Protein AF-A0A3D4H7W9-F1 (afdb_monomer_lite)

Foldseek 3Di:
DDAFKDAFAQQKVHHGCRVDVDPQFKDWDDKAWPAPDDQKTKIKTWMFGADNVRDGQKIKMWIWIWGDPPFKIKIKIKIKIFGQAKIKRAADQDHGIKGFHPDDPPPKDKWKAFLLGAIAVRLRQDQGQKMKIWIDDPPDPKIKIKMKGFEPPAPPPSFTWHGDPRSMIDGDNRNPGMDIAHRRGMHITMMMMMIGIHDDDSVVVVVVNCVVHVDPDDVPSVVVVVVVVVVDDDDDLVRVLVPDDDDPPDHDDCADDPPLADQFQEWEADPVRWIKTWHQPQDDDLVPFGRQPFAIFIKTFDDPPPPNYTPDIDTAGTRAGQFNYWDDDPQFIQTFRPQFGKTFHDPVVPSHTPVVPIDGPDGDDDRNDNVPGDHDDDADPVRDD

pLDDT: mean 90.86, std 10.03, range [49.09, 98.62]

Sequence (385 aa):
HQTGLYWGFTRVNGRDYFHNPSGGYWQLVESKILAGSGEVVQWETVYHLLNEDSTAIMEESQVWSMRDTGDKYFLDLLWSGKAHTEVTVGKYNYGGLFLRMPWKRGKIEGEVFNSSRQRNDRAEGQKAMWVNVGMEIEGRDDWGNIAIFDHPDNPTYPMAWRVDKQLGVGPVRTRFEDWTIPAGESASFRHQFVAYTGKLDDVALNEDWKEFSGQRNNFADWVAARNESKQAVFLSPEEAVEKMTVADGLEVNLYASEPAITQPMAFCWDDRGRLWVAENRDYETRKTGFSADGNSRILILEDEDGDGKMDTRKVFMEGIPFPAAIAWGFDGLWLGAPPNLLFVPDRNGDDKADVDDIEVRLTGWGIRDRHETLNSFIWGPDGWL

Radius of gyration: 30.82 Å; chains: 1; bounding box: 70×49×88 Å

Secondary structure (DSSP, 8-state):
---EEEEE-S-BTTB-SSS--STTTEEEEEEEEEE-SSSEEEEEEEEEEE-TTS-EEEEEEEEEEEEE-SSEEEEEEEEEEEESS-EEE---SS-EEEEE----TTTS-EEEEETT--BGGGTTT-B-SEEEEEEE-TT-SSEEEEEEEE-TTSTTSSPEEEE-TTSEEEEETTSSS-EEE-TT-EEEEEEEEEEEESS--HHHHHHHHHHHH--SS-HHHHHHHHHHHHTPPPPPHHHHHHT----TT--------TTTS-SEEEEEE-TTSPEEEEE------TTT-S------EEEEEE-SSSSSS--EEEEEEE--S---EEEE-SSEEEEEETTEEEEEE-SS-SSS--GGG-EEEEE---SS-SSSSS------TTS--

Structure (mmCIF, N/CA/C/O backbone):
data_AF-A0A3D4H7W9-F1
#
_entry.id   AF-A0A3D4H7W9-F1
#
loop_
_atom_site.group_PDB
_atom_site.id
_atom_site.type_symbol
_atom_site.label_atom_id
_atom_site.label_alt_id
_atom_site.label_comp_id
_atom_site.label_asym_id
_atom_site.label_entity_id
_atom_site.label_seq_id
_atom_site.pdbx_PDB_ins_code
_atom_site.Cartn_x
_atom_site.Cartn_y
_atom_site.Cartn_z
_atom_site.occupancy
_atom_site.B_iso_or_equiv
_atom_site.auth_seq_id
_atom_site.auth_comp_id
_atom_site.auth_asym_id
_atom_site.auth_atom_id
_atom_site.pdbx_PDB_model_num
ATOM 1 N N . HIS A 1 1 ? -10.462 -19.613 25.121 1.00 62.31 1 HIS A N 1
ATOM 2 C CA . HIS A 1 1 ? -9.895 -18.467 24.385 1.00 62.31 1 HIS A CA 1
ATOM 3 C C . HIS A 1 1 ? -10.978 -17.423 24.209 1.00 62.31 1 HIS A C 1
ATOM 5 O O . HIS A 1 1 ? -12.133 -17.801 24.074 1.00 62.31 1 HIS A O 1
ATOM 11 N N . GLN A 1 2 ? -10.611 -16.146 24.281 1.00 74.31 2 GLN A N 1
ATOM 12 C CA . GLN A 1 2 ? -11.500 -15.030 23.958 1.00 74.31 2 GLN A CA 1
ATOM 13 C C . GLN A 1 2 ? -11.665 -14.964 22.433 1.00 74.31 2 GLN A C 1
ATOM 15 O O . GLN A 1 2 ? -10.664 -14.997 21.724 1.00 74.31 2 GLN A O 1
ATOM 20 N N . THR A 1 3 ? -12.897 -14.876 21.941 1.00 88.69 3 THR A N 1
ATOM 21 C CA . THR A 1 3 ? -13.247 -14.702 20.523 1.00 88.69 3 THR A CA 1
ATOM 22 C C . THR A 1 3 ? -14.366 -13.677 20.426 1.00 88.69 3 THR A C 1
ATOM 24 O O . THR A 1 3 ? -15.296 -13.735 21.224 1.00 88.69 3 THR A O 1
ATOM 27 N N . GLY A 1 4 ? -14.265 -12.747 19.483 1.00 92.12 4 GLY A N 1
ATOM 28 C CA . GLY A 1 4 ? -15.276 -11.718 19.272 1.00 92.12 4 GLY A CA 1
ATOM 29 C C . GLY A 1 4 ? -14.680 -10.345 19.009 1.00 92.12 4 GLY A C 1
ATOM 30 O O . GLY A 1 4 ? -13.472 -10.201 18.805 1.00 92.12 4 GLY A O 1
ATOM 31 N N . LEU A 1 5 ? -15.564 -9.356 19.016 1.00 92.06 5 LEU A N 1
ATOM 32 C CA . LEU A 1 5 ? -15.243 -7.946 18.895 1.00 92.06 5 LEU A CA 1
ATOM 33 C C . LEU A 1 5 ? -15.325 -7.291 20.275 1.00 92.06 5 LEU A C 1
ATOM 35 O O . LEU A 1 5 ? -16.290 -7.501 21.008 1.00 92.06 5 LEU A O 1
ATOM 39 N N . TYR A 1 6 ? -14.302 -6.522 20.626 1.00 88.44 6 TYR A N 1
ATOM 40 C CA . TYR A 1 6 ? -14.127 -5.913 21.937 1.00 88.44 6 TYR A CA 1
ATOM 41 C C . TYR A 1 6 ? -13.838 -4.428 21.804 1.00 88.44 6 TYR A C 1
ATOM 43 O O . TYR A 1 6 ? -13.217 -3.983 20.836 1.00 88.44 6 TYR A O 1
ATOM 51 N N . TRP A 1 7 ? -14.214 -3.693 22.843 1.00 89.56 7 TRP A N 1
ATOM 52 C CA . TRP A 1 7 ? -13.802 -2.318 23.042 1.00 89.56 7 TRP A CA 1
ATOM 53 C C . TRP A 1 7 ? -13.350 -2.113 24.487 1.00 89.56 7 TRP A C 1
ATOM 55 O O . TRP A 1 7 ? -14.023 -2.554 25.417 1.00 89.56 7 TRP A O 1
ATOM 65 N N . GLY A 1 8 ? -12.213 -1.449 24.686 1.00 89.50 8 GLY A N 1
ATOM 66 C CA . GLY A 1 8 ? -11.793 -0.995 26.011 1.00 89.50 8 GLY A CA 1
ATOM 67 C C . GLY A 1 8 ? -10.347 -0.518 26.059 1.00 89.50 8 GLY A C 1
ATOM 68 O O . GLY A 1 8 ? -9.500 -0.953 25.286 1.00 89.50 8 GLY A O 1
ATOM 69 N N . PHE A 1 9 ? -10.025 0.368 26.993 1.00 91.62 9 PHE A N 1
ATOM 70 C CA . PHE A 1 9 ? -8.674 0.912 27.141 1.00 91.62 9 PHE A CA 1
ATOM 71 C C . PHE A 1 9 ? -7.967 0.338 28.378 1.00 91.62 9 PHE A C 1
ATOM 73 O O . PHE A 1 9 ? -8.562 0.194 29.442 1.00 91.62 9 PHE A O 1
ATOM 80 N N . THR A 1 10 ? -6.674 0.023 28.268 1.00 89.44 10 THR A N 1
ATOM 81 C CA . THR A 1 10 ? -5.934 -0.672 29.342 1.00 89.44 10 THR A CA 1
ATOM 82 C C . THR A 1 10 ? -5.341 0.247 30.416 1.00 89.44 10 THR A C 1
ATOM 84 O O . THR A 1 10 ? -5.030 -0.211 31.508 1.00 89.44 10 THR A O 1
ATOM 87 N N . ARG A 1 11 ? -5.098 1.530 30.132 1.00 92.81 11 ARG A N 1
ATOM 88 C CA . ARG A 1 11 ? -4.355 2.424 31.045 1.00 92.81 11 ARG A CA 1
ATOM 89 C C . ARG A 1 11 ? -5.011 3.791 31.181 1.00 92.81 11 ARG A C 1
ATOM 91 O O . ARG A 1 11 ? -4.362 4.808 30.975 1.00 92.81 11 ARG A O 1
ATOM 98 N N . VAL A 1 12 ? -6.296 3.822 31.500 1.00 94.75 12 VAL A N 1
ATOM 99 C CA . VAL A 1 12 ? -7.047 5.075 31.637 1.00 94.75 12 VAL A CA 1
ATOM 100 C C . VAL A 1 12 ? -6.865 5.612 33.051 1.00 94.75 12 VAL A C 1
ATOM 102 O O . VAL A 1 12 ? -7.329 4.992 34.006 1.00 94.75 12 VAL A O 1
ATOM 105 N N . ASN A 1 13 ? -6.150 6.728 33.203 1.00 95.38 13 ASN A N 1
ATOM 106 C CA . ASN A 1 13 ? -5.777 7.314 34.497 1.00 95.38 13 ASN A CA 1
ATOM 107 C C . ASN A 1 13 ? -5.174 6.274 35.468 1.00 95.38 13 ASN A C 1
ATOM 109 O O . ASN A 1 13 ? -5.456 6.273 36.662 1.00 95.38 13 ASN A O 1
ATOM 113 N N . GLY A 1 14 ? -4.368 5.345 34.936 1.00 90.75 14 GLY A N 1
ATOM 114 C CA . GLY A 1 14 ? -3.737 4.260 35.701 1.00 90.75 14 GLY A CA 1
ATOM 115 C C . GLY A 1 14 ? -4.596 3.006 35.926 1.00 90.75 14 GLY A C 1
ATOM 116 O O . GLY A 1 14 ? -4.085 2.029 36.468 1.00 90.75 14 GLY A O 1
ATOM 117 N N . ARG A 1 15 ? -5.858 2.988 35.477 1.00 92.19 15 ARG A N 1
ATOM 118 C CA . ARG A 1 15 ? -6.813 1.882 35.659 1.00 92.19 15 ARG A CA 1
ATOM 119 C C . ARG A 1 15 ? -7.054 1.108 34.352 1.00 92.19 15 ARG A C 1
ATOM 121 O O . ARG A 1 15 ? -7.044 1.685 33.264 1.00 92.19 15 ARG A O 1
ATOM 128 N N . ASP A 1 16 ? -7.258 -0.206 34.466 1.00 91.19 16 ASP A N 1
ATOM 129 C CA . ASP A 1 16 ? -7.397 -1.131 33.330 1.00 91.19 16 ASP A CA 1
ATOM 130 C C . ASP A 1 16 ? -8.849 -1.519 33.067 1.00 91.19 16 ASP A C 1
ATOM 132 O O . ASP A 1 16 ? -9.405 -2.375 33.751 1.00 91.19 16 ASP A O 1
ATOM 136 N N . TYR A 1 17 ? -9.446 -0.908 32.046 1.00 91.06 17 TYR A N 1
ATOM 137 C CA . TYR A 1 17 ? -10.835 -1.139 31.658 1.00 91.06 17 TYR A CA 1
ATOM 138 C C . TYR A 1 17 ? -10.985 -2.256 30.618 1.00 91.06 17 TYR A C 1
ATOM 140 O O . TYR A 1 17 ? -12.096 -2.741 30.415 1.00 91.06 17 TYR A O 1
ATOM 148 N N . PHE A 1 18 ? -9.893 -2.680 29.972 1.00 88.12 18 PHE A N 1
ATOM 149 C CA . PHE A 1 18 ? -9.922 -3.708 28.928 1.00 88.12 18 PHE A CA 1
ATOM 150 C C . PHE A 1 18 ? -10.017 -5.118 29.523 1.00 88.12 18 PHE A C 1
ATOM 152 O O . PHE A 1 18 ? -10.771 -5.951 29.027 1.00 88.12 18 PHE A O 1
ATOM 159 N N . HIS A 1 19 ? -9.294 -5.394 30.613 1.00 87.38 19 HIS A N 1
ATOM 160 C CA . HIS A 1 19 ? -9.333 -6.711 31.267 1.00 87.38 19 HIS A CA 1
ATOM 161 C C . HIS A 1 19 ? -10.377 -6.826 32.383 1.00 87.38 19 HIS A C 1
ATOM 163 O O . HIS A 1 19 ? -10.583 -7.923 32.903 1.00 87.38 19 HIS A O 1
ATOM 169 N N . ASN A 1 20 ? -11.051 -5.730 32.745 1.00 86.56 20 ASN A N 1
ATOM 170 C CA . ASN A 1 20 ? -12.023 -5.687 33.839 1.00 86.56 20 ASN A CA 1
ATOM 171 C C . ASN A 1 20 ? -13.403 -5.200 33.350 1.00 86.56 20 ASN A C 1
ATOM 173 O O . ASN A 1 20 ? -13.812 -4.088 33.669 1.00 86.56 20 ASN A O 1
ATOM 177 N N . PRO A 1 21 ? -14.164 -6.022 32.603 1.00 78.12 21 PRO A N 1
ATOM 178 C CA . PRO A 1 21 ? -15.454 -5.623 32.026 1.00 78.12 21 PRO A CA 1
ATOM 179 C C . PRO A 1 21 ? -16.621 -5.620 33.037 1.00 78.12 21 PRO A C 1
ATOM 181 O O . PRO A 1 21 ? -17.784 -5.597 32.644 1.00 78.12 21 PRO A O 1
ATOM 184 N N . SER A 1 22 ? -16.352 -5.720 34.342 1.00 78.75 22 SER A N 1
ATOM 185 C CA . SER A 1 22 ? -17.395 -5.789 35.371 1.00 78.75 22 SER A CA 1
ATOM 186 C C . SER A 1 22 ? -18.027 -4.416 35.642 1.00 78.75 22 SER A C 1
ATOM 188 O O . SER A 1 22 ? -17.444 -3.371 35.352 1.00 78.75 22 SER A O 1
ATOM 190 N N . GLY A 1 23 ? -19.216 -4.408 36.259 1.00 73.94 23 GLY A N 1
ATOM 191 C CA . GLY A 1 23 ? -20.007 -3.190 36.505 1.00 73.94 23 GLY A CA 1
ATOM 192 C C . GLY A 1 23 ? -19.354 -2.116 37.393 1.00 73.94 23 GLY A C 1
ATOM 193 O O . GLY A 1 23 ? -19.923 -1.048 37.558 1.00 73.94 23 GLY A O 1
ATOM 194 N N . GLY A 1 24 ? -18.171 -2.376 37.964 1.00 86.06 24 GLY A N 1
ATOM 195 C CA . GLY A 1 24 ? -17.372 -1.381 38.697 1.00 86.06 24 GLY A CA 1
ATOM 196 C C . GLY A 1 24 ? -16.400 -0.572 37.824 1.00 86.06 24 GLY A C 1
ATOM 197 O O . GLY A 1 24 ? -15.616 0.215 38.349 1.00 86.06 24 GLY A O 1
ATOM 198 N N . TYR A 1 25 ? -16.392 -0.815 36.513 1.00 92.06 25 TYR A N 1
ATOM 199 C CA . TYR A 1 25 ? -15.579 -0.095 35.524 1.00 92.06 25 TYR A CA 1
ATOM 200 C C . TYR A 1 25 ? -16.451 0.541 34.445 1.00 92.06 25 TYR A C 1
ATOM 202 O O . TYR A 1 25 ? -16.122 1.610 33.941 1.00 92.06 25 TYR A O 1
ATOM 210 N N . TRP A 1 26 ? -17.567 -0.106 34.115 1.00 92.50 26 TRP A N 1
ATOM 211 C CA . TRP A 1 26 ? -18.472 0.313 33.059 1.00 92.50 26 TRP A CA 1
ATOM 212 C C . TRP A 1 26 ? -19.907 0.302 33.561 1.00 92.50 26 TRP A C 1
ATOM 214 O O . TRP A 1 26 ? -20.342 -0.662 34.193 1.00 92.50 26 TRP A O 1
ATOM 224 N N . GLN A 1 27 ? -20.661 1.336 33.212 1.00 94.25 27 GLN A N 1
ATOM 225 C CA . GLN A 1 27 ? -22.097 1.394 33.445 1.00 94.25 27 GLN A CA 1
ATOM 226 C C . GLN A 1 27 ? -22.808 1.679 32.129 1.00 94.25 27 GLN A C 1
ATOM 228 O O . GLN A 1 27 ? -22.575 2.714 31.515 1.00 94.25 27 GLN A O 1
ATOM 233 N N . LEU A 1 28 ? -23.681 0.765 31.701 1.00 94.69 28 LEU A N 1
ATOM 234 C CA . LEU A 1 28 ? -24.574 1.016 30.573 1.00 94.69 28 LEU A CA 1
ATOM 235 C C . LEU A 1 28 ? -25.557 2.126 30.958 1.00 94.69 28 LEU A C 1
ATOM 237 O O . LEU A 1 28 ? -26.284 1.992 31.944 1.00 94.69 28 LEU A O 1
ATOM 241 N N . VAL A 1 29 ? -25.574 3.195 30.170 1.00 95.94 29 VAL A N 1
ATOM 242 C CA . VAL A 1 29 ? -26.486 4.333 30.327 1.00 95.94 29 VAL A CA 1
ATOM 243 C C . VAL A 1 29 ? -27.680 4.165 29.398 1.00 95.94 29 VAL A C 1
ATOM 245 O O . VAL A 1 29 ? -28.825 4.264 29.832 1.00 95.94 29 VAL A O 1
ATOM 248 N N . GLU A 1 30 ? -27.415 3.871 28.125 1.00 93.94 30 GLU A N 1
ATOM 249 C CA . GLU A 1 30 ? -28.445 3.745 27.098 1.00 93.94 30 GLU A CA 1
ATOM 250 C C . GLU A 1 30 ? -28.047 2.701 26.047 1.00 93.94 30 GLU A C 1
ATOM 252 O O . GLU A 1 30 ? -26.878 2.563 25.692 1.00 93.94 30 GLU A O 1
ATOM 257 N N . SER A 1 31 ? -29.033 1.971 25.530 1.00 96.75 31 SER A N 1
ATOM 258 C CA . SER A 1 31 ? -28.913 1.144 24.330 1.00 96.75 31 SER A CA 1
ATOM 259 C C . SER A 1 31 ? -30.189 1.335 23.521 1.00 96.75 31 SER A C 1
ATOM 261 O O . SER A 1 31 ? -31.281 1.042 24.016 1.00 96.75 31 SER A O 1
ATOM 263 N N . LYS A 1 32 ? -30.071 1.890 22.313 1.00 92.81 32 LYS A N 1
ATOM 264 C CA . LYS A 1 32 ? -31.230 2.234 21.485 1.00 92.81 32 LYS A CA 1
ATOM 265 C C . LYS A 1 32 ? -31.014 1.910 20.017 1.00 92.81 32 LYS A C 1
ATOM 267 O O . LYS A 1 32 ? -29.919 2.034 19.476 1.00 92.81 32 LYS A O 1
ATOM 272 N N . ILE A 1 33 ? -32.106 1.539 19.361 1.00 95.50 33 ILE A N 1
ATOM 273 C CA . ILE A 1 33 ? -32.159 1.373 17.910 1.00 95.50 33 ILE A CA 1
ATOM 274 C C . ILE A 1 33 ? -32.416 2.754 17.300 1.00 95.50 33 ILE A C 1
ATOM 276 O O . ILE A 1 33 ? -33.419 3.389 17.623 1.00 95.50 33 ILE A O 1
ATOM 280 N N . LEU A 1 34 ? -31.514 3.209 16.430 1.00 83.38 34 LEU A N 1
ATOM 281 C CA . LEU A 1 34 ? -31.653 4.459 15.676 1.00 83.38 34 LEU A CA 1
ATOM 282 C C . LEU A 1 34 ? -32.414 4.223 14.365 1.00 83.38 34 LEU A C 1
ATOM 284 O O . LEU A 1 34 ? -33.303 4.995 14.013 1.00 83.38 34 LEU A O 1
ATOM 288 N N . ALA A 1 35 ? -32.109 3.116 13.683 1.00 85.38 35 ALA A N 1
ATOM 289 C CA . ALA A 1 35 ? -32.806 2.638 12.494 1.00 85.38 35 ALA A CA 1
ATOM 290 C C . ALA A 1 35 ? -32.900 1.104 12.533 1.00 85.38 35 ALA A C 1
ATOM 292 O O . ALA A 1 35 ? -31.892 0.410 12.460 1.00 85.38 35 ALA A O 1
ATOM 293 N N . GLY A 1 36 ? -34.109 0.556 12.680 1.00 90.25 36 GLY A N 1
ATOM 294 C CA . GLY A 1 36 ? -34.312 -0.892 12.860 1.00 90.25 36 GLY A CA 1
ATOM 295 C C . GLY A 1 36 ? -34.567 -1.686 11.576 1.00 90.25 36 GLY A C 1
ATOM 296 O O . GLY A 1 36 ? -34.676 -2.907 11.630 1.00 90.25 36 GLY A O 1
ATOM 297 N N . SER A 1 37 ? -34.719 -1.010 10.437 1.00 91.50 37 SER A N 1
ATOM 298 C CA . SER A 1 37 ? -35.061 -1.620 9.149 1.00 91.50 37 SER A CA 1
ATOM 299 C C . SER A 1 37 ? -34.685 -0.697 7.993 1.00 91.50 37 SER A C 1
ATOM 301 O O . SER A 1 37 ? -34.766 0.520 8.147 1.00 91.50 37 SER A O 1
ATOM 303 N N . GLY A 1 38 ? -34.389 -1.267 6.826 1.00 90.38 38 GLY A N 1
ATOM 304 C CA . GLY A 1 38 ? -33.997 -0.536 5.619 1.00 90.38 38 GLY A CA 1
ATOM 305 C C . GLY A 1 38 ? -32.733 -1.136 5.011 1.00 90.38 38 GLY A C 1
ATOM 306 O O . GLY A 1 38 ? -32.319 -2.222 5.407 1.00 90.38 38 GLY A O 1
ATOM 307 N N . GLU A 1 39 ? -32.122 -0.422 4.065 1.00 88.06 39 GLU A N 1
ATOM 308 C CA . GLU A 1 39 ? -30.820 -0.803 3.486 1.00 88.06 39 GLU A CA 1
ATOM 309 C C . GLU A 1 39 ? -29.677 -0.708 4.506 1.00 88.06 39 GLU A C 1
ATOM 311 O O . GLU A 1 39 ? -28.692 -1.436 4.413 1.00 88.06 39 GLU A O 1
ATOM 316 N N . VAL A 1 40 ? -29.826 0.179 5.493 1.00 88.19 40 VAL A N 1
ATOM 317 C CA . VAL A 1 40 ? -28.902 0.345 6.614 1.00 88.19 40 VAL A CA 1
ATOM 318 C C . VAL A 1 40 ? -29.695 0.263 7.911 1.00 88.19 40 VAL A C 1
ATOM 320 O O . VAL A 1 40 ? -30.699 0.959 8.079 1.00 88.19 40 VAL A O 1
ATOM 323 N N . VAL A 1 41 ? -29.231 -0.574 8.836 1.00 94.31 41 VAL A N 1
ATOM 324 C CA . VAL A 1 41 ? -29.708 -0.591 10.225 1.00 94.31 41 VAL A CA 1
ATOM 325 C C . VAL A 1 41 ? -28.680 0.076 11.124 1.00 94.31 41 VAL A C 1
ATOM 327 O O . VAL A 1 41 ? -27.485 0.003 10.858 1.00 94.31 41 VAL A O 1
ATOM 330 N N . GLN A 1 42 ? -29.134 0.738 12.182 1.00 90.88 42 GLN A N 1
ATOM 331 C CA . GLN A 1 42 ? -28.282 1.555 13.031 1.00 90.88 42 GLN A CA 1
ATOM 332 C C . GLN A 1 42 ? -28.717 1.482 14.493 1.00 90.88 42 GLN A C 1
ATOM 334 O O . GLN A 1 42 ? -29.912 1.528 14.805 1.00 90.88 42 GLN A O 1
ATOM 339 N N . TRP A 1 43 ? -27.753 1.414 15.404 1.00 96.31 43 TRP A N 1
ATOM 340 C CA . TRP A 1 43 ? -27.988 1.454 16.845 1.00 96.31 43 TRP A CA 1
ATOM 341 C C . TRP A 1 43 ? -26.901 2.249 17.560 1.00 96.31 43 TRP A C 1
ATOM 343 O O . TRP A 1 43 ? -25.807 2.458 17.038 1.00 96.31 43 TRP A O 1
ATOM 353 N N . GLU A 1 44 ? -27.223 2.705 18.763 1.00 93.75 44 GLU A N 1
ATOM 354 C CA . GLU A 1 44 ? -26.308 3.425 19.637 1.00 93.75 44 GLU A CA 1
ATOM 355 C C . GLU A 1 44 ? -26.265 2.761 21.009 1.00 93.75 44 GLU A C 1
ATOM 357 O O . GLU A 1 44 ? -27.297 2.357 21.558 1.00 93.75 44 GLU A O 1
ATOM 362 N N . THR A 1 45 ? -25.067 2.685 21.578 1.00 95.94 45 THR A N 1
ATOM 363 C CA . THR A 1 45 ? -24.865 2.348 22.987 1.00 95.94 45 THR A CA 1
ATOM 364 C C . THR A 1 45 ? -24.056 3.433 23.673 1.00 95.94 45 THR A C 1
ATOM 366 O O . THR A 1 45 ? -23.028 3.847 23.140 1.00 95.94 45 THR A O 1
ATOM 369 N N . VAL A 1 46 ? -24.484 3.832 24.868 1.00 94.19 46 VAL A N 1
ATOM 370 C CA . VAL A 1 46 ? -23.809 4.825 25.706 1.00 94.19 46 VAL A CA 1
ATOM 371 C C . VAL A 1 46 ? -23.407 4.186 27.029 1.00 94.19 46 VAL A C 1
ATOM 373 O O . VAL A 1 46 ? -24.235 3.569 27.704 1.00 94.19 46 VAL A O 1
ATOM 376 N N . TYR A 1 47 ? -22.147 4.354 27.412 1.00 95.69 47 TYR A N 1
ATOM 377 C CA . TYR A 1 47 ? -21.570 3.844 28.649 1.00 95.69 47 TYR A CA 1
ATOM 378 C C . TYR A 1 47 ? -20.858 4.947 29.425 1.00 95.69 47 TYR A C 1
ATOM 380 O O . TYR A 1 47 ? -20.227 5.826 28.848 1.00 95.69 47 TYR A O 1
ATOM 388 N N . HIS A 1 48 ? -20.874 4.859 30.750 1.00 96.00 48 HIS A N 1
ATOM 389 C CA . HIS A 1 48 ? -19.945 5.600 31.599 1.00 96.00 48 HIS A CA 1
ATOM 390 C C . HIS A 1 48 ? -18.753 4.721 31.960 1.00 96.00 48 HIS A C 1
ATOM 392 O O . HIS A 1 48 ? -18.933 3.587 32.409 1.00 96.00 48 HIS A O 1
ATOM 398 N N . LEU A 1 49 ? -17.543 5.262 31.806 1.00 95.25 49 LEU A N 1
ATOM 399 C CA . LEU A 1 49 ? -16.340 4.713 32.427 1.00 95.25 49 LEU A CA 1
ATOM 400 C C . LEU A 1 49 ? -16.253 5.246 33.853 1.00 95.25 49 LEU A C 1
ATOM 402 O O . LEU A 1 49 ? -16.230 6.460 34.062 1.00 95.25 49 LEU A O 1
ATOM 406 N N . LEU A 1 50 ? -16.186 4.339 34.821 1.00 95.62 50 LEU A N 1
ATOM 407 C CA . LEU A 1 50 ? -16.225 4.648 36.246 1.00 95.62 50 LEU A CA 1
ATOM 408 C C . LEU A 1 50 ? -14.842 4.548 36.898 1.00 95.62 50 LEU A C 1
ATOM 410 O O . LEU A 1 50 ? -14.128 3.558 36.725 1.00 95.62 50 LEU A O 1
ATOM 414 N N . ASN A 1 51 ? -14.497 5.541 37.719 1.00 94.38 51 ASN A N 1
ATOM 415 C CA . ASN A 1 51 ? -13.339 5.464 38.610 1.00 94.38 51 ASN A CA 1
ATOM 416 C C . ASN A 1 51 ? -13.598 4.554 39.835 1.00 94.38 51 ASN A C 1
ATOM 418 O O . ASN A 1 51 ? -14.639 3.910 39.953 1.00 94.38 51 ASN A O 1
ATOM 422 N N . GLU A 1 52 ? -12.635 4.492 40.761 1.00 92.00 52 GLU A N 1
ATOM 423 C CA . GLU A 1 52 ? -12.727 3.691 41.998 1.00 92.00 52 GLU A CA 1
ATOM 424 C C . GLU A 1 52 ? -13.934 4.040 42.872 1.00 92.00 52 GLU A C 1
ATOM 426 O O . GLU A 1 52 ? -14.555 3.143 43.441 1.00 92.00 52 GLU A O 1
ATOM 431 N N . ASP A 1 53 ? -14.315 5.314 42.897 1.00 93.38 53 ASP A N 1
ATOM 432 C CA . ASP A 1 53 ? -15.446 5.826 43.670 1.00 93.38 53 ASP A CA 1
ATOM 433 C C . ASP A 1 53 ? -16.781 5.706 42.914 1.00 93.38 53 ASP A C 1
ATOM 435 O O . ASP A 1 53 ? -17.779 6.310 43.302 1.00 93.38 53 ASP A O 1
ATOM 439 N N . SER A 1 54 ? -16.820 4.940 41.815 1.00 93.06 54 SER A N 1
ATOM 440 C CA . SER A 1 54 ? -17.997 4.774 40.947 1.00 93.06 54 SER A CA 1
ATOM 441 C C . SER A 1 54 ? -18.509 6.083 40.328 1.00 93.06 54 SER A C 1
ATOM 443 O O . SER A 1 54 ? -19.683 6.200 39.982 1.00 93.06 54 SER A O 1
ATOM 445 N N . THR A 1 55 ? -17.633 7.077 40.173 1.00 95.56 55 THR A N 1
ATOM 446 C CA . THR A 1 55 ? -17.930 8.335 39.479 1.00 95.56 55 THR A CA 1
ATOM 447 C C . THR A 1 55 ? -17.529 8.226 38.012 1.00 95.56 55 THR A C 1
ATOM 449 O O . THR A 1 55 ? -16.434 7.754 37.694 1.00 95.56 55 THR A O 1
ATOM 452 N N . ALA A 1 56 ? -18.399 8.687 37.114 1.00 96.81 56 ALA A N 1
ATOM 453 C CA . ALA A 1 56 ? -18.128 8.707 35.683 1.00 96.81 56 ALA A CA 1
ATOM 454 C C . ALA A 1 56 ? -17.000 9.697 35.347 1.00 96.81 56 ALA A C 1
ATOM 456 O O . ALA A 1 56 ? -17.124 10.898 35.587 1.00 96.81 56 ALA A O 1
ATOM 457 N N . ILE A 1 57 ? -15.907 9.196 34.768 1.00 97.69 57 ILE A N 1
ATOM 458 C CA . ILE A 1 57 ? -14.786 10.016 34.276 1.00 97.69 57 ILE A CA 1
ATOM 459 C C . ILE A 1 57 ? -14.906 10.322 32.783 1.00 97.69 57 ILE A C 1
ATOM 461 O O . ILE A 1 57 ? -14.373 11.327 32.314 1.00 97.69 57 ILE A O 1
ATOM 465 N N . MET A 1 58 ? -15.622 9.479 32.039 1.00 97.19 58 MET A N 1
ATOM 466 C CA . MET A 1 58 ? -15.882 9.636 30.613 1.00 97.19 58 MET A CA 1
ATOM 467 C C . MET A 1 58 ? -17.229 9.012 30.263 1.00 97.19 58 MET A C 1
ATOM 469 O O . MET A 1 58 ? -17.551 7.929 30.751 1.00 97.19 58 MET A O 1
ATOM 473 N N . GLU A 1 59 ? -17.973 9.673 29.388 1.00 96.88 59 GLU A N 1
ATOM 474 C CA . GLU A 1 59 ? -19.112 9.097 28.687 1.00 96.88 59 GLU A CA 1
ATOM 475 C C . GLU A 1 59 ? -18.664 8.661 27.296 1.00 96.88 59 GLU A C 1
ATOM 477 O O . GLU A 1 59 ? -18.130 9.449 26.517 1.00 96.88 59 GLU A O 1
ATOM 482 N N . GLU A 1 60 ? -18.843 7.384 27.008 1.00 95.00 60 GLU A N 1
ATOM 483 C CA . GLU A 1 60 ? -18.522 6.746 25.746 1.00 95.00 60 GLU A CA 1
ATOM 484 C C . GLU A 1 60 ? -19.817 6.468 24.977 1.00 95.00 60 GLU A C 1
ATOM 486 O O . GLU A 1 60 ? -20.721 5.839 25.518 1.00 95.00 60 GLU A O 1
ATOM 491 N N . SER A 1 61 ? -19.887 6.882 23.711 1.00 92.81 61 SER A N 1
ATOM 492 C CA . SER A 1 61 ? -20.936 6.489 22.767 1.00 92.81 61 SER A CA 1
ATOM 493 C C . SER A 1 61 ? -20.333 5.701 21.606 1.00 92.81 61 SER A C 1
ATOM 495 O O . SER A 1 61 ? -19.289 6.063 21.057 1.00 92.81 61 SER A O 1
ATOM 497 N N . GLN A 1 62 ? -21.009 4.622 21.226 1.00 95.88 62 GLN A N 1
ATOM 498 C CA . GLN A 1 62 ? -20.734 3.862 20.016 1.00 95.88 62 GLN A CA 1
ATOM 499 C C . GLN A 1 62 ? -21.979 3.868 19.146 1.00 95.88 62 GLN A C 1
ATOM 501 O O . GLN A 1 62 ? -23.008 3.305 19.526 1.00 95.88 62 GLN A O 1
ATOM 506 N N . VAL A 1 63 ? -21.862 4.471 17.970 1.00 93.6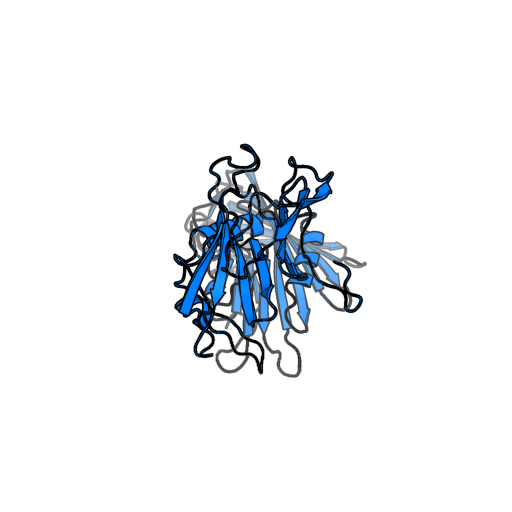2 63 VAL A N 1
ATOM 507 C CA . VAL A 1 63 ? -22.883 4.413 16.931 1.00 93.62 63 VAL A CA 1
ATOM 508 C C . VAL A 1 63 ? -22.430 3.417 15.880 1.00 93.62 63 VAL A C 1
ATOM 510 O O . VAL A 1 63 ? -21.377 3.589 15.264 1.00 93.62 63 VAL A O 1
ATOM 513 N N . TRP A 1 64 ? -23.246 2.393 15.678 1.00 96.44 64 TRP A N 1
ATOM 514 C CA . TRP A 1 64 ? -22.991 1.316 14.737 1.00 96.44 64 TRP A CA 1
ATOM 515 C C . TRP A 1 64 ? -24.002 1.364 13.602 1.00 96.44 64 TRP A C 1
ATOM 517 O O . TRP A 1 64 ? -25.199 1.467 13.874 1.00 96.44 64 TRP A O 1
ATOM 527 N N . SER A 1 65 ? -23.534 1.238 12.361 1.00 93.69 65 SER A N 1
ATOM 528 C CA . SER A 1 65 ? -24.384 1.111 11.171 1.00 93.69 65 SER A CA 1
ATOM 529 C C . SER A 1 65 ? -24.009 -0.148 10.407 1.00 93.69 65 SER A C 1
ATOM 531 O O . SER A 1 65 ? -22.829 -0.384 10.185 1.00 93.69 65 SER A O 1
ATOM 533 N N . MET A 1 66 ? -24.982 -0.945 9.976 1.00 96.31 66 MET A N 1
ATOM 534 C CA . MET A 1 66 ? -24.737 -2.175 9.226 1.00 96.31 66 MET A CA 1
ATOM 535 C C . MET A 1 66 ? -25.489 -2.178 7.897 1.00 96.31 66 MET A C 1
ATOM 537 O O . MET A 1 66 ? -26.682 -1.870 7.862 1.00 96.31 66 MET A O 1
ATOM 541 N N . ARG A 1 67 ? -24.792 -2.582 6.832 1.00 95.31 67 ARG A N 1
ATOM 542 C CA . ARG A 1 67 ? -25.326 -2.819 5.485 1.00 95.31 67 ARG A CA 1
ATOM 543 C C . ARG A 1 67 ? -24.949 -4.226 5.019 1.00 95.31 67 ARG A C 1
ATOM 545 O O . ARG A 1 67 ? -23.802 -4.640 5.169 1.00 95.31 67 ARG A O 1
ATOM 552 N N . ASP A 1 68 ? -25.910 -4.930 4.433 1.00 96.56 68 ASP A N 1
ATOM 553 C CA . ASP A 1 68 ? -25.728 -6.229 3.776 1.00 96.56 68 ASP A CA 1
ATOM 554 C C . ASP A 1 68 ? -25.868 -6.038 2.260 1.00 96.56 68 ASP A C 1
ATOM 556 O O . ASP A 1 68 ? -26.894 -5.542 1.793 1.00 96.56 68 ASP A O 1
ATOM 560 N N . THR A 1 69 ? -24.831 -6.387 1.498 1.00 94.44 69 THR A N 1
ATOM 561 C CA . THR A 1 69 ? -24.837 -6.314 0.026 1.00 94.44 69 THR A CA 1
ATOM 562 C C . THR A 1 69 ? -25.122 -7.665 -0.638 1.00 94.44 69 THR A C 1
ATOM 564 O O . THR A 1 69 ? -25.215 -7.745 -1.861 1.00 94.44 69 THR A O 1
ATOM 567 N N . GLY A 1 70 ? -25.298 -8.727 0.152 1.00 93.81 70 GLY A N 1
ATOM 568 C CA . GLY A 1 70 ? -25.468 -10.113 -0.280 1.00 93.81 70 GLY A CA 1
ATOM 569 C C . GLY A 1 70 ? -24.150 -10.885 -0.395 1.00 93.81 70 GLY A C 1
ATOM 570 O O . GLY A 1 70 ? -24.127 -12.090 -0.152 1.00 93.81 70 GLY A O 1
ATOM 571 N N . ASP A 1 71 ? -23.054 -10.204 -0.730 1.00 93.25 71 ASP A N 1
ATOM 572 C CA . ASP A 1 71 ? -21.695 -10.756 -0.812 1.00 93.25 71 ASP A CA 1
ATOM 573 C C . ASP A 1 71 ? -20.793 -10.323 0.357 1.00 93.25 71 ASP A C 1
ATOM 575 O O . ASP A 1 71 ? -19.874 -11.055 0.738 1.00 93.25 71 ASP A O 1
ATOM 579 N N . LYS A 1 72 ? -21.062 -9.153 0.945 1.00 97.38 72 LYS A N 1
ATOM 580 C CA . LYS A 1 72 ? -20.308 -8.584 2.062 1.00 97.38 72 LYS A CA 1
ATOM 581 C C . LYS A 1 72 ? -21.242 -7.998 3.114 1.00 97.38 72 LYS A C 1
ATOM 583 O O . LYS A 1 72 ? -22.327 -7.494 2.821 1.00 97.38 72 LYS A O 1
ATOM 588 N N . TYR A 1 73 ? -20.756 -7.989 4.348 1.00 98.12 73 TYR A N 1
ATOM 589 C CA . TYR A 1 73 ? -21.329 -7.191 5.422 1.00 98.12 73 TYR A CA 1
ATOM 590 C C . TYR A 1 73 ? -20.413 -6.015 5.723 1.00 98.12 73 TYR A C 1
ATOM 592 O O . TYR A 1 73 ? -19.248 -6.209 6.072 1.00 98.12 73 TYR A O 1
ATOM 600 N N . PHE A 1 74 ? -20.965 -4.811 5.635 1.00 97.81 74 PHE A N 1
ATOM 601 C CA . PHE A 1 74 ? -20.302 -3.578 6.037 1.00 97.81 74 PHE A CA 1
ATOM 602 C C . PHE A 1 74 ? -20.847 -3.154 7.391 1.00 97.81 74 PHE A C 1
ATOM 604 O O . PHE A 1 74 ? -22.062 -3.061 7.564 1.00 97.81 74 PHE A O 1
ATOM 611 N N . LEU A 1 75 ? -19.960 -2.911 8.348 1.00 97.81 75 LEU A N 1
ATOM 612 C CA . LEU A 1 75 ? -20.327 -2.465 9.684 1.00 97.81 75 LEU A CA 1
ATOM 613 C C . LEU A 1 75 ? -19.478 -1.251 10.070 1.00 97.81 75 LEU A C 1
ATOM 615 O O . LEU A 1 75 ? -18.299 -1.382 10.386 1.00 97.81 75 LEU A O 1
ATOM 619 N N . ASP A 1 76 ? -20.086 -0.072 10.041 1.00 96.38 76 ASP A N 1
ATOM 620 C CA . ASP A 1 76 ? -19.464 1.184 10.444 1.00 96.38 76 ASP A CA 1
ATOM 621 C C . ASP A 1 76 ? -19.536 1.356 11.957 1.00 96.38 76 ASP A C 1
ATOM 623 O O . ASP A 1 76 ? -20.552 1.060 12.585 1.00 96.38 76 ASP A O 1
ATOM 627 N N . LEU A 1 77 ? -18.470 1.907 12.523 1.00 96.50 77 LEU A N 1
ATOM 628 C CA . LEU A 1 77 ? -18.369 2.327 13.908 1.00 96.50 77 LEU A CA 1
ATOM 629 C C . LEU A 1 77 ? -17.940 3.789 13.958 1.00 96.50 77 LEU A C 1
ATOM 631 O O . LEU A 1 77 ? -16.827 4.127 13.554 1.00 96.50 77 LEU A O 1
ATOM 635 N N . LEU A 1 78 ? -18.783 4.631 14.547 1.00 94.81 78 LEU A N 1
ATOM 636 C CA . LEU A 1 78 ? -18.380 5.914 15.104 1.00 94.81 78 LEU A CA 1
ATOM 637 C C . LEU A 1 78 ? -18.319 5.781 16.626 1.00 94.81 78 LEU A C 1
ATOM 639 O O . LEU A 1 78 ? -19.344 5.744 17.304 1.00 94.81 78 LEU A O 1
ATOM 643 N N . TRP A 1 79 ? -17.105 5.736 17.157 1.00 95.88 79 TRP A N 1
ATOM 644 C CA . TRP A 1 79 ? -16.859 5.846 18.587 1.00 95.88 79 TRP A CA 1
ATOM 645 C C . TRP A 1 79 ? -16.667 7.310 18.973 1.00 95.88 79 TRP A C 1
ATOM 647 O O . TRP A 1 79 ? -15.982 8.046 18.259 1.00 95.88 79 TRP A O 1
ATOM 657 N N . SER A 1 80 ? -17.225 7.732 20.105 1.00 93.81 80 SER A N 1
ATOM 658 C CA . SER A 1 80 ? -16.981 9.039 20.717 1.00 93.81 80 SER A CA 1
ATOM 659 C C . SER A 1 80 ? -16.797 8.913 22.227 1.00 93.81 80 SER A C 1
ATOM 661 O O . SER A 1 80 ? -17.567 8.225 22.885 1.00 93.81 80 SER A O 1
ATOM 663 N N . GLY A 1 81 ? -15.814 9.612 22.788 1.00 95.12 81 GLY A N 1
ATOM 664 C CA . GLY A 1 81 ? -15.588 9.695 24.230 1.00 95.12 81 GLY A CA 1
ATOM 665 C C . GLY A 1 81 ? -15.575 11.144 24.689 1.00 95.12 81 GLY A C 1
ATOM 666 O O . GLY A 1 81 ? -14.716 11.910 24.251 1.00 95.12 81 GLY A O 1
ATOM 667 N N . LYS A 1 82 ? -16.511 11.519 25.565 1.00 95.50 82 LYS A N 1
ATOM 668 C CA . LYS A 1 82 ? -16.589 12.836 26.204 1.00 95.50 82 LYS A CA 1
ATOM 669 C C . LYS A 1 82 ? -16.082 12.751 27.634 1.00 95.50 82 LYS A C 1
ATOM 671 O O . LYS A 1 82 ? -16.674 12.079 28.476 1.00 95.50 82 LYS A O 1
ATOM 676 N N . ALA A 1 83 ? -15.001 13.459 27.921 1.00 97.62 83 ALA A N 1
ATOM 677 C CA . ALA A 1 83 ? -14.359 13.400 29.221 1.00 97.62 83 ALA A CA 1
ATOM 678 C C . ALA A 1 83 ? -15.105 14.297 30.231 1.00 97.62 83 ALA A C 1
ATOM 680 O O . ALA A 1 83 ? -15.333 15.481 29.980 1.00 97.62 83 ALA A O 1
ATOM 681 N N . HIS A 1 84 ? -15.518 13.746 31.374 1.00 97.12 84 HIS A N 1
ATOM 682 C CA . HIS A 1 84 ? -16.107 14.517 32.480 1.00 97.12 84 HIS A CA 1
ATOM 683 C C . HIS A 1 84 ? -15.028 15.096 33.396 1.00 97.12 84 HIS A C 1
ATOM 685 O O . HIS A 1 84 ? -15.154 16.212 33.896 1.00 97.12 84 HIS A O 1
ATOM 691 N N . THR A 1 85 ? -13.945 14.346 33.566 1.00 97.06 85 THR A N 1
ATOM 692 C CA . THR A 1 85 ? -12.676 14.802 34.139 1.00 97.06 85 THR A CA 1
ATOM 693 C C . THR A 1 85 ? -11.595 14.690 33.074 1.00 97.06 85 THR A C 1
ATOM 695 O O . THR A 1 85 ? -11.852 14.141 32.012 1.00 97.06 85 THR A O 1
ATOM 698 N N . GLU A 1 86 ? -10.377 15.163 33.327 1.00 97.94 86 GLU A N 1
ATOM 699 C CA . GLU A 1 86 ? -9.271 14.853 32.418 1.00 97.94 86 GLU A CA 1
ATOM 700 C C . GLU A 1 86 ? -9.059 13.331 32.353 1.00 97.94 86 GLU A C 1
ATOM 702 O O . GLU A 1 86 ? -9.056 12.637 33.378 1.00 97.94 86 GLU A O 1
ATOM 707 N N . VAL A 1 87 ? -8.921 12.808 31.136 1.00 97.88 87 VAL A N 1
ATOM 708 C CA . VAL A 1 87 ? -8.740 11.381 30.871 1.00 97.88 87 VAL A CA 1
ATOM 709 C C . VAL A 1 87 ? -7.453 11.194 30.094 1.00 97.88 87 VAL A C 1
ATOM 711 O O . VAL A 1 87 ? -7.357 11.607 28.945 1.00 97.88 87 VAL A O 1
ATOM 714 N N . THR A 1 88 ? -6.475 10.533 30.699 1.00 97.75 88 THR A N 1
ATOM 715 C CA . THR A 1 88 ? -5.236 10.128 30.038 1.00 97.75 88 THR A CA 1
ATOM 716 C C . THR A 1 88 ? -5.231 8.621 29.842 1.00 97.75 88 THR A C 1
ATOM 718 O O . THR A 1 88 ? -5.209 7.851 30.801 1.00 97.75 88 THR A O 1
ATOM 721 N N . VAL A 1 89 ? -5.229 8.189 28.585 1.00 96.50 89 VAL A N 1
ATOM 722 C CA . VAL A 1 89 ? -4.976 6.808 28.189 1.00 96.50 89 VAL A CA 1
ATOM 723 C C . VAL A 1 89 ? -3.475 6.644 27.974 1.00 96.50 89 VAL A C 1
ATOM 725 O O . VAL A 1 89 ? -2.904 7.168 27.019 1.00 96.50 89 VAL A O 1
ATOM 728 N N . GLY A 1 90 ? -2.825 5.919 28.877 1.00 96.06 90 GLY A N 1
ATOM 729 C CA . GLY A 1 90 ? -1.388 5.689 28.823 1.00 96.06 90 GLY A CA 1
ATOM 730 C C . GLY A 1 90 ? -0.966 4.817 27.642 1.00 96.06 90 GLY A C 1
ATOM 731 O O . GLY A 1 90 ? -1.702 3.931 27.191 1.00 96.06 90 GLY A O 1
ATOM 732 N N . LYS A 1 91 ? 0.272 5.026 27.196 1.00 95.31 91 LYS A N 1
ATOM 733 C CA . LYS A 1 91 ? 0.933 4.258 26.150 1.00 95.31 91 LYS A CA 1
ATOM 734 C C . LYS A 1 91 ? 0.834 2.763 26.424 1.00 95.31 91 LYS A C 1
ATOM 736 O O . LYS A 1 91 ? 1.252 2.276 27.488 1.00 95.31 91 LYS A O 1
ATOM 741 N N . TYR A 1 92 ? 0.327 2.023 25.443 1.00 93.12 92 TYR A N 1
ATOM 742 C CA . TYR A 1 92 ? 0.202 0.575 25.524 1.00 93.12 92 TYR A CA 1
ATOM 743 C C . TYR A 1 92 ? 0.160 -0.089 24.143 1.00 93.12 92 TYR A C 1
ATOM 745 O O . TYR A 1 92 ? -0.055 0.557 23.124 1.00 93.12 92 TYR A O 1
ATOM 753 N N . ASN A 1 93 ? 0.403 -1.401 24.099 1.00 88.94 93 ASN A N 1
ATOM 754 C CA . ASN A 1 93 ? 0.536 -2.133 22.835 1.00 88.94 93 ASN A CA 1
ATOM 755 C C . ASN A 1 93 ? -0.804 -2.534 22.200 1.00 88.94 93 ASN A C 1
ATOM 757 O O . ASN A 1 93 ? -0.804 -2.977 21.054 1.00 88.94 93 ASN A O 1
ATOM 761 N N . TYR A 1 94 ? -1.906 -2.414 22.937 1.00 84.94 94 TYR A N 1
ATOM 762 C CA . TYR A 1 94 ? -3.278 -2.675 22.502 1.00 84.94 94 TYR A CA 1
ATOM 763 C C . TYR A 1 94 ? -4.252 -1.852 23.356 1.00 84.94 94 TYR A C 1
ATOM 765 O O . TYR A 1 94 ? -3.858 -1.301 24.383 1.00 84.94 94 TYR A O 1
ATOM 773 N N . GLY A 1 95 ? -5.507 -1.750 22.928 1.00 80.38 95 GLY A N 1
ATOM 774 C CA . GLY A 1 95 ? -6.544 -0.966 23.599 1.00 80.38 95 GLY A CA 1
ATOM 775 C C . GLY A 1 95 ? -7.351 -0.146 22.596 1.00 80.38 95 GLY A C 1
ATOM 776 O O . GLY A 1 95 ? -6.839 0.229 21.546 1.00 80.38 95 GLY A O 1
ATOM 777 N N . GLY A 1 96 ? -8.608 0.118 22.929 1.00 88.19 96 GLY A N 1
ATOM 778 C CA . GLY A 1 96 ? -9.643 0.545 21.998 1.00 88.19 96 GLY A CA 1
ATOM 779 C C . GLY A 1 96 ? -10.320 -0.668 21.359 1.00 88.19 96 GLY A C 1
ATOM 780 O O . GLY A 1 96 ? -10.610 -1.653 22.043 1.00 88.19 96 GLY A O 1
ATOM 781 N N . LEU A 1 97 ? -10.554 -0.579 20.053 1.00 93.19 97 LEU A N 1
ATOM 782 C CA . LEU A 1 97 ? -11.161 -1.618 19.226 1.00 93.19 97 LEU A CA 1
ATOM 783 C C . LEU A 1 97 ? -10.246 -2.840 19.088 1.00 93.19 97 LEU A C 1
ATOM 785 O O . LEU A 1 97 ? -9.071 -2.707 18.744 1.00 93.19 97 LEU A O 1
ATOM 789 N N . PHE A 1 98 ? -10.784 -4.040 19.291 1.00 94.38 98 PHE A N 1
ATOM 790 C CA . PHE A 1 98 ? -10.032 -5.273 19.082 1.00 94.38 98 PHE A CA 1
ATOM 791 C C . PHE A 1 98 ? -10.926 -6.400 18.574 1.00 94.38 98 PHE A C 1
ATOM 793 O O . PHE A 1 98 ? -11.931 -6.731 19.192 1.00 94.38 98 PHE A O 1
ATOM 800 N N . LEU A 1 99 ? -10.538 -7.033 17.475 1.00 95.81 99 LEU A N 1
ATOM 801 C CA . LEU A 1 99 ? -11.165 -8.230 16.930 1.00 95.81 99 LEU A CA 1
ATOM 802 C C . LEU A 1 99 ? -10.278 -9.432 17.234 1.00 95.81 99 LEU A C 1
ATOM 804 O O . LEU A 1 99 ? -9.077 -9.381 16.993 1.00 95.81 99 LEU A O 1
ATOM 808 N N . ARG A 1 100 ? -10.856 -10.538 17.704 1.00 94.69 100 ARG A N 1
ATOM 809 C CA . ARG A 1 100 ? -10.158 -11.826 17.777 1.00 94.69 100 ARG A CA 1
ATOM 810 C C . ARG A 1 100 ? -10.977 -12.930 17.137 1.00 94.69 100 ARG A C 1
ATOM 812 O O . ARG A 1 100 ? -12.069 -13.251 17.612 1.00 94.69 100 ARG A O 1
ATOM 819 N N . MET A 1 101 ? -10.405 -13.537 16.105 1.00 94.19 101 MET A N 1
ATOM 820 C CA . MET A 1 101 ? -11.028 -14.624 15.359 1.00 94.19 101 MET A CA 1
ATOM 821 C C . MET A 1 101 ? -11.092 -15.933 16.181 1.00 94.19 101 MET A C 1
ATOM 823 O O . MET A 1 101 ? -10.281 -16.124 17.094 1.00 94.19 101 MET A O 1
ATOM 827 N N . PRO A 1 102 ? -12.036 -16.859 15.900 1.00 91.50 102 PR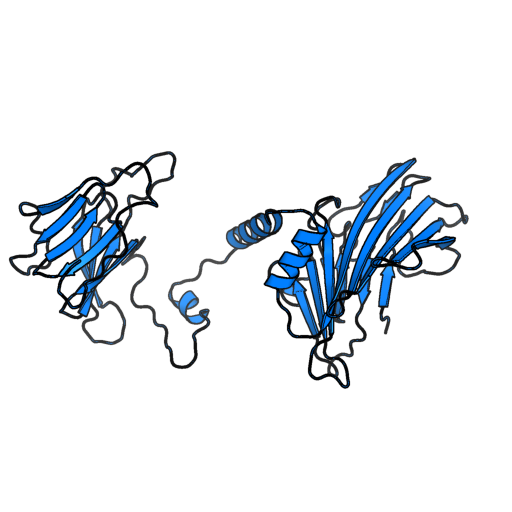O A N 1
ATOM 828 C CA . PRO A 1 102 ? -12.176 -18.172 16.564 1.00 91.50 102 PRO A CA 1
ATOM 829 C C . PRO A 1 102 ? -11.050 -19.176 16.234 1.00 91.50 102 PRO A C 1
ATOM 831 O O . PRO A 1 102 ? -11.282 -20.374 16.063 1.00 91.50 102 PRO A O 1
ATOM 834 N N . TRP A 1 103 ? -9.810 -18.710 16.146 1.00 89.12 103 TRP A N 1
ATOM 835 C CA . TRP A 1 103 ? -8.673 -19.488 15.680 1.00 89.12 103 TRP A CA 1
ATOM 836 C C . TRP A 1 103 ? -8.117 -20.448 16.735 1.00 89.12 103 TRP A C 1
ATOM 838 O O . TRP A 1 103 ? -8.065 -20.155 17.934 1.00 89.12 103 TRP A O 1
ATOM 848 N N . LYS A 1 104 ? -7.648 -21.612 16.274 1.00 85.81 104 LYS A N 1
ATOM 849 C CA . LYS A 1 104 ? -6.984 -22.622 17.103 1.00 85.81 104 LYS A CA 1
ATOM 850 C C . LYS A 1 104 ? -5.653 -23.006 16.470 1.00 85.81 104 LYS A C 1
ATOM 852 O O . LYS A 1 104 ? -5.612 -23.579 15.382 1.00 85.81 104 LYS A O 1
ATOM 857 N N . ARG A 1 105 ? -4.565 -22.743 17.200 1.00 83.00 105 ARG A N 1
ATOM 858 C CA . ARG A 1 105 ? -3.197 -23.032 16.759 1.00 83.00 105 ARG A CA 1
ATOM 859 C C . ARG A 1 105 ? -3.037 -24.479 16.293 1.00 83.00 105 ARG A C 1
ATOM 861 O O . ARG A 1 105 ? -3.371 -25.402 17.032 1.00 83.00 105 ARG A O 1
ATOM 868 N N . GLY A 1 106 ? -2.487 -24.646 15.090 1.00 82.50 106 GLY A N 1
ATOM 869 C CA . GLY A 1 106 ? -2.195 -25.952 14.489 1.00 82.50 106 GLY A CA 1
ATOM 870 C C . GLY A 1 106 ? -3.428 -26.750 14.060 1.00 82.50 106 GLY A C 1
ATOM 871 O O . GLY A 1 106 ? -3.290 -27.929 13.757 1.00 82.50 106 GLY A O 1
ATOM 872 N N . LYS A 1 107 ? -4.621 -26.142 14.083 1.00 83.00 107 LYS A N 1
ATOM 873 C CA . LYS A 1 107 ? -5.871 -26.778 13.642 1.00 83.00 107 LYS A CA 1
ATOM 874 C C . LYS A 1 107 ? -6.573 -26.031 12.520 1.00 83.00 107 LYS A C 1
ATOM 876 O O . LYS A 1 107 ? -7.336 -26.655 11.801 1.00 83.00 107 LYS A O 1
ATOM 881 N N . ILE A 1 108 ? -6.382 -24.719 12.455 1.00 87.19 108 ILE A N 1
ATOM 882 C CA . ILE A 1 108 ? -7.023 -23.847 11.480 1.00 87.19 108 ILE A CA 1
ATOM 883 C C . ILE A 1 108 ? -5.934 -22.967 10.881 1.00 87.19 108 ILE A C 1
ATOM 885 O O . ILE A 1 108 ? -5.160 -22.363 11.636 1.00 87.19 108 ILE A O 1
ATOM 889 N N . GLU A 1 109 ? -5.848 -22.905 9.558 1.00 92.62 109 GLU A N 1
ATOM 890 C CA . GLU A 1 109 ? -5.004 -21.912 8.905 1.00 92.62 109 GLU A CA 1
ATOM 891 C C . GLU A 1 109 ? -5.620 -20.520 9.032 1.00 92.62 109 GLU A C 1
ATOM 893 O O . GLU A 1 109 ? -6.837 -20.339 9.123 1.00 92.62 109 GLU A O 1
ATOM 898 N N . GLY A 1 110 ? -4.760 -19.513 9.098 1.00 94.50 110 GLY A N 1
ATOM 899 C CA . GLY A 1 110 ? -5.203 -18.137 9.135 1.00 94.50 110 GLY A CA 1
ATOM 900 C C . GLY A 1 110 ? -4.049 -17.165 9.054 1.00 94.50 110 GLY A C 1
ATOM 901 O O . GLY A 1 110 ? -2.892 -17.507 9.309 1.00 94.50 110 GLY A O 1
ATOM 902 N N . GLU A 1 111 ? -4.384 -15.948 8.669 1.00 96.06 111 GLU A N 1
ATOM 903 C CA . GLU A 1 111 ? -3.419 -14.938 8.293 1.00 96.06 111 GLU A CA 1
ATOM 904 C C . GLU A 1 111 ? -3.947 -13.538 8.586 1.00 96.06 111 GLU A C 1
ATOM 906 O O . GLU A 1 111 ? -5.143 -13.261 8.496 1.00 96.06 111 GLU A O 1
ATOM 911 N N . VAL A 1 112 ? -3.016 -12.642 8.899 1.00 98.06 112 VAL A N 1
ATOM 912 C CA . VAL A 1 112 ? -3.244 -11.202 8.894 1.00 98.06 112 VAL A CA 1
ATOM 913 C C . VAL A 1 112 ? -2.475 -10.560 7.742 1.00 98.06 112 VAL A C 1
ATOM 915 O O . VAL A 1 112 ? -1.288 -10.836 7.565 1.00 98.06 112 VAL A O 1
ATOM 918 N N . PHE A 1 113 ? -3.138 -9.678 6.997 1.00 97.81 113 PHE A N 1
ATOM 919 C CA . PHE A 1 113 ? -2.593 -8.919 5.870 1.00 97.81 113 PHE A CA 1
ATOM 920 C C . PHE A 1 113 ? -3.026 -7.453 5.966 1.00 97.81 113 PHE A C 1
ATOM 922 O O . PHE A 1 113 ? -4.146 -7.182 6.388 1.00 97.81 113 PHE A O 1
ATOM 929 N N . ASN A 1 114 ? -2.183 -6.494 5.585 1.00 98.00 114 ASN A N 1
ATOM 930 C CA . ASN A 1 114 ? -2.523 -5.066 5.659 1.00 98.00 114 ASN A CA 1
ATOM 931 C C . ASN A 1 114 ? -2.358 -4.327 4.323 1.00 98.00 114 ASN A C 1
ATOM 933 O O . ASN A 1 114 ? -1.834 -4.888 3.360 1.00 98.00 114 ASN A O 1
ATOM 937 N N . SER A 1 115 ? -2.774 -3.055 4.281 1.00 96.69 115 SER A N 1
ATOM 938 C CA . SER A 1 115 ? -2.714 -2.216 3.068 1.00 96.69 115 SER A CA 1
ATOM 939 C C . SER A 1 115 ? -1.304 -2.057 2.480 1.00 96.69 115 SER A C 1
ATOM 941 O O . SER A 1 115 ? -1.149 -1.911 1.271 1.00 96.69 115 SER A O 1
ATOM 943 N N . SER A 1 116 ? -0.264 -2.196 3.307 1.00 93.25 116 SER A N 1
ATOM 944 C CA . SER A 1 116 ? 1.151 -2.176 2.904 1.00 93.25 116 SER A CA 1
ATOM 945 C C . SER A 1 116 ? 1.698 -3.558 2.513 1.00 93.25 116 SER A C 1
ATOM 947 O O . SER A 1 116 ? 2.910 -3.747 2.423 1.00 93.25 116 SER A O 1
ATOM 949 N N . ARG A 1 117 ? 0.826 -4.553 2.301 1.00 94.50 117 ARG A N 1
ATOM 950 C CA . ARG A 1 117 ? 1.160 -5.938 1.912 1.00 94.50 117 ARG A CA 1
ATOM 951 C C . ARG A 1 117 ? 2.040 -6.703 2.903 1.00 94.50 117 ARG A C 1
ATOM 953 O O . ARG A 1 117 ? 2.710 -7.680 2.550 1.00 94.50 117 ARG A O 1
ATOM 960 N N . GLN A 1 118 ? 2.025 -6.295 4.165 1.00 95.38 118 GLN A N 1
ATOM 961 C CA . GLN A 1 118 ? 2.737 -6.980 5.237 1.00 95.38 118 GLN A CA 1
ATOM 962 C C . GLN A 1 118 ? 1.871 -8.117 5.786 1.00 95.38 118 GLN A C 1
ATOM 964 O O . GLN A 1 118 ? 0.653 -7.992 5.895 1.00 95.38 118 GLN A O 1
ATOM 969 N N . ARG A 1 119 ? 2.516 -9.233 6.144 1.00 96.12 119 ARG A N 1
ATOM 970 C CA . ARG A 1 119 ? 1.861 -10.466 6.613 1.00 96.12 119 ARG A CA 1
ATOM 971 C C . ARG A 1 119 ? 2.231 -10.784 8.060 1.00 96.12 119 ARG A C 1
ATOM 973 O O . ARG A 1 119 ? 3.419 -10.767 8.398 1.00 96.12 119 ARG A O 1
ATOM 980 N N . ASN A 1 120 ? 1.240 -11.147 8.873 1.00 95.62 120 ASN A N 1
ATOM 981 C CA . ASN A 1 120 ? 1.391 -11.663 10.240 1.00 95.62 120 ASN A CA 1
ATOM 982 C C . ASN A 1 120 ? 2.319 -10.792 11.110 1.00 95.62 120 ASN A C 1
ATOM 984 O O . ASN A 1 120 ? 2.075 -9.598 11.261 1.00 95.62 120 ASN A O 1
ATOM 988 N N . ASP A 1 121 ? 3.409 -11.357 11.643 1.00 94.94 121 ASP A N 1
ATOM 989 C CA . ASP A 1 121 ? 4.373 -10.653 12.503 1.00 94.94 121 ASP A CA 1
ATOM 990 C C . ASP A 1 121 ? 4.969 -9.395 11.830 1.00 94.94 121 ASP A C 1
ATOM 992 O O . ASP A 1 121 ? 5.365 -8.467 12.532 1.00 94.94 121 ASP A O 1
ATOM 996 N N . ARG A 1 122 ? 4.995 -9.310 10.487 1.00 95.56 122 ARG A N 1
ATOM 997 C CA . ARG A 1 122 ? 5.447 -8.098 9.775 1.00 95.56 122 ARG A CA 1
ATOM 998 C C . ARG A 1 122 ? 4.438 -6.950 9.820 1.00 95.56 122 ARG A C 1
ATOM 1000 O O . ARG A 1 122 ? 4.841 -5.815 9.609 1.00 95.56 122 ARG A O 1
ATOM 1007 N N . ALA A 1 123 ? 3.162 -7.231 10.075 1.00 96.31 123 ALA A N 1
ATOM 1008 C CA . ALA A 1 123 ? 2.113 -6.220 10.205 1.00 96.31 123 ALA A CA 1
ATOM 1009 C C . ALA A 1 123 ? 1.977 -5.688 11.649 1.00 96.31 123 ALA A C 1
ATOM 1011 O O . ALA A 1 123 ? 1.334 -4.663 11.873 1.00 96.31 123 ALA A O 1
ATOM 1012 N N . GLU A 1 124 ? 2.596 -6.344 12.638 1.00 96.94 124 GLU A N 1
ATOM 1013 C CA . GLU A 1 124 ? 2.532 -5.923 14.042 1.00 96.94 124 GLU A CA 1
ATOM 1014 C C . GLU A 1 124 ? 3.200 -4.560 14.270 1.00 96.94 124 GLU A C 1
ATOM 1016 O O . GLU A 1 124 ? 4.364 -4.332 13.934 1.00 96.94 124 GLU A O 1
ATOM 1021 N N . GLY A 1 125 ? 2.460 -3.648 14.903 1.00 94.75 125 GLY A N 1
ATOM 1022 C CA . GLY A 1 125 ? 2.896 -2.289 15.218 1.00 94.75 125 GLY A CA 1
ATOM 1023 C C . GLY A 1 125 ? 2.981 -1.353 14.011 1.00 94.75 125 GLY A C 1
ATOM 1024 O O . GLY A 1 125 ? 3.355 -0.192 14.188 1.00 94.75 125 GLY A O 1
ATOM 1025 N N . GLN A 1 126 ? 2.648 -1.829 12.810 1.00 95.62 126 GLN A N 1
ATOM 1026 C CA . GLN A 1 126 ? 2.729 -1.038 11.588 1.00 95.62 126 GLN A CA 1
ATOM 1027 C C . GLN A 1 126 ? 1.515 -0.134 11.443 1.00 95.62 126 GLN A C 1
ATOM 1029 O O . GLN A 1 126 ? 0.415 -0.463 11.887 1.00 95.62 126 GLN A O 1
ATOM 1034 N N . LYS A 1 127 ? 1.723 1.018 10.810 1.00 95.50 127 LYS A N 1
ATOM 1035 C CA . LYS A 1 127 ? 0.631 1.888 10.386 1.00 95.50 127 LYS A CA 1
ATOM 1036 C C . LYS A 1 127 ? 0.087 1.393 9.052 1.00 95.50 127 LYS A C 1
ATOM 1038 O O . LYS A 1 127 ? 0.871 1.161 8.136 1.00 95.50 127 LYS A O 1
ATOM 1043 N N . ALA A 1 128 ? -1.228 1.250 8.955 1.00 96.25 128 ALA A N 1
ATOM 1044 C CA . ALA A 1 128 ? -1.903 0.800 7.742 1.00 96.25 128 ALA A CA 1
ATOM 1045 C C . ALA A 1 128 ? -3.313 1.392 7.674 1.00 96.25 128 ALA A C 1
ATOM 1047 O O . ALA A 1 128 ? -3.922 1.649 8.714 1.00 96.25 128 ALA A O 1
ATOM 1048 N N . MET A 1 129 ? -3.833 1.594 6.466 1.00 96.31 129 MET A N 1
ATOM 1049 C CA . MET A 1 129 ? -5.203 2.082 6.271 1.00 96.31 129 MET A CA 1
ATOM 1050 C C . MET A 1 129 ? -6.240 1.035 6.641 1.00 96.31 129 MET A C 1
ATOM 1052 O O . MET A 1 129 ? -7.342 1.361 7.060 1.00 96.31 129 MET A O 1
ATOM 1056 N N . TRP A 1 130 ? -5.893 -0.231 6.456 1.00 97.88 130 TRP A N 1
ATOM 1057 C CA . TRP A 1 130 ? -6.738 -1.344 6.816 1.00 97.88 130 TRP A CA 1
ATOM 1058 C C . TRP A 1 130 ? -5.900 -2.571 7.137 1.00 97.88 130 TRP A C 1
ATOM 1060 O O . TRP A 1 130 ? -4.767 -2.726 6.666 1.00 97.88 130 TRP A O 1
ATOM 1070 N N . VAL A 1 131 ? -6.483 -3.452 7.942 1.00 98.50 131 VAL A N 1
ATOM 1071 C CA . VAL A 1 131 ? -5.949 -4.778 8.247 1.00 98.50 131 VAL A CA 1
ATOM 1072 C C . VAL A 1 131 ? -7.045 -5.807 8.020 1.00 98.50 131 VAL A C 1
ATOM 1074 O O . VAL A 1 131 ? -8.126 -5.699 8.591 1.00 98.50 131 VAL A O 1
ATOM 1077 N N . ASN A 1 132 ? -6.752 -6.810 7.199 1.00 98.62 132 ASN A N 1
ATOM 1078 C CA . ASN A 1 132 ? -7.563 -7.998 6.991 1.00 98.62 132 ASN A CA 1
ATOM 1079 C C . ASN A 1 132 ? -7.056 -9.140 7.866 1.00 98.62 132 ASN A C 1
ATOM 1081 O O . ASN A 1 132 ? -5.865 -9.452 7.854 1.00 98.62 132 ASN A O 1
ATOM 1085 N N . VAL A 1 133 ? -7.967 -9.800 8.572 1.00 98.00 133 VAL A N 1
ATOM 1086 C CA . VAL A 1 133 ? -7.718 -11.093 9.204 1.00 98.00 133 VAL A CA 1
ATOM 1087 C C . VAL A 1 133 ? -8.602 -12.147 8.548 1.00 98.00 133 VAL A C 1
ATOM 1089 O O . VAL A 1 133 ? -9.823 -12.009 8.502 1.00 98.00 133 VAL A O 1
ATOM 1092 N N . GLY A 1 134 ? -7.970 -13.191 8.024 1.00 96.88 134 GLY A N 1
ATOM 1093 C CA . GLY A 1 134 ? -8.621 -14.306 7.350 1.00 96.88 134 GLY A CA 1
ATOM 1094 C C . GLY A 1 134 ? -8.301 -15.628 8.032 1.00 96.88 134 GLY A C 1
ATOM 1095 O O . GLY A 1 134 ? -7.222 -15.794 8.604 1.00 96.88 134 GLY A O 1
ATOM 1096 N N . MET A 1 135 ? -9.233 -16.573 7.985 1.00 96.19 135 MET A N 1
ATOM 1097 C CA . MET A 1 135 ? -9.001 -17.943 8.439 1.00 96.19 135 MET A CA 1
ATOM 1098 C C . MET A 1 135 ? -9.877 -18.940 7.688 1.00 96.19 135 MET A C 1
ATOM 1100 O O . MET A 1 135 ? -10.941 -18.584 7.175 1.00 96.19 135 MET A O 1
ATOM 1104 N N . GLU A 1 136 ? -9.471 -20.205 7.698 1.00 95.69 136 GLU A N 1
ATOM 1105 C CA . GLU A 1 136 ? -10.365 -21.289 7.296 1.00 95.69 136 GLU A CA 1
ATOM 1106 C C . GLU A 1 136 ? -11.554 -21.376 8.256 1.00 95.69 136 GLU A C 1
ATOM 1108 O O . GLU A 1 136 ? -11.435 -21.168 9.469 1.00 95.69 136 GLU A O 1
ATOM 1113 N N . ILE A 1 137 ? -12.711 -21.736 7.713 1.00 92.50 137 ILE A N 1
ATOM 1114 C CA . ILE A 1 137 ? -13.912 -22.021 8.491 1.00 92.50 137 ILE A CA 1
ATOM 1115 C C . ILE A 1 137 ? -14.284 -23.479 8.245 1.00 92.50 137 ILE A C 1
ATOM 1117 O O . ILE A 1 137 ? -14.426 -23.915 7.105 1.00 92.50 137 ILE A O 1
ATOM 1121 N N . GLU A 1 138 ? -14.458 -24.236 9.327 1.00 90.50 138 GLU A N 1
ATOM 1122 C CA . GLU A 1 138 ? -14.859 -25.640 9.254 1.00 90.50 138 GLU A CA 1
ATOM 1123 C C . GLU A 1 138 ? -16.155 -25.797 8.441 1.00 90.50 138 GLU A C 1
ATOM 1125 O O . GLU A 1 138 ? -17.161 -25.141 8.715 1.00 90.50 138 GLU A O 1
ATOM 1130 N N . GLY A 1 139 ? -16.119 -26.670 7.432 1.00 92.00 139 GLY A N 1
ATOM 1131 C CA . GLY A 1 139 ? -17.245 -26.911 6.526 1.00 92.00 139 GLY A CA 1
ATOM 1132 C C . GLY A 1 139 ? -17.318 -25.979 5.312 1.00 92.00 139 GLY A C 1
ATOM 1133 O O . GLY A 1 139 ? -18.264 -26.106 4.538 1.00 92.00 139 GLY A O 1
ATOM 1134 N N . ARG A 1 140 ? -16.344 -25.078 5.122 1.00 93.12 140 ARG A N 1
ATOM 1135 C CA . ARG A 1 140 ? -16.212 -24.235 3.924 1.00 93.12 140 ARG A CA 1
ATOM 1136 C C . ARG A 1 140 ? -14.981 -24.614 3.103 1.00 93.12 140 ARG A C 1
ATOM 1138 O O . ARG A 1 140 ? -14.008 -25.140 3.637 1.00 93.12 140 ARG A O 1
ATOM 1145 N N . ASP A 1 141 ? -15.050 -24.346 1.806 1.00 93.56 141 ASP A N 1
ATOM 1146 C CA . ASP A 1 141 ? -13.953 -24.470 0.840 1.00 93.56 141 ASP A CA 1
ATOM 1147 C C . ASP A 1 141 ? -13.236 -23.133 0.574 1.00 93.56 141 ASP A C 1
ATOM 1149 O O . ASP A 1 141 ? -12.186 -23.101 -0.069 1.00 93.56 141 ASP A O 1
ATOM 1153 N N . ASP A 1 142 ? -13.770 -22.034 1.108 1.00 94.81 142 ASP A N 1
ATOM 1154 C CA . ASP A 1 142 ? -13.185 -20.702 1.091 1.00 94.81 142 ASP A CA 1
ATOM 1155 C C . ASP A 1 142 ? -12.921 -20.159 2.509 1.00 94.81 142 ASP A C 1
ATOM 1157 O O . ASP A 1 142 ? -13.362 -20.698 3.529 1.00 94.81 142 ASP A O 1
ATOM 1161 N N . TRP A 1 143 ? -12.139 -19.081 2.578 1.00 96.25 143 TRP A N 1
ATOM 1162 C CA . TRP A 1 143 ? -11.784 -18.435 3.839 1.00 96.25 143 TRP A CA 1
ATOM 1163 C C . TRP A 1 143 ? -12.867 -17.458 4.280 1.00 96.25 143 TRP A C 1
ATOM 1165 O O . TRP A 1 143 ? -13.495 -16.798 3.453 1.00 96.25 143 TRP A O 1
ATOM 1175 N N . GLY A 1 144 ? -13.044 -17.327 5.594 1.00 96.62 144 GLY A N 1
ATOM 1176 C CA . GLY A 1 144 ? -13.785 -16.222 6.189 1.00 96.62 144 GLY A CA 1
ATOM 1177 C C . GLY A 1 144 ? -12.839 -15.092 6.556 1.00 96.62 144 GLY A C 1
ATOM 1178 O O . GLY A 1 144 ? -11.830 -15.318 7.227 1.00 96.62 144 GLY A O 1
ATOM 1179 N N . ASN A 1 145 ? -13.180 -13.879 6.138 1.00 97.88 145 ASN A N 1
ATOM 1180 C CA . ASN A 1 145 ? -12.352 -12.699 6.307 1.00 97.88 145 ASN A CA 1
ATOM 1181 C C . ASN A 1 145 ? -13.118 -11.592 7.023 1.00 97.88 145 ASN A C 1
ATOM 1183 O O . ASN A 1 145 ? -14.320 -11.414 6.821 1.00 97.88 145 ASN A O 1
ATOM 1187 N N . ILE A 1 146 ? -12.390 -10.824 7.828 1.00 98.25 146 ILE A N 1
ATOM 1188 C CA . ILE A 1 146 ? -12.841 -9.536 8.341 1.00 98.25 146 ILE A CA 1
ATOM 1189 C C . ILE A 1 146 ? -11.714 -8.529 8.125 1.00 98.25 146 ILE A C 1
ATOM 1191 O O . ILE A 1 146 ? -10.636 -8.657 8.710 1.00 98.25 146 ILE A O 1
ATOM 1195 N N . ALA A 1 147 ? -11.972 -7.514 7.306 1.00 98.44 147 ALA A N 1
ATOM 1196 C CA . ALA A 1 147 ? -11.126 -6.335 7.211 1.00 98.44 147 ALA A CA 1
ATOM 1197 C C . ALA A 1 147 ? -11.631 -5.244 8.154 1.00 98.44 147 ALA A C 1
ATOM 1199 O O . ALA A 1 147 ? -12.836 -5.083 8.326 1.00 98.44 147 ALA A O 1
ATOM 1200 N N . ILE A 1 148 ? -10.711 -4.505 8.769 1.00 98.50 148 ILE A N 1
ATOM 1201 C CA . ILE A 1 148 ? -11.007 -3.327 9.586 1.00 98.50 148 ILE A CA 1
ATOM 1202 C C . ILE A 1 148 ? -10.306 -2.135 8.953 1.00 98.50 148 ILE A C 1
ATOM 1204 O O . ILE A 1 148 ? -9.092 -2.163 8.747 1.00 98.50 148 ILE A O 1
ATOM 1208 N N . PHE A 1 149 ? -11.074 -1.098 8.653 1.00 98.25 149 PHE A N 1
ATOM 1209 C CA . PHE A 1 149 ? -10.632 0.124 8.000 1.00 98.25 149 PHE A CA 1
ATOM 1210 C C . PHE A 1 149 ? -10.400 1.232 9.027 1.00 98.25 149 PHE A C 1
ATOM 1212 O O . PHE A 1 149 ? -11.170 1.404 9.973 1.00 98.25 149 PHE A O 1
ATOM 1219 N N . ASP A 1 150 ? -9.336 1.998 8.829 1.00 97.62 150 ASP A N 1
ATOM 1220 C CA . ASP A 1 150 ? -9.039 3.243 9.522 1.00 97.62 150 ASP A CA 1
ATOM 1221 C C . ASP A 1 150 ? -9.471 4.433 8.658 1.00 97.62 150 ASP A C 1
ATOM 1223 O O . ASP A 1 150 ? -9.381 4.394 7.426 1.00 97.62 150 ASP A O 1
ATOM 1227 N N . HIS A 1 151 ? -9.954 5.496 9.294 1.00 95.94 151 HIS A N 1
ATOM 1228 C CA . HIS A 1 151 ? -10.490 6.661 8.594 1.00 95.94 151 HIS A CA 1
ATOM 1229 C C . HIS A 1 151 ? -9.504 7.843 8.643 1.00 95.94 151 HIS A C 1
ATOM 1231 O O . HIS A 1 151 ? -8.948 8.105 9.709 1.00 95.94 151 HIS A O 1
ATOM 1237 N N . PRO A 1 152 ? -9.325 8.622 7.556 1.00 95.12 152 PRO A N 1
ATOM 1238 C CA . PRO A 1 152 ? -8.435 9.791 7.528 1.00 95.12 152 PRO A CA 1
ATOM 1239 C C . PRO A 1 152 ? -8.691 10.854 8.605 1.00 95.12 152 PRO A C 1
ATOM 1241 O O . PRO A 1 152 ? -7.755 11.510 9.054 1.00 95.12 152 PRO A O 1
ATOM 1244 N N . ASP A 1 153 ? -9.946 11.005 9.034 1.00 93.12 153 ASP A N 1
ATOM 1245 C CA . ASP A 1 153 ? -10.329 11.918 10.126 1.00 93.12 153 ASP A CA 1
ATOM 1246 C C . ASP A 1 153 ? -9.884 11.430 11.516 1.00 93.12 153 ASP A C 1
ATOM 1248 O O . ASP A 1 153 ? -9.984 12.176 12.493 1.00 93.12 153 ASP A O 1
ATOM 1252 N N . ASN A 1 154 ? -9.410 10.187 11.642 1.00 94.75 154 ASN A N 1
ATOM 1253 C CA . ASN A 1 154 ? -8.960 9.674 12.925 1.00 94.75 154 ASN A CA 1
ATOM 1254 C C . ASN A 1 154 ? -7.657 10.355 13.358 1.00 94.75 154 ASN A C 1
ATOM 1256 O O . ASN A 1 154 ? -6.725 10.523 12.562 1.00 94.75 154 ASN A O 1
ATOM 1260 N N . PRO A 1 155 ? -7.521 10.687 14.653 1.00 88.50 155 PRO A N 1
ATOM 1261 C CA . PRO A 1 155 ? -6.262 11.171 15.189 1.00 88.50 155 PRO A CA 1
ATOM 1262 C C . PRO A 1 155 ? -5.122 10.193 14.890 1.00 88.50 155 PRO A C 1
ATOM 1264 O O . PRO A 1 155 ? -5.237 8.998 15.149 1.00 88.50 155 PRO A O 1
ATOM 1267 N N . THR A 1 156 ? -3.985 10.712 14.421 1.00 89.50 156 THR A N 1
ATOM 1268 C CA . THR A 1 156 ? -2.764 9.948 14.083 1.00 89.50 156 THR A CA 1
ATOM 1269 C C . THR A 1 156 ? -2.861 9.017 12.869 1.00 89.50 156 THR A C 1
ATOM 1271 O O . THR A 1 156 ? -1.947 8.208 12.679 1.00 89.50 156 THR A O 1
ATOM 1274 N N . TYR A 1 157 ? -3.897 9.171 12.034 1.00 92.69 157 TYR A N 1
ATOM 1275 C CA . TYR A 1 157 ? -4.090 8.403 10.804 1.00 92.69 157 TYR A CA 1
ATOM 1276 C C . TYR A 1 157 ? -2.823 8.321 9.910 1.00 92.69 157 TYR A C 1
ATOM 1278 O O . TYR A 1 157 ? -2.119 9.324 9.738 1.00 92.69 157 TYR A O 1
ATOM 1286 N N . PRO A 1 158 ? -2.540 7.155 9.295 1.00 94.75 158 PRO A N 1
ATOM 1287 C CA . PRO A 1 158 ? -3.082 5.853 9.673 1.00 94.75 158 PRO A CA 1
ATOM 1288 C C . PRO A 1 158 ? -2.584 5.448 11.066 1.00 94.75 158 PRO A C 1
ATOM 1290 O O . PRO A 1 158 ? -1.411 5.653 11.421 1.00 94.75 158 PRO A O 1
ATOM 1293 N N . MET A 1 159 ? -3.485 4.885 11.865 1.00 94.31 159 MET A N 1
ATOM 1294 C CA . MET A 1 159 ? -3.180 4.350 13.183 1.00 94.31 159 MET A CA 1
ATOM 1295 C C . MET A 1 159 ? -2.278 3.120 13.070 1.00 94.31 159 MET A C 1
ATOM 1297 O O . MET A 1 159 ? -2.274 2.396 12.074 1.00 94.31 159 MET A O 1
ATOM 1301 N N . ALA A 1 160 ? -1.469 2.903 14.108 1.00 95.56 160 ALA A N 1
ATOM 1302 C CA . ALA A 1 160 ? -0.696 1.675 14.233 1.00 95.56 160 ALA A CA 1
ATOM 1303 C C . ALA A 1 160 ? -1.607 0.519 14.641 1.00 95.56 160 ALA A C 1
ATOM 1305 O O . ALA A 1 160 ? -2.545 0.717 15.409 1.00 95.56 160 ALA A O 1
ATOM 1306 N N . TRP A 1 161 ? -1.293 -0.686 14.184 1.00 96.94 161 TRP A N 1
ATOM 1307 C CA . TRP A 1 161 ? -2.104 -1.870 14.438 1.00 96.94 161 TRP A CA 1
ATOM 1308 C C . TRP A 1 161 ? -1.434 -2.815 15.423 1.00 96.94 161 TRP A C 1
ATOM 1310 O O . TRP A 1 161 ? -0.225 -3.041 15.379 1.00 96.94 161 TRP A O 1
ATOM 1320 N N . ARG A 1 162 ? -2.235 -3.406 16.306 1.00 96.75 162 ARG A N 1
ATOM 1321 C CA . ARG A 1 162 ? -1.886 -4.644 16.990 1.00 96.75 162 ARG A CA 1
ATOM 1322 C C . ARG A 1 162 ? -2.265 -5.803 16.078 1.00 96.75 162 ARG A C 1
ATOM 1324 O O . ARG A 1 162 ? -3.400 -5.867 15.628 1.00 96.75 162 ARG A O 1
ATOM 1331 N N . VAL A 1 163 ? -1.334 -6.721 15.882 1.00 96.69 163 VAL A N 1
ATOM 1332 C CA . VAL A 1 163 ? -1.460 -8.025 15.242 1.00 96.69 163 VAL A CA 1
ATOM 1333 C C . VAL A 1 163 ? -0.812 -9.034 16.184 1.00 96.69 163 VAL A C 1
ATOM 1335 O O . VAL A 1 163 ? 0.390 -8.988 16.455 1.00 96.69 163 VAL A O 1
ATOM 1338 N N . ASP A 1 164 ? -1.616 -9.919 16.766 1.00 92.50 164 ASP A N 1
ATOM 1339 C CA . ASP A 1 164 ? -1.120 -10.958 17.662 1.00 92.50 164 ASP A CA 1
ATOM 1340 C C . ASP A 1 164 ? -1.018 -12.334 16.989 1.00 92.50 164 ASP A C 1
ATOM 1342 O O . ASP A 1 164 ? -1.487 -12.573 15.879 1.00 92.50 164 ASP A O 1
ATOM 1346 N N . LYS A 1 165 ? -0.397 -13.278 17.701 1.00 90.56 165 LYS A N 1
ATOM 1347 C CA . LYS A 1 165 ? -0.152 -14.646 17.217 1.00 90.56 165 LYS A CA 1
ATOM 1348 C C . LYS A 1 165 ? -1.372 -15.569 17.323 1.00 90.56 165 LYS A C 1
ATOM 1350 O O . LYS A 1 165 ? -1.214 -16.786 17.262 1.00 90.56 165 LYS A O 1
ATOM 1355 N N . GLN A 1 166 ? -2.553 -15.015 17.583 1.00 90.75 166 GLN A N 1
ATOM 1356 C CA . GLN A 1 166 ? -3.822 -15.717 17.773 1.00 90.75 166 GLN A CA 1
ATOM 1357 C C . GLN A 1 166 ? -4.943 -15.123 16.904 1.00 90.75 166 GLN A C 1
ATOM 1359 O O . GLN A 1 166 ? -6.114 -15.243 17.262 1.00 90.75 166 GLN A O 1
ATOM 1364 N N . LEU A 1 167 ? -4.587 -14.484 15.779 1.00 93.44 167 LEU A N 1
ATOM 1365 C CA . LEU A 1 167 ? -5.516 -13.786 14.879 1.00 93.44 167 LEU A CA 1
ATOM 1366 C C . LEU A 1 167 ? -6.364 -12.727 15.599 1.00 93.44 167 LEU A C 1
ATOM 1368 O O . LEU A 1 167 ? -7.559 -12.558 15.340 1.00 93.44 167 LEU A O 1
ATOM 1372 N N . GLY A 1 168 ? -5.733 -12.038 16.549 1.00 95.00 168 GLY A N 1
ATOM 1373 C CA . GLY A 1 168 ? -6.235 -10.822 17.155 1.00 95.00 168 GLY A CA 1
ATOM 1374 C C . GLY A 1 168 ? -5.663 -9.590 16.463 1.00 95.00 168 GLY A C 1
ATOM 1375 O O . GLY A 1 168 ? -4.439 -9.458 16.368 1.00 95.00 168 GLY A O 1
ATOM 1376 N N . VAL A 1 169 ? -6.536 -8.688 16.017 1.00 97.00 169 VAL A N 1
ATOM 1377 C CA . VAL A 1 169 ? -6.164 -7.436 15.355 1.00 97.00 169 VAL A CA 1
ATOM 1378 C C . VAL A 1 169 ? -6.934 -6.244 15.916 1.00 97.00 169 VAL A C 1
ATOM 1380 O O . VAL A 1 169 ? -8.093 -6.370 16.300 1.00 97.00 169 VAL A O 1
ATOM 1383 N N . GLY A 1 170 ? -6.313 -5.069 15.952 1.00 96.06 170 GLY A N 1
ATOM 1384 C CA . GLY A 1 170 ? -7.019 -3.837 16.310 1.00 96.06 170 GLY A CA 1
ATOM 1385 C C . GLY A 1 170 ? -6.154 -2.584 16.178 1.00 96.06 170 GLY A C 1
ATOM 1386 O O . GLY A 1 170 ? -4.940 -2.675 16.383 1.00 96.06 170 GLY A O 1
ATOM 1387 N N . PRO A 1 171 ? -6.737 -1.426 15.831 1.00 95.94 171 PRO A N 1
ATOM 1388 C CA . PRO A 1 171 ? -6.021 -0.156 15.806 1.00 95.94 171 PRO A CA 1
ATOM 1389 C C . PRO A 1 171 ? -5.621 0.261 17.227 1.00 95.94 171 PRO A C 1
ATOM 1391 O O . PRO A 1 171 ? -6.333 0.009 18.195 1.00 95.94 171 PRO A O 1
ATOM 1394 N N . VAL A 1 172 ? -4.465 0.909 17.366 1.00 94.31 172 VAL A N 1
ATOM 1395 C CA . VAL A 1 172 ? -3.878 1.275 18.660 1.00 94.31 172 VAL A CA 1
ATOM 1396 C C . VAL A 1 172 ? -3.393 2.720 18.630 1.00 94.31 172 VAL A C 1
ATOM 1398 O O . VAL A 1 172 ? -2.231 3.019 18.341 1.00 94.31 172 VAL A O 1
ATOM 1401 N N . ARG A 1 173 ? -4.287 3.636 19.007 1.00 93.19 173 ARG A N 1
ATOM 1402 C CA . ARG A 1 173 ? -4.002 5.076 19.111 1.00 93.19 173 ARG A CA 1
ATOM 1403 C C . ARG A 1 173 ? -2.856 5.406 20.078 1.00 93.19 173 ARG A C 1
ATOM 1405 O O . ARG A 1 173 ? -2.139 6.382 19.869 1.00 93.19 173 ARG A O 1
ATOM 1412 N N . THR A 1 174 ? -2.673 4.621 21.138 1.00 94.06 174 THR A N 1
ATOM 1413 C CA . THR A 1 174 ? -1.673 4.871 22.194 1.00 94.06 174 THR A CA 1
ATOM 1414 C C . THR A 1 174 ? -0.403 4.039 22.032 1.00 94.06 174 THR A C 1
ATOM 1416 O O . THR A 1 174 ? 0.349 3.833 22.984 1.00 94.06 174 THR A O 1
ATOM 1419 N N . ARG A 1 175 ? -0.127 3.530 20.823 1.00 93.44 175 ARG A N 1
ATOM 1420 C CA . ARG A 1 175 ? 1.016 2.633 20.597 1.00 93.44 175 ARG A CA 1
ATOM 1421 C C . ARG A 1 175 ? 2.356 3.293 20.918 1.00 93.44 175 ARG A C 1
ATOM 1423 O O . ARG A 1 175 ? 3.252 2.662 21.482 1.00 93.44 175 ARG A O 1
ATOM 1430 N N . PHE A 1 176 ? 2.505 4.556 20.534 1.00 92.69 176 PHE A N 1
ATOM 1431 C CA . PHE A 1 176 ? 3.785 5.259 20.603 1.00 92.69 176 PHE A CA 1
ATOM 1432 C C . PHE A 1 176 ? 3.865 6.259 21.755 1.00 92.69 176 PHE A C 1
ATOM 1434 O O . PHE A 1 176 ? 4.961 6.460 22.285 1.00 92.69 176 PHE A O 1
ATOM 1441 N N . GLU A 1 177 ? 2.724 6.789 22.189 1.00 94.38 177 GLU A N 1
ATOM 1442 C CA . GLU A 1 177 ? 2.603 7.873 23.161 1.00 94.38 177 GLU A CA 1
ATOM 1443 C C . GLU A 1 177 ? 1.292 7.786 23.955 1.00 94.38 177 GLU A C 1
ATOM 1445 O O . GLU A 1 177 ? 0.364 7.065 23.573 1.00 94.38 177 GLU A O 1
ATOM 1450 N N . ASP A 1 178 ? 1.243 8.528 25.059 1.00 96.62 178 ASP A N 1
ATOM 1451 C CA . ASP A 1 178 ? 0.030 8.732 25.846 1.00 96.62 178 ASP A CA 1
ATOM 1452 C C . ASP A 1 178 ? -0.979 9.581 25.059 1.00 96.62 178 ASP A C 1
ATOM 1454 O O . ASP A 1 178 ? -0.640 10.326 24.135 1.00 96.62 178 ASP A O 1
ATOM 1458 N N . TRP A 1 179 ? -2.249 9.477 25.429 1.00 95.94 179 TRP A N 1
ATOM 1459 C CA . TRP A 1 179 ? -3.321 10.255 24.832 1.00 95.94 179 TRP A CA 1
ATOM 1460 C C . TRP A 1 179 ? -4.212 10.855 25.908 1.00 95.94 179 TRP A C 1
ATOM 1462 O O . TRP A 1 179 ? -4.845 10.121 26.660 1.00 95.94 179 TRP A O 1
ATOM 1472 N N . THR A 1 180 ? -4.292 12.181 25.946 1.00 97.56 180 THR A N 1
ATOM 1473 C CA . THR A 1 180 ? -5.130 12.909 26.900 1.00 97.56 180 THR A CA 1
ATOM 1474 C C . THR A 1 180 ? -6.336 13.535 26.204 1.00 97.56 180 THR A C 1
ATOM 1476 O O . THR A 1 180 ? -6.203 14.122 25.129 1.00 97.56 180 THR A O 1
ATOM 1479 N N . ILE A 1 181 ? -7.503 13.419 26.836 1.00 97.00 181 ILE A N 1
ATOM 1480 C CA . ILE A 1 181 ? -8.729 14.156 26.529 1.00 97.00 181 ILE A CA 1
ATOM 1481 C C . ILE A 1 181 ? -8.971 15.121 27.703 1.00 97.00 181 ILE A C 1
ATOM 1483 O O . ILE A 1 181 ? -9.204 14.653 28.826 1.00 97.00 181 ILE A O 1
ATOM 1487 N N . PRO A 1 182 ? -8.884 16.447 27.491 1.00 98.00 182 PRO A N 1
ATOM 1488 C CA . PRO A 1 182 ? -9.156 17.428 28.537 1.00 98.00 182 PRO A CA 1
ATOM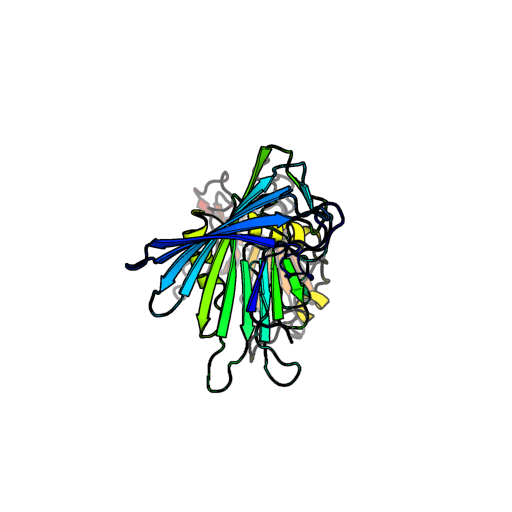 1489 C C . PRO A 1 182 ? -10.587 17.332 29.077 1.00 98.00 182 PRO A C 1
ATOM 1491 O O . PRO A 1 182 ? -11.512 16.928 28.371 1.00 98.00 182 PRO A O 1
ATOM 1494 N N . ALA A 1 183 ? -10.788 17.749 30.329 1.00 97.94 183 ALA A N 1
ATOM 1495 C CA . ALA A 1 183 ? -12.115 17.769 30.940 1.00 97.94 183 ALA A CA 1
ATOM 1496 C C . ALA A 1 183 ? -13.093 18.637 30.124 1.00 97.94 183 ALA A C 1
ATOM 1498 O O . ALA A 1 183 ? -12.819 19.802 29.839 1.00 97.94 183 ALA A O 1
ATOM 1499 N N . GLY A 1 184 ? -14.249 18.074 29.777 1.00 94.81 184 GLY A N 1
ATOM 1500 C CA . GLY A 1 184 ? -15.280 18.719 28.965 1.00 94.81 184 GLY A CA 1
ATOM 1501 C C . GLY A 1 184 ? -15.098 18.565 27.452 1.00 94.81 184 GLY A C 1
ATOM 1502 O O . GLY A 1 184 ? -16.049 18.835 26.715 1.00 94.81 184 GLY A O 1
ATOM 1503 N N . GLU A 1 185 ? -13.935 18.104 26.984 1.00 96.81 185 GLU A N 1
ATOM 1504 C CA . GLU A 1 185 ? -13.673 17.859 25.565 1.00 96.81 185 GLU A CA 1
ATOM 1505 C C . GLU A 1 185 ? -14.110 16.458 25.123 1.00 96.81 185 GLU A C 1
ATOM 1507 O O . GLU A 1 185 ? -14.548 15.615 25.913 1.00 96.81 185 GLU A O 1
ATOM 1512 N N . SER A 1 186 ? -14.060 16.220 23.813 1.00 93.19 186 SER A N 1
ATOM 1513 C CA . SER A 1 186 ? -14.441 14.949 23.209 1.00 93.19 186 SER A CA 1
ATOM 1514 C C . SER A 1 186 ? -13.455 14.533 22.134 1.00 93.19 186 SER A C 1
ATOM 1516 O O . SER A 1 186 ? -12.820 15.367 21.493 1.00 93.19 186 SER A O 1
ATOM 1518 N N . ALA A 1 187 ? -13.375 13.232 21.910 1.00 93.56 187 ALA A N 1
ATOM 1519 C CA . ALA A 1 187 ? -12.636 12.654 20.805 1.00 93.56 187 ALA A CA 1
ATOM 1520 C C . ALA A 1 187 ? -13.460 11.572 20.122 1.00 93.56 187 ALA A C 1
ATOM 1522 O O . ALA A 1 187 ? -14.350 10.991 20.740 1.00 93.56 187 ALA A O 1
ATOM 1523 N N . SER A 1 188 ? -13.136 11.287 18.864 1.00 92.94 188 SER A N 1
ATOM 1524 C CA . SER A 1 188 ? -13.864 10.310 18.063 1.00 92.94 188 SER A CA 1
ATOM 1525 C C . SER A 1 188 ? -12.942 9.467 17.196 1.00 92.94 188 SER A C 1
ATOM 1527 O O . SER A 1 188 ? -11.923 9.963 16.710 1.00 92.94 188 SER A O 1
ATOM 1529 N N . PHE A 1 189 ? -13.355 8.225 16.952 1.00 94.75 189 PHE A N 1
ATOM 1530 C CA . PHE A 1 189 ? -12.739 7.324 15.981 1.00 94.75 189 PHE A CA 1
ATOM 1531 C C . PHE A 1 189 ? -13.802 6.759 15.047 1.00 94.75 189 PHE A C 1
ATOM 1533 O O . PHE A 1 189 ? -14.916 6.452 15.470 1.00 94.75 189 PHE A O 1
ATOM 1540 N N . ARG A 1 190 ? -13.438 6.609 13.779 1.00 96.12 190 ARG A N 1
ATOM 1541 C CA . ARG A 1 190 ? -14.257 6.029 12.723 1.00 96.12 190 ARG A CA 1
ATOM 1542 C C . ARG A 1 190 ? -13.582 4.791 12.168 1.00 96.12 190 ARG A C 1
ATOM 1544 O O . ARG A 1 190 ? -12.441 4.863 11.719 1.00 96.12 190 ARG A O 1
ATOM 1551 N N . HIS A 1 191 ? -14.303 3.684 12.164 1.00 97.81 191 HIS A N 1
ATOM 1552 C CA . HIS A 1 191 ? -13.855 2.429 11.580 1.00 97.81 191 HIS A CA 1
ATOM 1553 C C . HIS A 1 191 ? -14.966 1.815 10.747 1.00 97.81 191 HIS A C 1
ATOM 1555 O O . HIS A 1 191 ? -16.137 2.043 11.031 1.00 97.81 191 HIS A O 1
ATOM 1561 N N . GLN A 1 192 ? -14.600 1.012 9.757 1.00 98.06 192 GLN A N 1
ATOM 1562 C CA . GLN A 1 192 ? -15.540 0.146 9.058 1.00 98.06 192 GLN A CA 1
ATOM 1563 C C . GLN A 1 192 ? -14.997 -1.272 9.061 1.00 98.06 192 GLN A C 1
ATOM 1565 O O . GLN A 1 192 ? -13.814 -1.500 8.822 1.00 98.06 192 GLN A O 1
ATOM 1570 N N . PHE A 1 193 ? -15.866 -2.223 9.356 1.00 98.25 193 PHE A N 1
ATOM 1571 C CA . PHE A 1 193 ? -15.603 -3.636 9.199 1.00 98.25 193 PHE A CA 1
ATOM 1572 C C . PHE A 1 193 ? -16.187 -4.100 7.877 1.00 98.25 193 PHE A C 1
ATOM 1574 O O . PHE A 1 193 ? -17.324 -3.759 7.554 1.00 98.25 193 PHE A O 1
ATOM 1581 N N . VAL A 1 194 ? -15.436 -4.926 7.162 1.00 98.44 194 VAL A N 1
ATOM 1582 C CA . VAL A 1 194 ? -15.910 -5.621 5.967 1.00 98.44 194 VAL A CA 1
ATOM 1583 C C . VAL A 1 194 ? -15.750 -7.109 6.212 1.00 98.44 194 VAL A C 1
ATOM 1585 O O . VAL A 1 194 ? -14.629 -7.619 6.225 1.00 98.44 194 VAL A O 1
ATOM 1588 N N . ALA A 1 195 ? -16.859 -7.803 6.455 1.00 97.88 195 ALA A N 1
ATOM 1589 C CA . ALA A 1 195 ? -16.872 -9.255 6.569 1.00 97.88 195 ALA A CA 1
ATOM 1590 C C . ALA A 1 195 ? -17.265 -9.873 5.224 1.00 97.88 195 ALA A C 1
ATOM 1592 O O . ALA A 1 195 ? -18.293 -9.513 4.650 1.00 97.88 195 ALA A O 1
ATOM 1593 N N . TYR A 1 196 ? -16.440 -10.790 4.725 1.00 97.69 196 TYR A N 1
ATOM 1594 C CA . TYR A 1 196 ? -16.600 -11.405 3.407 1.00 97.69 196 TYR A CA 1
ATOM 1595 C C . TYR A 1 196 ? -15.971 -12.800 3.377 1.00 97.69 196 TYR A C 1
ATOM 1597 O O . TYR A 1 196 ? -15.217 -13.178 4.279 1.00 97.69 196 TYR A O 1
ATOM 1605 N N . THR A 1 197 ? -16.270 -13.577 2.339 1.00 97.06 197 THR A N 1
ATOM 1606 C CA . THR A 1 197 ? -15.650 -14.890 2.122 1.00 97.06 197 THR A CA 1
ATOM 1607 C C . THR A 1 197 ? -14.878 -14.922 0.808 1.00 97.06 197 THR A C 1
ATOM 1609 O O . THR A 1 197 ? -15.078 -14.073 -0.058 1.00 97.06 197 THR A O 1
ATOM 1612 N N . GLY A 1 198 ? -13.950 -15.868 0.672 1.00 95.31 198 GLY A N 1
ATOM 1613 C CA . GLY A 1 198 ? -13.120 -16.005 -0.524 1.00 95.31 198 GLY A CA 1
ATOM 1614 C C . GLY A 1 198 ? -11.644 -15.703 -0.287 1.00 95.31 198 GLY A C 1
ATOM 1615 O O . GLY A 1 198 ? -11.167 -15.591 0.845 1.00 95.31 198 GLY A O 1
ATOM 1616 N N . LYS A 1 199 ? -10.899 -15.610 -1.392 1.00 93.25 199 LYS A N 1
ATOM 1617 C CA . LYS A 1 199 ? -9.488 -15.218 -1.362 1.00 93.25 199 LYS A CA 1
ATOM 1618 C C . LYS A 1 199 ? -9.380 -13.726 -1.063 1.00 93.25 199 LYS A C 1
ATOM 1620 O O . LYS A 1 199 ? -10.197 -12.939 -1.528 1.00 93.25 199 LYS A O 1
ATOM 1625 N N . LEU A 1 200 ? -8.343 -13.357 -0.318 1.00 94.44 200 LEU A N 1
ATOM 1626 C CA . LEU A 1 200 ? -7.969 -11.963 -0.124 1.00 94.44 200 LEU A CA 1
ATOM 1627 C C . LEU A 1 200 ? -7.749 -11.282 -1.484 1.00 94.44 200 LEU A C 1
ATOM 1629 O O . LEU A 1 200 ? -6.947 -11.759 -2.289 1.00 94.44 200 LEU A O 1
ATOM 1633 N N . ASP A 1 201 ? -8.411 -10.146 -1.677 1.00 93.81 201 ASP A N 1
ATOM 1634 C CA . ASP A 1 201 ? -8.241 -9.249 -2.818 1.00 93.81 201 ASP A CA 1
ATOM 1635 C C . ASP A 1 201 ? -7.907 -7.846 -2.283 1.00 93.81 201 ASP A C 1
ATOM 1637 O O . ASP A 1 201 ? -8.772 -7.126 -1.778 1.00 93.81 201 ASP A O 1
ATOM 1641 N N . ASP A 1 202 ? -6.622 -7.476 -2.326 1.00 94.44 202 ASP A N 1
ATOM 1642 C CA . ASP A 1 202 ? -6.141 -6.188 -1.813 1.00 94.44 202 ASP A CA 1
ATOM 1643 C C . ASP A 1 202 ? -6.619 -5.006 -2.666 1.00 94.44 202 ASP A C 1
ATOM 1645 O O . ASP A 1 202 ? -6.758 -3.894 -2.156 1.00 94.44 202 ASP A O 1
ATOM 1649 N N . VAL A 1 203 ? -6.909 -5.231 -3.949 1.00 94.00 203 VAL A N 1
ATOM 1650 C CA . VAL A 1 203 ? -7.448 -4.203 -4.845 1.00 94.00 203 VAL A CA 1
ATOM 1651 C C . VAL A 1 203 ? -8.899 -3.909 -4.481 1.00 94.00 203 VAL A C 1
ATOM 1653 O O . VAL A 1 203 ? -9.248 -2.744 -4.299 1.00 94.00 203 VAL A O 1
ATOM 1656 N N . ALA A 1 204 ? -9.721 -4.944 -4.292 1.00 95.31 204 ALA A N 1
ATOM 1657 C CA . ALA A 1 204 ? -11.114 -4.779 -3.887 1.00 95.31 204 ALA A CA 1
ATOM 1658 C C . ALA A 1 204 ? -11.241 -4.099 -2.513 1.00 95.31 204 ALA A C 1
ATOM 1660 O O . ALA A 1 204 ? -12.018 -3.158 -2.371 1.00 95.31 204 ALA A O 1
ATOM 1661 N N . LEU A 1 205 ? -10.431 -4.502 -1.523 1.00 96.88 205 LEU A N 1
ATOM 1662 C CA . LEU A 1 205 ? -10.419 -3.850 -0.205 1.00 96.88 205 LEU A CA 1
ATOM 1663 C C . LEU A 1 205 ? -9.993 -2.377 -0.276 1.00 96.88 205 LEU A C 1
ATOM 1665 O O . LEU A 1 205 ? -10.497 -1.551 0.483 1.00 96.88 205 LEU A O 1
ATOM 1669 N N . ASN A 1 206 ? -9.085 -2.026 -1.190 1.00 95.12 206 ASN A N 1
ATOM 1670 C CA . ASN A 1 206 ? -8.705 -0.633 -1.413 1.00 95.12 206 ASN A CA 1
ATOM 1671 C C . ASN A 1 206 ? -9.845 0.198 -2.016 1.00 95.12 206 ASN A C 1
ATOM 1673 O O . ASN A 1 206 ? -9.968 1.372 -1.668 1.00 95.12 206 ASN A O 1
ATOM 1677 N N . GLU A 1 207 ? -10.666 -0.372 -2.898 1.00 94.69 207 GLU A N 1
ATOM 1678 C CA . GLU A 1 207 ? -11.854 0.314 -3.422 1.00 94.69 207 GLU A CA 1
ATOM 1679 C C . GLU A 1 207 ? -12.934 0.478 -2.345 1.00 94.69 207 GLU A C 1
ATOM 1681 O O . GLU A 1 207 ? -13.431 1.591 -2.163 1.00 94.69 207 GLU A O 1
ATOM 1686 N N . ASP A 1 208 ? -13.210 -0.566 -1.555 1.00 96.25 208 ASP A N 1
ATOM 1687 C CA . ASP A 1 208 ? -14.131 -0.478 -0.412 1.00 96.25 208 ASP A CA 1
ATOM 1688 C C . ASP A 1 208 ? -13.666 0.609 0.585 1.00 96.25 208 ASP A C 1
ATOM 1690 O O . ASP A 1 208 ? -14.451 1.437 1.053 1.00 96.25 208 ASP A O 1
ATOM 1694 N N . TRP A 1 209 ? -12.360 0.671 0.876 1.00 96.81 209 TRP A N 1
ATOM 1695 C CA . TRP A 1 209 ? -11.789 1.697 1.751 1.00 96.81 209 TRP A CA 1
ATOM 1696 C C . TRP A 1 209 ? -11.923 3.115 1.169 1.00 96.81 209 TRP A C 1
ATOM 1698 O O . TRP A 1 209 ? -12.147 4.072 1.917 1.00 96.81 209 TRP A O 1
ATOM 1708 N N . LYS A 1 210 ? -11.801 3.293 -0.153 1.00 94.06 210 LYS A N 1
ATOM 1709 C CA . LYS A 1 210 ? -12.026 4.598 -0.804 1.00 94.06 210 LYS A CA 1
ATOM 1710 C C . LYS A 1 210 ? -13.482 5.040 -0.686 1.00 94.06 210 LYS A C 1
ATOM 1712 O O . LYS A 1 210 ? -13.719 6.220 -0.428 1.00 94.06 210 LYS A O 1
ATOM 1717 N N . GLU A 1 211 ? -14.437 4.117 -0.834 1.00 93.75 211 GLU A N 1
ATOM 1718 C CA . GLU A 1 211 ? -15.864 4.392 -0.612 1.00 93.75 211 GLU A CA 1
ATOM 1719 C C . GLU A 1 211 ? -16.102 4.853 0.833 1.00 93.75 211 GLU A C 1
ATOM 1721 O O . GLU A 1 211 ? -16.699 5.908 1.046 1.00 93.75 211 GLU A O 1
ATOM 1726 N N . PHE A 1 212 ? -15.552 4.130 1.815 1.00 94.81 212 PHE A N 1
ATOM 1727 C CA . PHE A 1 212 ? -15.663 4.476 3.235 1.00 94.81 212 PHE A CA 1
ATOM 1728 C C . PHE A 1 212 ? -15.010 5.820 3.595 1.00 94.81 212 PHE A C 1
ATOM 1730 O O . PHE A 1 212 ? -15.587 6.626 4.322 1.00 94.81 212 PHE A O 1
ATOM 1737 N N . SER A 1 213 ? -13.794 6.070 3.106 1.00 92.38 213 SER A N 1
ATOM 1738 C CA . SER A 1 213 ? -12.988 7.241 3.482 1.00 92.38 213 SER A CA 1
ATOM 1739 C C . SER A 1 213 ? -13.308 8.512 2.689 1.00 92.38 213 SER A C 1
ATOM 1741 O O . SER A 1 213 ? -12.842 9.597 3.047 1.00 92.38 213 SER A O 1
ATOM 1743 N N . GLY A 1 214 ? -14.021 8.390 1.564 1.00 87.12 214 GLY A N 1
ATOM 1744 C CA . GLY A 1 214 ? -14.249 9.478 0.610 1.00 87.12 214 GLY A CA 1
ATOM 1745 C C . GLY A 1 214 ? -12.983 9.971 -0.110 1.00 87.12 214 GLY A C 1
ATOM 1746 O O . GLY A 1 214 ? -13.021 10.999 -0.794 1.00 87.12 214 GLY A O 1
ATOM 1747 N N . GLN A 1 215 ? -11.845 9.281 0.035 1.00 75.44 215 GLN A N 1
ATOM 1748 C CA . GLN A 1 215 ? -10.576 9.662 -0.587 1.00 75.44 215 GLN A CA 1
ATOM 1749 C C . GLN A 1 215 ? -10.499 9.184 -2.039 1.00 75.44 215 GLN A C 1
ATOM 1751 O O . GLN A 1 215 ? -10.796 8.039 -2.360 1.00 75.44 215 GLN A O 1
ATOM 1756 N N . ARG A 1 216 ? -10.011 10.056 -2.932 1.00 60.56 216 ARG A N 1
ATOM 1757 C CA . ARG A 1 216 ? -9.745 9.693 -4.339 1.00 60.56 216 ARG A CA 1
ATOM 1758 C C . ARG A 1 216 ? -8.374 9.054 -4.549 1.00 60.56 216 ARG A C 1
ATOM 1760 O O . ARG A 1 216 ? -8.209 8.278 -5.481 1.00 60.56 216 ARG A O 1
ATOM 1767 N N . ASN A 1 217 ? -7.402 9.392 -3.698 1.00 60.50 217 ASN A N 1
ATOM 1768 C CA . ASN A 1 217 ? -6.012 8.956 -3.808 1.00 60.50 217 ASN A CA 1
ATOM 1769 C C . ASN A 1 217 ? -5.469 8.506 -2.452 1.00 60.50 217 ASN A C 1
ATOM 1771 O O . ASN A 1 217 ? -5.754 9.102 -1.416 1.00 60.50 217 ASN A O 1
ATOM 1775 N N . ASN A 1 218 ? -4.606 7.498 -2.487 1.00 62.50 218 ASN A N 1
ATOM 1776 C CA . ASN A 1 218 ? -4.021 6.886 -1.306 1.00 62.50 218 ASN A CA 1
ATOM 1777 C C . ASN A 1 218 ? -2.657 7.512 -0.953 1.00 62.50 218 ASN A C 1
ATOM 1779 O O . ASN A 1 218 ? -1.589 6.952 -1.204 1.00 62.50 218 ASN A O 1
ATOM 1783 N N . PHE A 1 219 ? -2.686 8.734 -0.415 1.00 62.31 219 PHE A N 1
ATOM 1784 C CA . PHE A 1 219 ? -1.459 9.464 -0.073 1.00 62.31 219 PHE A CA 1
ATOM 1785 C C . PHE A 1 219 ? -0.710 8.846 1.120 1.00 62.31 219 PHE A C 1
ATOM 1787 O O . PHE A 1 219 ? 0.517 8.918 1.179 1.00 62.31 219 PHE A O 1
ATOM 1794 N N . ALA A 1 220 ? -1.429 8.225 2.059 1.00 60.97 220 ALA A N 1
ATOM 1795 C CA . ALA A 1 220 ? -0.840 7.620 3.250 1.00 60.97 220 ALA A CA 1
ATOM 1796 C C . ALA A 1 220 ? 0.016 6.391 2.917 1.00 60.97 220 ALA A C 1
ATOM 1798 O O . ALA A 1 220 ? 1.166 6.341 3.359 1.00 60.97 220 ALA A O 1
ATOM 1799 N N . ASP A 1 221 ? -0.475 5.469 2.081 1.00 61.09 221 ASP A N 1
ATOM 1800 C CA . ASP A 1 221 ? 0.341 4.330 1.648 1.00 61.09 221 ASP A CA 1
ATOM 1801 C C . ASP A 1 221 ? 1.507 4.786 0.772 1.00 61.09 221 ASP A C 1
ATOM 1803 O O . ASP A 1 221 ? 2.604 4.255 0.903 1.00 61.09 221 ASP A O 1
ATOM 1807 N N . TRP A 1 222 ? 1.340 5.829 -0.052 1.00 59.09 222 TRP A N 1
ATOM 1808 C CA . TRP A 1 222 ? 2.474 6.404 -0.784 1.00 59.09 222 TRP A CA 1
ATOM 1809 C C . TRP A 1 222 ? 3.572 6.912 0.164 1.00 59.09 222 TRP A C 1
ATOM 1811 O O . TRP A 1 222 ? 4.758 6.671 -0.068 1.00 59.09 222 TRP A O 1
ATOM 1821 N N . VAL A 1 223 ? 3.204 7.590 1.258 1.00 63.41 223 VAL A N 1
ATOM 1822 C CA . VAL A 1 223 ? 4.170 8.037 2.275 1.00 63.41 223 VAL A CA 1
ATOM 1823 C C . VAL A 1 223 ? 4.805 6.849 3.001 1.00 63.41 223 VAL A C 1
ATOM 1825 O O . VAL A 1 223 ? 6.019 6.873 3.224 1.00 63.41 223 VAL A O 1
ATOM 1828 N N . ALA A 1 224 ? 4.023 5.826 3.357 1.00 63.53 224 ALA A N 1
ATOM 1829 C CA . ALA A 1 224 ? 4.515 4.620 4.019 1.00 63.53 224 ALA A CA 1
ATOM 1830 C C . ALA A 1 224 ? 5.503 3.856 3.124 1.00 63.53 224 ALA A C 1
ATOM 1832 O O . ALA A 1 224 ? 6.651 3.660 3.525 1.00 63.53 224 ALA A O 1
ATOM 1833 N N . ALA A 1 225 ? 5.116 3.557 1.883 1.00 61.47 225 ALA A N 1
ATOM 1834 C CA . ALA A 1 225 ? 5.957 2.909 0.880 1.00 61.47 225 ALA A CA 1
ATOM 1835 C C . ALA A 1 225 ? 7.235 3.712 0.599 1.00 61.47 225 ALA A C 1
ATOM 1837 O O . ALA A 1 225 ? 8.327 3.155 0.504 1.00 61.47 225 ALA A O 1
ATOM 1838 N N . ARG A 1 226 ? 7.143 5.048 0.535 1.00 62.78 226 ARG A N 1
ATOM 1839 C CA . ARG A 1 226 ? 8.320 5.916 0.381 1.00 62.78 226 ARG A CA 1
ATOM 1840 C C . ARG A 1 226 ? 9.271 5.822 1.576 1.00 62.78 226 ARG A C 1
ATOM 1842 O O . ARG A 1 226 ? 10.484 5.883 1.390 1.00 62.78 226 ARG A O 1
ATOM 1849 N N . ASN A 1 227 ? 8.752 5.739 2.799 1.00 64.62 227 ASN A N 1
ATOM 1850 C CA . ASN A 1 227 ? 9.581 5.623 4.001 1.00 64.62 227 ASN A CA 1
ATOM 1851 C C . ASN A 1 227 ? 10.225 4.238 4.118 1.00 64.62 227 ASN A C 1
ATOM 1853 O O . ASN A 1 227 ? 11.398 4.162 4.472 1.00 64.62 227 ASN A O 1
ATOM 1857 N N . GLU A 1 228 ? 9.495 3.177 3.774 1.00 66.38 228 GLU A N 1
ATOM 1858 C CA . GLU A 1 228 ? 10.036 1.819 3.669 1.00 66.38 228 GLU A CA 1
ATOM 1859 C C . GLU A 1 228 ? 11.146 1.755 2.613 1.00 66.38 228 GLU A C 1
ATOM 1861 O O . GLU A 1 228 ? 12.246 1.295 2.902 1.00 66.38 228 GLU A O 1
ATOM 1866 N N . SER A 1 229 ? 10.918 2.337 1.431 1.00 59.59 229 SER A N 1
ATOM 1867 C CA . SER A 1 229 ? 11.919 2.422 0.361 1.00 59.59 229 SER A CA 1
ATOM 1868 C C . SER A 1 229 ? 13.209 3.124 0.804 1.00 59.59 229 SER A C 1
ATOM 1870 O O . SER A 1 229 ? 14.295 2.693 0.432 1.00 59.59 229 SER A O 1
ATOM 1872 N N . LYS A 1 230 ? 13.131 4.155 1.658 1.00 66.56 230 LYS A N 1
ATOM 1873 C CA . LYS A 1 230 ? 14.326 4.821 2.216 1.00 66.56 230 LYS A CA 1
ATOM 1874 C C . LYS A 1 230 ? 15.142 3.946 3.169 1.00 66.56 230 LYS A C 1
ATOM 1876 O O . LYS A 1 230 ? 16.295 4.270 3.432 1.00 66.56 230 LYS A O 1
ATOM 1881 N N . GLN A 1 231 ? 14.535 2.906 3.730 1.00 70.56 231 GLN A N 1
ATOM 1882 C CA . GLN A 1 231 ? 15.180 1.953 4.634 1.00 70.56 231 GLN A CA 1
ATOM 1883 C C . GLN A 1 231 ? 15.527 0.637 3.928 1.00 70.56 231 GLN A C 1
ATOM 1885 O O . GLN A 1 231 ? 16.057 -0.272 4.566 1.00 70.56 231 GLN A O 1
ATOM 1890 N N . ALA A 1 232 ? 15.221 0.522 2.633 1.00 70.56 232 ALA A N 1
ATOM 1891 C CA . ALA A 1 232 ? 15.487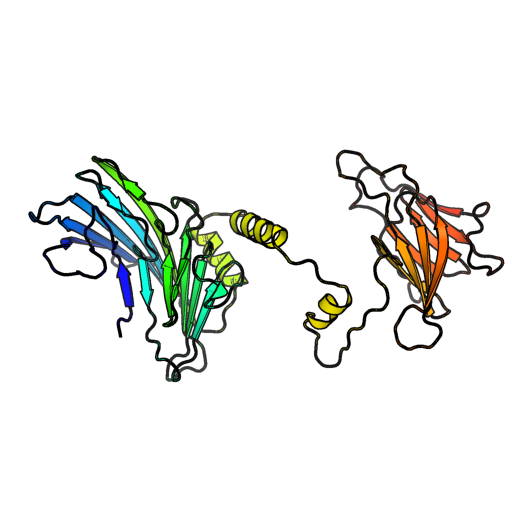 -0.678 1.865 1.00 70.56 232 ALA A CA 1
ATOM 1892 C C . ALA A 1 232 ? 16.995 -0.944 1.785 1.00 70.56 232 ALA A C 1
ATOM 1894 O O . ALA A 1 232 ? 17.809 -0.037 1.606 1.00 70.56 232 ALA A O 1
ATOM 1895 N N . VAL A 1 233 ? 17.356 -2.217 1.915 1.00 78.06 233 VAL A N 1
ATOM 1896 C CA . VAL A 1 233 ? 18.728 -2.680 1.715 1.00 78.06 233 VAL A CA 1
ATOM 1897 C C . VAL A 1 233 ? 18.996 -2.712 0.213 1.00 78.06 233 VAL A C 1
ATOM 1899 O O . VAL A 1 233 ? 18.279 -3.392 -0.520 1.00 78.06 233 VAL A O 1
ATOM 1902 N N . PHE A 1 234 ? 20.014 -1.980 -0.239 1.00 81.00 234 PHE A N 1
ATOM 1903 C CA . PHE A 1 234 ? 20.510 -2.092 -1.609 1.00 81.00 234 PHE A CA 1
ATOM 1904 C C . PHE A 1 234 ? 21.196 -3.445 -1.773 1.00 81.00 234 PHE A C 1
ATOM 1906 O O . PHE A 1 234 ? 22.117 -3.761 -1.022 1.00 81.00 234 PHE A O 1
ATOM 1913 N N . LEU A 1 235 ? 20.702 -4.236 -2.717 1.00 88.19 235 LEU A N 1
ATOM 1914 C CA . LEU A 1 235 ? 21.226 -5.561 -3.022 1.00 88.19 235 LEU A CA 1
ATOM 1915 C C . LEU A 1 235 ? 22.426 -5.446 -3.959 1.00 88.19 235 LEU A C 1
ATOM 1917 O O . LEU A 1 235 ? 22.462 -4.539 -4.796 1.00 88.19 235 LEU A O 1
ATOM 1921 N N . SER A 1 236 ? 23.367 -6.384 -3.859 1.00 92.75 236 SER A N 1
ATOM 1922 C CA . SER A 1 236 ? 24.280 -6.636 -4.974 1.00 92.75 236 SER A CA 1
ATOM 1923 C C . SER A 1 236 ? 23.497 -7.161 -6.191 1.00 92.75 236 SER A C 1
ATOM 1925 O O . SER A 1 236 ? 22.374 -7.658 -6.038 1.00 92.75 236 SER A O 1
ATOM 1927 N N . PRO A 1 237 ? 24.057 -7.073 -7.407 1.00 93.06 237 PRO A N 1
ATOM 1928 C CA . PRO A 1 237 ? 23.439 -7.658 -8.594 1.00 93.06 237 PRO A CA 1
ATOM 1929 C C . PRO A 1 237 ? 23.108 -9.153 -8.434 1.00 93.06 237 PRO A C 1
ATOM 1931 O O . PRO A 1 237 ? 22.022 -9.592 -8.806 1.00 93.06 237 PRO A O 1
ATOM 1934 N N . GLU A 1 238 ? 24.000 -9.924 -7.812 1.00 93.75 238 GLU A N 1
ATOM 1935 C CA . GLU A 1 238 ? 23.812 -11.353 -7.538 1.00 93.75 238 GLU A CA 1
ATOM 1936 C C . GLU A 1 238 ? 22.693 -11.583 -6.515 1.00 93.75 238 GLU A C 1
ATOM 1938 O O . GLU A 1 238 ? 21.783 -12.374 -6.757 1.00 93.75 238 GLU A O 1
ATOM 1943 N N . GLU A 1 239 ? 22.697 -10.832 -5.407 1.00 94.44 239 GLU A N 1
ATOM 1944 C CA . GLU A 1 239 ? 21.636 -10.898 -4.394 1.00 94.44 239 GLU A CA 1
ATOM 1945 C C . GLU A 1 239 ? 20.261 -10.510 -4.963 1.00 94.44 239 GLU A C 1
ATOM 1947 O O . GLU A 1 239 ? 19.229 -10.993 -4.489 1.00 94.44 239 GLU A O 1
ATOM 1952 N N . ALA A 1 240 ? 20.225 -9.608 -5.950 1.00 92.56 240 ALA A N 1
ATOM 1953 C CA . ALA A 1 240 ? 18.998 -9.224 -6.632 1.00 92.56 240 ALA A CA 1
ATOM 1954 C C . ALA A 1 240 ? 18.425 -10.397 -7.431 1.00 92.56 240 ALA A C 1
ATOM 1956 O O . ALA A 1 240 ? 17.244 -10.695 -7.255 1.00 92.56 240 ALA A O 1
ATOM 1957 N N . VAL A 1 241 ? 19.250 -11.087 -8.231 1.00 94.25 241 VAL A N 1
ATOM 1958 C CA . VAL A 1 241 ? 18.848 -12.292 -8.981 1.00 94.25 241 VAL A CA 1
ATOM 1959 C C . VAL A 1 241 ? 18.344 -13.381 -8.030 1.00 94.25 241 VAL A C 1
ATOM 1961 O O . VAL A 1 241 ? 17.254 -13.908 -8.241 1.00 94.25 241 VAL A O 1
ATOM 1964 N N . GLU A 1 242 ? 19.055 -13.649 -6.929 1.00 92.75 242 GLU A N 1
ATOM 1965 C CA . GLU A 1 242 ? 18.648 -14.647 -5.923 1.00 92.75 242 GLU A CA 1
ATOM 1966 C C . GLU A 1 242 ? 17.289 -14.347 -5.268 1.00 92.75 242 GLU A C 1
ATOM 1968 O O . GLU A 1 242 ? 16.583 -15.261 -4.833 1.00 92.75 242 GLU A O 1
ATOM 1973 N N . LYS A 1 243 ? 16.910 -13.067 -5.170 1.00 90.62 243 LYS A N 1
ATOM 1974 C CA . LYS A 1 243 ? 15.649 -12.626 -4.554 1.00 90.62 243 LYS A CA 1
ATOM 1975 C C . LYS A 1 243 ? 14.500 -12.462 -5.548 1.00 90.62 243 LYS A C 1
ATOM 1977 O O . LYS A 1 243 ? 13.384 -12.155 -5.114 1.00 90.62 243 LYS A O 1
ATOM 1982 N N . MET A 1 244 ? 14.727 -12.645 -6.850 1.00 92.50 244 MET A N 1
ATOM 1983 C CA . MET A 1 244 ? 13.655 -12.563 -7.841 1.00 92.50 244 MET A CA 1
ATOM 1984 C C . MET A 1 244 ? 12.685 -13.736 -7.700 1.00 92.50 244 MET A C 1
ATOM 1986 O O . MET A 1 244 ? 13.066 -14.883 -7.492 1.00 92.50 244 MET A O 1
ATOM 1990 N N . THR A 1 245 ? 11.394 -13.443 -7.844 1.00 92.75 245 THR A N 1
ATOM 1991 C CA . THR A 1 245 ? 10.384 -14.481 -8.064 1.00 92.75 245 THR A CA 1
ATOM 1992 C C . THR A 1 245 ? 10.272 -14.705 -9.566 1.00 92.75 245 THR A C 1
ATOM 1994 O O . THR A 1 245 ? 9.884 -13.790 -10.290 1.00 92.75 245 THR A O 1
ATOM 1997 N N . VAL A 1 246 ? 10.630 -15.901 -10.026 1.00 91.19 246 VAL A N 1
ATOM 1998 C CA . VAL A 1 246 ? 10.682 -16.262 -11.449 1.00 91.19 246 VAL A CA 1
ATOM 1999 C C . VAL A 1 246 ? 9.514 -17.191 -11.780 1.00 91.19 246 VAL A C 1
ATOM 2001 O O . VAL A 1 246 ? 9.141 -18.033 -10.964 1.00 91.19 246 VAL A O 1
ATOM 2004 N N . ALA A 1 247 ? 8.896 -17.004 -12.947 1.00 92.62 247 ALA A N 1
ATOM 2005 C CA . ALA A 1 247 ? 7.805 -17.863 -13.402 1.00 92.62 247 ALA A CA 1
ATOM 2006 C C . ALA A 1 247 ? 8.321 -19.250 -13.818 1.00 92.62 247 ALA A C 1
ATOM 2008 O O . ALA A 1 247 ? 9.451 -19.383 -14.290 1.00 92.62 247 ALA A O 1
ATOM 2009 N N . ASP A 1 248 ? 7.472 -20.270 -13.687 1.00 92.06 248 ASP A N 1
ATOM 2010 C CA . ASP A 1 248 ? 7.823 -21.644 -14.051 1.00 92.06 248 ASP A CA 1
ATOM 2011 C C . ASP A 1 248 ? 8.316 -21.738 -15.505 1.00 92.06 248 ASP A C 1
ATOM 2013 O O . ASP A 1 248 ? 7.677 -21.239 -16.434 1.00 92.06 248 ASP A O 1
ATOM 2017 N N . GLY A 1 249 ? 9.451 -22.413 -15.701 1.00 96.12 249 GLY A N 1
ATOM 2018 C CA . GLY A 1 249 ? 10.073 -22.599 -17.014 1.00 96.12 249 GLY A CA 1
ATOM 2019 C C . GLY A 1 249 ? 10.958 -21.442 -17.487 1.00 96.12 249 GLY A C 1
ATOM 2020 O O . GLY A 1 249 ? 11.486 -21.527 -18.593 1.00 96.12 249 GLY A O 1
ATOM 2021 N N . LEU A 1 250 ? 11.141 -20.395 -16.675 1.00 95.50 250 LEU A N 1
ATOM 2022 C CA . LEU A 1 250 ? 12.097 -19.318 -16.933 1.00 95.50 250 LEU A CA 1
ATOM 2023 C C . LEU A 1 250 ? 13.291 -19.398 -15.976 1.00 95.50 250 LEU A C 1
ATOM 2025 O O . LEU A 1 250 ? 13.168 -19.833 -14.832 1.00 95.50 250 LEU A O 1
ATOM 2029 N N . GLU A 1 251 ? 14.438 -18.927 -16.452 1.00 93.25 251 GLU A N 1
ATOM 2030 C CA . GLU A 1 251 ? 15.657 -18.725 -15.672 1.00 93.25 251 GLU A CA 1
ATOM 2031 C C . GLU A 1 251 ? 16.069 -17.254 -15.779 1.00 93.25 251 GLU A C 1
ATOM 2033 O O . GLU A 1 251 ? 15.799 -16.597 -16.787 1.00 9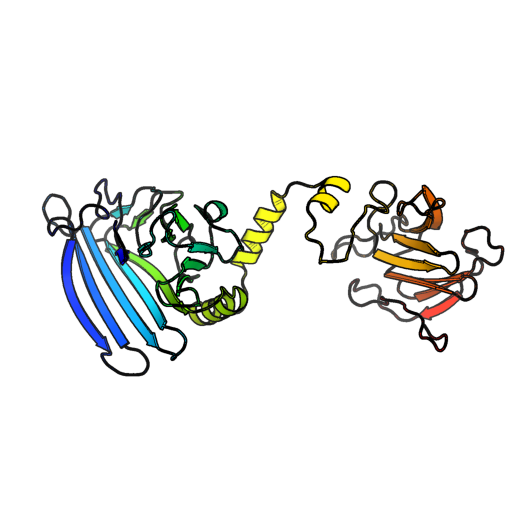3.25 251 GLU A O 1
ATOM 2038 N N . VAL A 1 252 ? 16.685 -16.727 -14.722 1.00 95.00 252 VAL A N 1
ATOM 2039 C CA . VAL A 1 252 ? 17.236 -15.371 -14.696 1.00 95.00 252 VAL A CA 1
ATOM 2040 C C . VAL A 1 252 ? 18.697 -15.457 -14.294 1.00 95.00 252 VAL A C 1
ATOM 2042 O O . VAL A 1 252 ? 19.033 -16.079 -13.289 1.00 95.00 252 VAL A O 1
ATOM 2045 N N . ASN A 1 253 ? 19.553 -14.780 -15.049 1.00 94.38 253 ASN A N 1
ATOM 2046 C CA . ASN A 1 253 ? 20.978 -14.670 -14.788 1.00 94.38 253 ASN A CA 1
ATOM 2047 C C . ASN A 1 253 ? 21.432 -13.204 -14.888 1.00 94.38 253 ASN A C 1
ATOM 2049 O O . ASN A 1 253 ? 20.761 -12.355 -15.478 1.00 94.38 253 ASN A O 1
ATOM 2053 N N . LEU A 1 254 ? 22.583 -12.900 -14.290 1.00 95.62 254 LEU A N 1
ATOM 2054 C CA . LEU A 1 254 ? 23.184 -11.573 -14.356 1.00 95.62 254 LEU A CA 1
ATOM 2055 C C . LEU A 1 254 ? 24.035 -11.434 -15.627 1.00 95.62 254 LEU A C 1
ATOM 2057 O O . LEU A 1 254 ? 25.149 -11.948 -15.661 1.00 95.62 254 LEU A O 1
ATOM 2061 N N . TYR A 1 255 ? 23.531 -10.719 -16.637 1.00 96.19 255 TYR A N 1
ATOM 2062 C CA . TYR A 1 255 ? 24.271 -10.473 -17.885 1.00 96.19 255 TYR A CA 1
ATOM 2063 C C . TYR A 1 255 ? 25.321 -9.357 -17.742 1.00 96.19 255 TYR A C 1
ATOM 2065 O O . TYR A 1 255 ? 26.482 -9.539 -18.093 1.00 96.19 255 TYR A O 1
ATOM 2073 N N . ALA A 1 256 ? 24.924 -8.195 -17.210 1.00 95.31 256 ALA A N 1
ATOM 2074 C CA . ALA A 1 256 ? 25.799 -7.040 -16.998 1.00 95.31 256 ALA A CA 1
ATOM 2075 C C . ALA A 1 256 ? 25.335 -6.210 -15.789 1.00 95.31 256 ALA A C 1
ATOM 2077 O O . ALA A 1 256 ? 24.139 -6.132 -15.506 1.00 95.31 256 ALA A O 1
ATOM 2078 N N . SER A 1 257 ? 26.277 -5.560 -15.100 1.00 94.50 257 SER A N 1
ATOM 2079 C CA . SER A 1 257 ? 26.016 -4.680 -13.952 1.00 94.50 257 SER A CA 1
ATOM 2080 C C . SER A 1 257 ? 26.997 -3.511 -13.878 1.00 94.50 257 SER A C 1
ATOM 2082 O O . SER A 1 257 ? 27.982 -3.431 -14.621 1.00 94.50 257 SER A O 1
ATOM 2084 N N . GLU A 1 258 ? 26.772 -2.609 -12.929 1.00 91.19 258 GLU A N 1
ATOM 2085 C CA . GLU A 1 258 ? 27.746 -1.594 -12.557 1.00 91.19 258 GLU A CA 1
ATOM 2086 C C . GLU A 1 258 ? 29.092 -2.236 -12.152 1.00 91.19 258 GLU A C 1
ATOM 2088 O O . GLU A 1 258 ? 29.102 -3.287 -11.503 1.00 91.19 258 GLU A O 1
ATOM 2093 N N . PRO A 1 259 ? 30.243 -1.619 -12.497 1.00 89.94 259 PRO A N 1
ATOM 2094 C CA . PRO A 1 259 ? 30.398 -0.341 -13.203 1.00 89.94 259 PRO A CA 1
ATOM 2095 C C . PRO A 1 259 ? 30.444 -0.458 -14.741 1.00 89.94 259 PRO A C 1
ATOM 2097 O O . PRO A 1 259 ? 30.688 0.550 -15.407 1.00 89.94 259 PRO A O 1
ATOM 2100 N N . ALA A 1 260 ? 30.274 -1.656 -15.316 1.00 89.75 260 ALA A N 1
ATOM 2101 C CA . ALA A 1 260 ? 30.359 -1.863 -16.766 1.00 89.75 260 ALA A CA 1
ATOM 2102 C C . ALA A 1 260 ? 29.223 -1.144 -17.513 1.00 89.75 260 ALA A C 1
ATOM 2104 O O . ALA A 1 260 ? 29.454 -0.537 -18.561 1.00 89.75 260 ALA A O 1
ATOM 2105 N N . ILE A 1 261 ? 28.030 -1.159 -16.922 1.00 90.88 261 ILE A N 1
ATOM 2106 C CA . ILE A 1 261 ? 26.826 -0.465 -17.379 1.00 90.88 261 ILE A CA 1
ATOM 2107 C C . ILE A 1 261 ? 26.235 0.354 -16.223 1.00 90.88 261 ILE A C 1
ATOM 2109 O O . ILE A 1 261 ? 26.278 -0.067 -15.074 1.00 90.88 261 ILE A O 1
ATOM 2113 N N . THR A 1 262 ? 25.707 1.536 -16.518 1.00 89.06 262 THR A N 1
ATOM 2114 C CA . THR A 1 262 ? 25.126 2.514 -15.592 1.00 89.06 262 THR A CA 1
ATOM 2115 C C . THR A 1 262 ? 24.017 3.287 -16.303 1.00 89.06 262 THR A C 1
ATOM 2117 O O . THR A 1 262 ? 24.231 3.821 -17.387 1.00 89.06 262 THR A O 1
ATOM 2120 N N . GLN A 1 263 ? 22.847 3.410 -15.672 1.00 89.56 263 GLN A N 1
ATOM 2121 C CA . GLN A 1 263 ? 21.689 4.137 -16.226 1.00 89.56 263 GLN A CA 1
ATOM 2122 C C . GLN A 1 263 ? 21.293 3.717 -17.665 1.00 89.56 263 GLN A C 1
ATOM 2124 O O . GLN A 1 263 ? 21.179 4.580 -18.546 1.00 89.56 263 GLN A O 1
ATOM 2129 N N . PRO A 1 264 ? 21.064 2.413 -17.931 1.00 93.62 264 PRO A N 1
ATOM 2130 C CA . PRO A 1 264 ? 20.524 1.979 -19.216 1.00 93.62 264 PRO A CA 1
ATOM 2131 C C . PRO A 1 264 ? 19.139 2.593 -19.456 1.00 93.62 264 PRO A C 1
ATOM 2133 O O . PRO A 1 264 ? 18.255 2.505 -18.604 1.00 93.62 264 PRO A O 1
ATOM 2136 N N . MET A 1 265 ? 18.959 3.223 -20.616 1.00 91.88 265 MET A N 1
ATOM 2137 C CA . MET A 1 265 ? 17.718 3.888 -21.029 1.00 91.88 265 MET A CA 1
ATOM 2138 C C . MET A 1 265 ? 16.967 3.086 -22.095 1.00 91.88 265 MET A C 1
ATOM 2140 O O . MET A 1 265 ? 15.749 2.950 -22.029 1.00 91.88 265 MET A O 1
ATOM 2144 N N . ALA A 1 266 ? 17.696 2.537 -23.065 1.00 95.25 266 ALA A N 1
ATOM 2145 C CA . ALA A 1 266 ? 17.161 1.678 -24.114 1.00 95.25 266 ALA A CA 1
ATOM 2146 C C . ALA A 1 266 ? 18.219 0.657 -24.539 1.00 95.25 266 ALA A C 1
ATOM 2148 O O . ALA A 1 266 ? 19.415 0.889 -24.352 1.00 95.25 266 ALA A O 1
ATOM 2149 N N . PHE A 1 267 ? 17.786 -0.455 -25.123 1.00 97.31 267 PHE A N 1
ATOM 2150 C CA . PHE A 1 267 ? 18.686 -1.454 -25.682 1.00 97.31 267 PHE A CA 1
ATOM 2151 C C . PHE A 1 267 ? 18.099 -2.086 -26.944 1.00 97.31 267 PHE A C 1
ATOM 2153 O O . PHE A 1 267 ? 16.883 -2.072 -27.142 1.00 97.31 267 PHE A O 1
ATOM 2160 N N . CYS A 1 268 ? 18.960 -2.654 -27.781 1.00 97.50 268 CYS A N 1
ATOM 2161 C CA . CYS A 1 268 ? 18.576 -3.492 -28.911 1.00 97.50 268 CYS A CA 1
ATOM 2162 C C . CYS A 1 268 ? 19.639 -4.571 -29.154 1.00 97.50 268 CYS A C 1
ATOM 2164 O O . CYS A 1 268 ? 20.719 -4.532 -28.566 1.00 97.50 268 CYS A O 1
ATOM 2166 N N . TRP A 1 269 ? 19.320 -5.541 -30.004 1.00 95.94 269 TRP A N 1
ATOM 2167 C CA . TRP A 1 269 ? 20.265 -6.561 -30.453 1.00 95.94 269 TRP A CA 1
ATOM 2168 C C . TRP A 1 269 ? 20.625 -6.301 -31.910 1.00 95.94 269 TRP A C 1
ATOM 2170 O O . TRP A 1 269 ? 19.744 -5.950 -32.699 1.00 95.94 269 TRP A O 1
ATOM 2180 N N . ASP A 1 270 ? 21.897 -6.469 -32.258 1.00 96.00 270 ASP A N 1
ATOM 2181 C CA . ASP A 1 270 ? 22.313 -6.470 -33.659 1.00 96.00 270 ASP A CA 1
ATOM 2182 C C . ASP A 1 270 ? 22.198 -7.861 -34.299 1.00 96.00 270 ASP A C 1
ATOM 2184 O O . ASP A 1 270 ? 21.878 -8.863 -33.656 1.00 96.00 270 ASP A O 1
ATOM 2188 N N . ASP A 1 271 ? 22.462 -7.922 -35.601 1.00 93.06 271 ASP A N 1
ATOM 2189 C CA . ASP A 1 271 ? 22.450 -9.139 -36.412 1.00 93.06 271 ASP A CA 1
ATOM 2190 C C . ASP A 1 271 ? 23.564 -10.137 -36.045 1.00 93.06 271 ASP A C 1
ATOM 2192 O O . ASP A 1 271 ? 23.538 -11.285 -36.494 1.00 93.06 271 ASP A O 1
ATOM 2196 N N . ARG A 1 272 ? 24.511 -9.728 -35.192 1.00 93.50 272 ARG A N 1
ATOM 2197 C CA . ARG A 1 272 ? 25.578 -10.565 -34.632 1.00 93.50 272 ARG A CA 1
ATOM 2198 C C . ARG A 1 272 ? 25.247 -11.089 -33.233 1.00 93.50 272 ARG A C 1
ATOM 2200 O O . ARG A 1 272 ? 26.043 -11.842 -32.682 1.00 93.50 272 ARG A O 1
ATOM 2207 N N . GLY A 1 273 ? 24.093 -10.726 -32.672 1.00 94.12 273 GLY A N 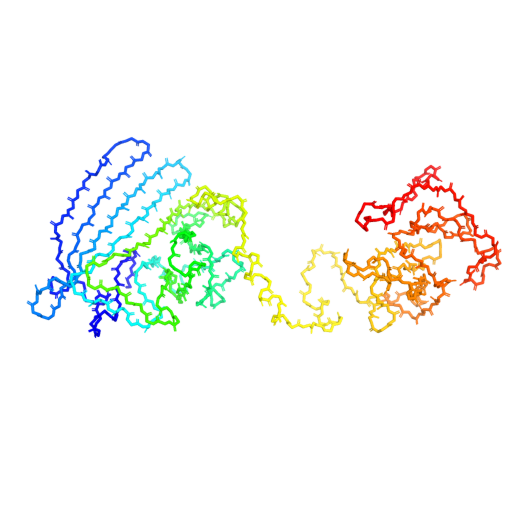1
ATOM 2208 C CA . GLY A 1 273 ? 23.681 -11.145 -31.335 1.00 94.12 273 GLY A CA 1
ATOM 2209 C C . GLY A 1 273 ? 24.359 -10.369 -30.207 1.00 94.12 273 GLY A C 1
ATOM 2210 O O . GLY A 1 273 ? 24.405 -10.861 -29.086 1.00 94.12 273 GLY A O 1
ATOM 2211 N N . ARG A 1 274 ? 24.870 -9.162 -30.470 1.00 97.00 274 ARG A N 1
ATOM 2212 C CA . ARG A 1 274 ? 25.465 -8.292 -29.446 1.00 97.00 274 ARG A CA 1
ATOM 2213 C C . ARG A 1 274 ? 24.415 -7.349 -28.878 1.00 97.00 274 ARG A C 1
ATOM 2215 O O . ARG A 1 274 ? 23.556 -6.853 -29.612 1.00 97.00 274 ARG A O 1
ATOM 2222 N N . LEU A 1 275 ? 24.497 -7.073 -27.580 1.00 97.75 275 LEU A N 1
ATOM 2223 C CA . LEU A 1 275 ? 23.587 -6.166 -26.891 1.00 97.75 275 LEU A CA 1
ATOM 2224 C C . LEU A 1 275 ? 24.095 -4.730 -27.013 1.00 97.75 275 LEU A C 1
ATOM 2226 O O . LEU A 1 275 ? 25.136 -4.366 -26.467 1.00 97.75 275 LEU A O 1
ATOM 2230 N N . TRP A 1 276 ? 23.320 -3.890 -27.680 1.00 98.12 276 TRP A N 1
ATOM 2231 C CA . TRP A 1 276 ? 23.565 -2.460 -27.770 1.00 98.12 276 TRP A CA 1
ATOM 2232 C C . TRP A 1 276 ? 22.779 -1.741 -26.688 1.00 98.12 276 TRP A C 1
ATOM 2234 O O . TRP A 1 276 ? 21.594 -2.011 -26.510 1.00 98.12 276 TRP A O 1
ATOM 2244 N N . VAL A 1 277 ? 23.412 -0.814 -25.971 1.00 97.81 277 VAL A N 1
ATOM 2245 C CA . VAL A 1 277 ? 22.786 -0.090 -24.855 1.00 97.81 277 VAL A CA 1
ATOM 2246 C C . VAL A 1 277 ? 22.972 1.408 -25.022 1.00 97.81 277 VAL A C 1
ATOM 2248 O O . VAL A 1 277 ? 24.093 1.898 -25.123 1.00 97.81 277 VAL A O 1
ATOM 2251 N N . ALA A 1 278 ? 21.870 2.145 -24.954 1.00 95.94 278 ALA A N 1
ATOM 2252 C CA . ALA A 1 278 ? 21.868 3.578 -24.719 1.00 95.94 278 ALA A CA 1
ATOM 2253 C C . ALA A 1 278 ? 21.973 3.854 -23.216 1.00 95.94 278 ALA A C 1
ATOM 2255 O O . ALA A 1 278 ? 21.015 3.637 -22.472 1.00 95.94 278 ALA A O 1
ATOM 2256 N N . GLU A 1 279 ? 23.119 4.351 -22.760 1.00 93.31 279 GLU A N 1
ATOM 2257 C CA . GLU A 1 279 ? 23.278 4.841 -21.392 1.00 93.31 279 GLU A CA 1
ATOM 2258 C C . GLU A 1 279 ? 22.991 6.336 -21.342 1.00 93.31 279 GLU A C 1
ATOM 2260 O O . GLU A 1 279 ? 23.684 7.131 -21.982 1.00 93.31 279 GLU A O 1
ATOM 2265 N N . ASN A 1 280 ? 21.994 6.728 -20.549 1.00 89.06 280 ASN A N 1
ATOM 2266 C CA . ASN A 1 280 ? 21.621 8.128 -20.386 1.00 89.06 280 ASN A CA 1
ATOM 2267 C C . ASN A 1 280 ? 22.137 8.658 -19.051 1.00 89.06 280 ASN A C 1
ATOM 2269 O O . ASN A 1 280 ? 21.474 8.558 -18.015 1.00 89.06 280 ASN A O 1
ATOM 2273 N N . ARG A 1 281 ? 23.338 9.231 -19.102 1.00 81.06 281 ARG A N 1
ATOM 2274 C CA . ARG A 1 281 ? 24.032 9.800 -17.941 1.00 81.06 281 ARG A CA 1
ATOM 2275 C C . ARG A 1 281 ? 23.818 11.302 -17.799 1.00 81.06 281 ARG A C 1
ATOM 2277 O O . ARG A 1 281 ? 24.212 11.881 -16.795 1.00 81.06 281 ARG A O 1
ATOM 2284 N N . ASP A 1 282 ? 23.118 11.899 -18.759 1.00 73.56 282 ASP A N 1
ATOM 2285 C CA . ASP A 1 282 ? 22.787 13.323 -18.784 1.00 73.56 282 ASP A CA 1
ATOM 2286 C C . ASP A 1 282 ? 21.347 13.596 -18.281 1.00 73.56 282 ASP A C 1
ATOM 2288 O O . ASP A 1 282 ? 20.777 14.677 -18.483 1.00 73.56 282 ASP A O 1
ATOM 2292 N N . TYR A 1 283 ? 20.736 12.612 -17.602 1.00 67.25 283 TYR A N 1
ATOM 2293 C CA . TYR A 1 283 ? 19.400 12.718 -17.014 1.00 67.25 283 TYR A CA 1
ATOM 2294 C C . TYR A 1 283 ? 19.420 13.528 -15.708 1.00 67.25 283 TYR A C 1
ATOM 2296 O O . TYR A 1 283 ? 19.493 12.987 -14.604 1.00 67.25 283 TYR A O 1
ATOM 2304 N N . GLU A 1 284 ? 19.310 14.849 -15.821 1.00 58.16 284 GLU A N 1
ATOM 2305 C CA . GLU A 1 284 ? 19.216 15.740 -14.664 1.00 58.16 284 GLU A CA 1
ATOM 2306 C C . GLU A 1 284 ? 17.770 15.990 -14.181 1.00 58.16 284 GLU A C 1
ATOM 2308 O O . GLU A 1 284 ? 16.780 15.532 -14.756 1.00 58.16 284 GLU A O 1
ATOM 2313 N N . THR A 1 285 ? 17.583 16.690 -13.057 1.00 55.56 285 THR A N 1
ATOM 2314 C CA . THR A 1 285 ? 16.244 16.917 -12.471 1.00 55.56 285 THR A CA 1
ATOM 2315 C C . THR A 1 285 ? 15.340 17.770 -13.373 1.00 55.56 285 THR A C 1
ATOM 2317 O O . THR A 1 285 ? 15.820 18.525 -14.213 1.00 55.56 285 THR A O 1
ATOM 2320 N N . ARG A 1 286 ? 14.007 17.710 -13.190 1.00 49.09 286 ARG A N 1
ATOM 2321 C CA . ARG A 1 286 ? 13.028 18.512 -13.972 1.00 49.09 286 ARG A CA 1
ATOM 2322 C C . ARG A 1 286 ? 13.291 20.027 -13.934 1.00 49.09 286 ARG A C 1
ATOM 2324 O O . ARG A 1 286 ? 12.731 20.754 -14.743 1.00 49.09 286 ARG A O 1
ATOM 2331 N N . LYS A 1 287 ? 14.082 20.504 -12.967 1.00 51.34 287 LYS A N 1
ATOM 2332 C CA . LYS A 1 287 ? 14.373 21.926 -12.748 1.00 51.34 287 LYS A CA 1
ATOM 2333 C C . LYS A 1 287 ? 15.572 22.432 -13.549 1.00 51.34 287 LYS A C 1
ATOM 2335 O O . LYS A 1 287 ? 15.625 23.627 -13.811 1.00 51.34 287 LYS A O 1
ATOM 2340 N N . THR A 1 288 ? 16.514 21.556 -13.894 1.00 56.56 288 THR A N 1
ATOM 2341 C CA . THR A 1 288 ? 17.799 21.936 -14.504 1.00 56.56 288 THR A CA 1
ATOM 2342 C C . THR A 1 288 ? 17.899 21.578 -15.989 1.00 56.56 288 THR A C 1
ATOM 2344 O O . THR A 1 288 ? 18.727 22.153 -16.683 1.00 56.56 288 THR A O 1
ATOM 2347 N N . GLY A 1 289 ? 16.981 20.756 -16.517 1.00 54.78 289 GLY A N 1
ATOM 2348 C CA . GLY A 1 289 ? 16.913 20.426 -17.947 1.00 54.78 289 GLY A CA 1
ATOM 2349 C C . GLY A 1 289 ? 17.693 19.157 -18.297 1.00 54.78 289 GLY A C 1
ATOM 2350 O O . GLY A 1 289 ? 17.783 18.253 -17.466 1.00 54.78 289 GLY A O 1
ATOM 2351 N N . PHE A 1 290 ? 18.173 19.049 -19.539 1.00 55.84 290 PHE A N 1
ATOM 2352 C CA . PHE A 1 290 ? 19.198 18.063 -19.894 1.00 55.84 290 PHE A CA 1
ATOM 2353 C C . PHE A 1 290 ? 20.539 18.557 -19.366 1.00 55.84 290 PHE A C 1
ATOM 2355 O O . PHE A 1 290 ? 20.853 19.738 -19.539 1.00 55.84 290 PHE A O 1
ATOM 2362 N N . SER A 1 291 ? 21.310 17.674 -18.733 1.00 55.09 291 SER A N 1
ATOM 2363 C CA . SER A 1 291 ? 22.700 18.008 -18.452 1.00 55.09 291 SER A CA 1
ATOM 2364 C C . SER A 1 291 ? 23.456 18.167 -19.775 1.00 55.09 291 SER A C 1
ATOM 2366 O O . SER A 1 291 ? 23.174 17.473 -20.752 1.00 55.09 291 SER A O 1
ATOM 2368 N N . ALA A 1 292 ? 24.401 19.104 -19.814 1.00 55.38 292 ALA A N 1
ATOM 2369 C CA . ALA A 1 292 ? 25.350 19.253 -20.914 1.00 55.38 292 ALA A CA 1
ATOM 2370 C C . ALA A 1 292 ? 26.663 18.500 -20.636 1.00 55.38 292 ALA A C 1
ATOM 2372 O O . ALA A 1 292 ? 27.665 18.767 -21.296 1.00 55.38 292 ALA A O 1
ATOM 2373 N N . ASP A 1 293 ? 26.671 17.592 -19.653 1.00 62.25 293 ASP A N 1
ATOM 2374 C CA . ASP A 1 293 ? 27.865 16.846 -19.252 1.00 62.25 293 ASP A CA 1
ATOM 2375 C C . ASP A 1 293 ? 28.419 15.972 -20.388 1.00 62.25 293 ASP A C 1
ATOM 2377 O O . ASP A 1 293 ? 29.612 15.671 -20.388 1.00 62.25 293 ASP A O 1
ATOM 2381 N N . GLY A 1 294 ? 27.580 15.595 -21.364 1.00 62.34 294 GLY A N 1
ATOM 2382 C CA . GLY A 1 294 ? 27.991 14.866 -22.567 1.00 62.34 294 GLY A CA 1
ATOM 2383 C C . GLY A 1 294 ? 28.514 13.464 -22.256 1.00 62.34 294 GLY A C 1
ATOM 2384 O O . GLY A 1 294 ? 29.320 12.918 -23.005 1.00 62.34 294 GLY A O 1
ATOM 2385 N N . ASN A 1 295 ? 28.091 12.885 -21.134 1.00 78.19 295 ASN A N 1
ATOM 2386 C CA . ASN A 1 295 ? 28.626 11.621 -20.634 1.00 78.19 295 ASN A CA 1
ATOM 2387 C C . ASN A 1 295 ? 27.777 10.413 -21.035 1.00 78.19 295 ASN A C 1
ATOM 2389 O O . ASN A 1 295 ? 28.167 9.273 -20.751 1.00 78.19 295 ASN A O 1
ATOM 2393 N N . SER A 1 296 ? 26.611 10.641 -21.644 1.00 90.69 296 SER A N 1
ATOM 2394 C CA . SER A 1 296 ? 25.812 9.573 -22.239 1.00 90.69 296 SER A CA 1
ATOM 2395 C C . SER A 1 296 ? 26.528 8.973 -23.444 1.00 90.69 296 SER A C 1
ATOM 2397 O O . SER A 1 296 ? 27.242 9.656 -24.187 1.00 90.69 296 SER A O 1
ATOM 2399 N N . ARG A 1 297 ? 26.334 7.671 -23.638 1.00 94.00 297 ARG A N 1
ATOM 2400 C CA . ARG A 1 297 ? 27.068 6.889 -24.632 1.00 94.00 297 ARG A CA 1
ATOM 2401 C C . ARG A 1 297 ? 26.259 5.690 -25.106 1.00 94.00 297 ARG A C 1
ATOM 2403 O O . ARG A 1 297 ? 25.334 5.249 -24.425 1.00 94.00 297 ARG A O 1
ATOM 2410 N N . ILE A 1 298 ? 26.636 5.170 -26.266 1.00 97.31 298 ILE A N 1
ATOM 2411 C CA . ILE A 1 298 ? 26.160 3.896 -26.794 1.00 97.31 298 ILE A CA 1
ATOM 2412 C C . ILE A 1 298 ? 27.231 2.848 -26.535 1.00 97.31 298 ILE A C 1
ATOM 2414 O O . ILE A 1 298 ? 28.386 3.013 -26.939 1.00 97.31 298 ILE A O 1
ATOM 2418 N N . LEU A 1 299 ? 26.846 1.787 -25.839 1.00 97.81 299 LEU A N 1
ATOM 2419 C CA . LEU A 1 299 ? 27.694 0.638 -25.568 1.00 97.81 299 LEU A CA 1
ATOM 2420 C C . LEU A 1 299 ? 27.339 -0.528 -26.479 1.00 97.81 299 LEU A C 1
ATOM 2422 O O . LEU A 1 299 ? 26.176 -0.702 -26.832 1.00 97.81 299 LEU A O 1
ATOM 2426 N N . ILE A 1 300 ? 28.344 -1.350 -26.761 1.00 98.25 300 ILE A N 1
ATOM 2427 C CA . ILE A 1 300 ? 28.201 -2.686 -27.341 1.00 98.25 300 ILE A CA 1
ATOM 2428 C C . ILE A 1 300 ? 28.703 -3.668 -26.287 1.00 98.25 300 ILE A C 1
ATOM 2430 O O . ILE A 1 300 ? 29.839 -3.535 -25.820 1.00 98.25 300 ILE A O 1
ATOM 2434 N N . LEU A 1 301 ? 27.847 -4.602 -25.889 1.00 98.06 301 LEU A N 1
ATOM 2435 C CA . LEU A 1 301 ? 28.094 -5.627 -24.882 1.00 98.06 301 LEU A CA 1
ATOM 2436 C C . LEU A 1 301 ? 27.981 -7.000 -25.546 1.00 98.06 301 LEU A C 1
ATOM 2438 O O . LEU A 1 301 ? 26.949 -7.313 -26.141 1.00 98.06 301 LEU A O 1
ATOM 2442 N N . GLU A 1 302 ? 29.024 -7.812 -25.441 1.00 97.38 302 GLU A N 1
ATOM 2443 C CA . GLU A 1 302 ? 29.127 -9.093 -26.147 1.00 97.38 302 GLU A CA 1
ATOM 2444 C C . GLU A 1 302 ? 29.468 -10.211 -25.158 1.00 97.38 302 GLU A C 1
ATOM 2446 O O . GLU A 1 302 ? 30.330 -10.040 -24.293 1.00 97.38 302 GLU A O 1
ATOM 2451 N N . ASP A 1 303 ? 28.736 -11.313 -25.288 1.00 96.44 303 ASP A N 1
ATOM 2452 C CA . ASP A 1 303 ? 28.987 -12.619 -24.682 1.00 96.44 303 ASP A CA 1
ATOM 2453 C C . ASP A 1 303 ? 29.684 -13.462 -25.759 1.00 96.44 303 ASP A C 1
ATOM 2455 O O . ASP A 1 303 ? 29.094 -13.774 -26.798 1.00 96.44 303 ASP A O 1
ATOM 2459 N N . GLU A 1 304 ? 30.978 -13.709 -25.581 1.00 95.69 304 GLU A N 1
ATOM 2460 C CA . GLU A 1 304 ? 31.829 -14.364 -26.572 1.00 95.69 304 GLU A CA 1
ATOM 2461 C C . GLU A 1 304 ? 31.782 -15.893 -26.446 1.00 95.69 304 GLU A C 1
ATOM 2463 O O . GLU A 1 304 ? 32.061 -16.592 -27.429 1.00 95.69 304 GLU A O 1
ATOM 2468 N N . ASP A 1 305 ? 31.440 -16.425 -25.266 1.00 96.00 305 ASP A N 1
ATOM 2469 C CA . ASP A 1 305 ? 31.446 -17.865 -24.983 1.00 96.00 305 ASP A CA 1
ATOM 2470 C C . ASP A 1 305 ? 30.052 -18.504 -24.836 1.00 96.00 305 ASP A C 1
ATOM 2472 O O . ASP A 1 305 ? 29.926 -19.736 -24.872 1.00 96.00 305 ASP A O 1
ATOM 2476 N N . GLY A 1 306 ? 29.002 -17.686 -24.799 1.00 93.56 306 GLY A N 1
ATOM 2477 C CA . GLY A 1 306 ? 27.609 -18.099 -24.727 1.00 93.56 306 GLY A CA 1
ATOM 2478 C C . GLY A 1 306 ? 27.178 -18.579 -23.341 1.00 93.56 306 GLY A C 1
ATOM 2479 O O . GLY A 1 306 ? 26.196 -19.326 -23.256 1.00 93.56 306 GLY A O 1
ATOM 2480 N N . ASP A 1 307 ? 27.892 -18.217 -22.267 1.00 94.44 307 ASP A N 1
ATOM 2481 C CA . ASP A 1 307 ? 27.519 -18.560 -20.886 1.00 94.44 307 ASP A CA 1
ATOM 2482 C C . ASP A 1 307 ? 26.386 -17.682 -20.316 1.00 94.44 307 ASP A C 1
ATOM 2484 O O . ASP A 1 307 ? 25.916 -17.903 -19.191 1.00 94.44 307 ASP A O 1
ATOM 2488 N N . GLY A 1 308 ? 25.905 -16.721 -21.109 1.00 92.38 308 GLY A N 1
ATOM 2489 C CA . GLY A 1 308 ? 24.868 -15.778 -20.736 1.00 92.38 308 GLY A CA 1
ATOM 2490 C C . GLY A 1 308 ? 25.404 -14.571 -19.974 1.00 92.38 308 GLY A C 1
ATOM 2491 O O . GLY A 1 308 ? 24.600 -13.836 -19.397 1.00 92.38 308 GLY A O 1
ATOM 2492 N N . LYS A 1 309 ? 26.714 -14.330 -19.924 1.00 94.44 309 LYS A N 1
ATOM 2493 C CA . LYS A 1 309 ? 27.303 -13.148 -19.289 1.00 94.44 309 LYS A CA 1
ATOM 2494 C C . LYS A 1 309 ? 28.057 -12.314 -20.303 1.00 94.44 309 LYS A C 1
ATOM 2496 O O . LYS A 1 309 ? 28.616 -12.801 -21.270 1.00 94.44 309 LYS A O 1
ATOM 2501 N N . MET A 1 310 ? 28.088 -11.011 -20.055 1.00 95.88 310 MET A N 1
ATOM 2502 C CA . MET A 1 310 ? 28.930 -10.123 -20.838 1.00 95.88 310 MET A CA 1
ATOM 2503 C C . MET A 1 310 ? 30.412 -10.422 -20.561 1.00 95.88 310 MET A C 1
ATOM 2505 O O . MET A 1 310 ? 30.864 -10.307 -19.419 1.00 95.88 310 MET A O 1
ATOM 2509 N N . ASP A 1 311 ? 31.175 -10.666 -21.625 1.00 96.19 311 ASP A N 1
ATOM 2510 C CA . ASP A 1 311 ? 32.635 -10.779 -21.604 1.00 96.19 311 ASP A CA 1
ATOM 2511 C C . ASP A 1 311 ? 33.309 -9.456 -21.953 1.00 96.19 311 ASP A C 1
ATOM 2513 O O . ASP A 1 311 ? 34.271 -9.024 -21.305 1.00 96.19 311 ASP A O 1
ATOM 2517 N N . THR A 1 312 ? 32.793 -8.778 -22.981 1.00 96.81 312 THR A N 1
ATOM 2518 C CA . THR A 1 312 ? 33.409 -7.559 -23.503 1.00 96.81 312 THR A CA 1
ATOM 2519 C C . THR A 1 312 ? 32.442 -6.391 -23.583 1.00 96.81 312 THR A C 1
ATOM 2521 O O . THR A 1 312 ? 31.225 -6.521 -23.718 1.00 96.81 312 THR A O 1
ATOM 2524 N N . ARG A 1 313 ? 33.033 -5.198 -23.489 1.00 96.94 313 ARG A N 1
ATOM 2525 C CA . ARG A 1 313 ? 32.342 -3.918 -23.576 1.00 96.94 313 ARG A CA 1
ATOM 2526 C C . ARG A 1 313 ? 33.124 -2.971 -24.471 1.00 96.94 313 ARG A C 1
ATOM 2528 O O . ARG A 1 313 ? 34.297 -2.694 -24.208 1.00 96.94 313 ARG A O 1
ATOM 2535 N N . LYS A 1 314 ? 32.439 -2.373 -25.443 1.00 97.25 314 LYS A N 1
ATOM 2536 C CA . LYS A 1 314 ? 32.954 -1.283 -26.283 1.00 97.25 314 LYS A CA 1
ATOM 2537 C C . LYS A 1 314 ? 32.064 -0.048 -26.170 1.00 97.25 314 LYS A C 1
ATOM 2539 O O . LYS A 1 314 ? 30.888 -0.148 -25.833 1.00 97.25 314 LYS A O 1
ATOM 2544 N N . VAL A 1 315 ? 32.644 1.120 -26.436 1.00 96.75 315 VAL A N 1
ATOM 2545 C CA . VAL A 1 315 ? 31.904 2.377 -26.608 1.00 96.75 315 VAL A CA 1
ATOM 2546 C C . VAL A 1 315 ? 31.846 2.655 -28.103 1.00 96.75 315 VAL A C 1
ATOM 2548 O O . VAL A 1 315 ? 32.891 2.857 -28.713 1.00 96.75 315 VAL A O 1
ATOM 2551 N N . PHE A 1 316 ? 30.642 2.657 -28.667 1.00 97.88 316 PHE A N 1
ATOM 2552 C CA . PHE A 1 316 ? 30.414 2.952 -30.081 1.00 97.88 316 PHE A CA 1
ATOM 2553 C C . PHE A 1 316 ? 30.415 4.460 -30.355 1.00 97.88 316 PHE A C 1
ATOM 2555 O O . PHE A 1 316 ? 31.018 4.936 -31.314 1.00 97.88 316 PHE A O 1
ATOM 2562 N N . MET A 1 317 ? 29.733 5.214 -29.489 1.00 95.19 317 MET A N 1
ATOM 2563 C CA . MET A 1 317 ? 29.562 6.662 -29.594 1.00 95.19 317 MET A CA 1
ATOM 2564 C C . MET A 1 317 ? 29.371 7.268 -28.199 1.00 95.19 317 MET A C 1
ATOM 2566 O O . MET A 1 317 ? 28.749 6.651 -27.338 1.00 95.19 317 MET A O 1
ATOM 2570 N N . GLU A 1 318 ? 29.871 8.479 -27.975 1.00 92.19 318 GLU A N 1
ATOM 2571 C CA . GLU A 1 318 ? 29.737 9.244 -26.727 1.00 92.19 318 GLU A CA 1
ATOM 2572 C C . GLU A 1 318 ? 29.328 10.696 -27.017 1.00 92.19 318 GLU A C 1
ATOM 2574 O O . GLU A 1 318 ? 29.222 11.090 -28.179 1.00 92.19 318 GLU A O 1
ATOM 2579 N N . GLY A 1 319 ? 29.062 11.497 -25.980 1.00 86.88 319 GLY A N 1
ATOM 2580 C CA . GLY A 1 319 ? 28.670 12.898 -26.168 1.00 86.88 319 GLY A CA 1
ATOM 2581 C C . GLY A 1 319 ? 27.229 13.081 -26.640 1.00 86.88 319 GLY A C 1
ATOM 2582 O O . GLY A 1 319 ? 26.898 14.125 -27.202 1.00 86.88 319 GLY A O 1
ATOM 2583 N N . ILE A 1 320 ? 26.372 12.074 -26.454 1.00 86.75 320 ILE A N 1
ATOM 2584 C CA . ILE A 1 320 ? 25.013 12.085 -27.002 1.00 86.75 320 ILE A CA 1
ATOM 2585 C C . ILE A 1 320 ? 24.058 12.753 -26.016 1.00 86.75 320 ILE A C 1
ATOM 2587 O O . ILE A 1 320 ? 23.805 12.198 -24.951 1.00 86.75 320 ILE A O 1
ATOM 2591 N N . PRO A 1 321 ? 23.420 13.878 -26.361 1.00 81.75 321 PRO A N 1
ATOM 2592 C CA . PRO A 1 321 ? 22.395 14.435 -25.500 1.00 81.75 321 PRO A CA 1
ATOM 2593 C C . PRO A 1 321 ? 21.166 13.516 -25.508 1.00 81.75 321 PRO A C 1
ATOM 2595 O O . PRO A 1 321 ? 20.451 13.422 -26.503 1.00 81.75 321 PRO A O 1
ATOM 2598 N N . PHE A 1 322 ? 20.910 12.864 -24.374 1.00 87.12 322 PHE A N 1
ATOM 2599 C CA . PHE A 1 322 ? 19.669 12.141 -24.087 1.00 87.12 322 PHE A CA 1
ATOM 2600 C C . PHE A 1 322 ? 19.304 11.035 -25.108 1.00 87.12 322 PHE A C 1
ATOM 2602 O O . PHE A 1 322 ? 18.323 11.170 -25.845 1.00 87.12 322 PHE A O 1
ATOM 2609 N N . PRO A 1 323 ? 20.048 9.913 -25.150 1.00 92.19 323 PRO A N 1
ATOM 2610 C CA . PRO A 1 323 ? 19.716 8.786 -26.021 1.00 92.19 323 PRO A CA 1
ATOM 2611 C C . PRO A 1 323 ? 18.460 8.062 -25.498 1.00 92.19 323 PRO A C 1
ATOM 2613 O O . PRO A 1 323 ? 18.512 7.317 -24.521 1.00 92.19 323 PRO A O 1
ATOM 2616 N N . ALA A 1 324 ? 17.310 8.321 -26.121 1.00 92.38 324 ALA A N 1
ATOM 2617 C CA . ALA A 1 324 ? 15.987 7.886 -25.665 1.00 92.38 324 ALA A CA 1
ATOM 2618 C C . ALA A 1 324 ? 15.521 6.549 -26.272 1.00 92.38 324 ALA A C 1
ATOM 2620 O O . ALA A 1 324 ? 14.698 5.856 -25.676 1.00 92.38 324 ALA A O 1
ATOM 2621 N N . ALA A 1 325 ? 16.039 6.178 -27.444 1.00 95.50 325 ALA A N 1
ATOM 2622 C CA . ALA A 1 325 ? 15.782 4.892 -28.090 1.00 95.50 325 ALA A CA 1
ATOM 2623 C C . ALA A 1 325 ? 16.908 4.516 -29.046 1.00 95.50 325 ALA A C 1
ATOM 2625 O O . ALA A 1 325 ? 17.578 5.399 -29.581 1.00 95.50 325 ALA A O 1
ATOM 2626 N N . ILE A 1 326 ? 17.079 3.214 -29.281 1.00 97.94 326 ILE A N 1
ATOM 2627 C CA . ILE A 1 326 ? 18.004 2.691 -30.283 1.00 97.94 326 ILE A CA 1
ATOM 2628 C C . ILE A 1 326 ? 17.429 1.483 -31.022 1.00 97.94 326 ILE A C 1
ATOM 2630 O O . ILE A 1 326 ? 16.690 0.694 -30.439 1.00 97.94 326 ILE A O 1
ATOM 2634 N N . ALA A 1 327 ? 17.809 1.327 -32.288 1.00 98.00 327 ALA A N 1
ATOM 2635 C CA . ALA A 1 327 ? 17.635 0.111 -33.077 1.00 98.00 327 ALA A CA 1
ATOM 2636 C C . ALA A 1 327 ? 18.845 -0.071 -34.001 1.00 98.00 327 ALA A C 1
ATOM 2638 O O . ALA A 1 327 ? 19.370 0.903 -34.532 1.00 98.00 327 ALA A O 1
ATOM 2639 N N . TRP A 1 328 ? 19.295 -1.307 -34.193 1.00 97.62 328 TRP A N 1
ATOM 2640 C CA . TRP A 1 328 ? 20.346 -1.620 -35.159 1.00 97.62 328 TRP A CA 1
ATOM 2641 C C . TRP A 1 328 ? 19.721 -2.056 -36.483 1.00 97.62 328 TRP A C 1
ATOM 2643 O O . TRP A 1 328 ? 18.747 -2.809 -36.476 1.00 97.62 328 TRP A O 1
ATOM 2653 N N . GLY A 1 329 ? 20.244 -1.588 -37.614 1.00 95.00 329 GLY A N 1
ATOM 2654 C CA . GLY A 1 329 ? 19.794 -2.041 -38.928 1.00 95.00 329 GLY A CA 1
ATOM 2655 C C . GLY A 1 329 ? 20.314 -1.183 -40.074 1.00 95.00 329 GLY A C 1
ATOM 2656 O O . GLY A 1 329 ? 20.589 0.003 -39.900 1.00 95.00 329 GLY A O 1
ATOM 2657 N N . PHE A 1 330 ? 20.390 -1.782 -41.265 1.00 93.19 330 PHE A N 1
ATOM 2658 C CA . PHE A 1 330 ? 20.909 -1.135 -42.478 1.00 93.19 330 PHE A CA 1
ATOM 2659 C C . PHE A 1 330 ? 22.333 -0.582 -42.296 1.00 93.19 330 PHE A C 1
ATOM 2661 O O . PHE A 1 330 ? 22.610 0.551 -42.680 1.00 93.19 330 PHE A O 1
ATOM 2668 N N . ASP A 1 331 ? 23.216 -1.391 -41.700 1.00 92.12 331 ASP A N 1
ATOM 2669 C CA . ASP A 1 331 ? 24.639 -1.082 -41.480 1.00 92.12 331 ASP A CA 1
ATOM 2670 C C . ASP A 1 331 ? 24.887 0.142 -40.574 1.00 92.12 331 ASP A C 1
ATOM 2672 O O . ASP A 1 331 ? 25.855 0.890 -40.735 1.00 92.12 331 ASP A O 1
ATOM 2676 N N . GLY A 1 332 ? 23.989 0.375 -39.614 1.00 96.88 332 GLY A N 1
ATOM 2677 C CA . GLY A 1 332 ? 24.170 1.429 -38.628 1.00 96.88 332 GLY A CA 1
ATOM 2678 C C . GLY A 1 332 ? 23.146 1.432 -37.500 1.00 96.88 332 GLY A C 1
ATOM 2679 O O . GLY A 1 332 ? 22.207 0.631 -37.434 1.00 96.88 332 GLY A O 1
ATOM 2680 N N . LEU A 1 333 ? 23.342 2.390 -36.601 1.00 98.25 333 LEU A N 1
ATOM 2681 C CA . LEU A 1 333 ? 22.509 2.627 -35.437 1.00 98.25 333 LEU A CA 1
ATOM 2682 C C . LEU A 1 333 ? 21.458 3.697 -35.739 1.00 98.25 333 LEU A C 1
ATOM 2684 O O . LEU A 1 333 ? 21.771 4.844 -36.056 1.00 98.25 333 LEU A O 1
ATOM 2688 N N . TRP A 1 334 ? 20.196 3.352 -35.539 1.00 98.19 334 TRP A N 1
ATOM 2689 C CA . TRP A 1 334 ? 19.095 4.301 -35.487 1.00 98.19 334 TRP A CA 1
ATOM 2690 C C . TRP A 1 334 ? 18.953 4.792 -34.061 1.00 98.19 334 TRP A C 1
ATOM 2692 O O . TRP A 1 334 ? 18.643 4.014 -33.162 1.00 98.19 334 TRP A O 1
ATOM 2702 N N . LEU A 1 335 ? 19.202 6.079 -33.854 1.00 97.50 335 LEU A N 1
ATOM 2703 C CA . LEU A 1 335 ? 19.310 6.683 -32.538 1.00 97.50 335 LEU A CA 1
ATOM 2704 C C . LEU A 1 335 ? 18.251 7.760 -32.359 1.00 97.50 335 LEU A C 1
ATOM 2706 O O . LEU A 1 335 ? 18.194 8.752 -33.089 1.00 97.50 335 LEU A O 1
ATOM 2710 N N . GLY A 1 336 ? 17.443 7.585 -31.324 1.00 95.75 336 GLY A N 1
ATOM 2711 C CA . GLY A 1 336 ? 16.569 8.622 -30.835 1.00 95.75 336 GLY A CA 1
ATOM 2712 C C . GLY A 1 336 ? 17.286 9.569 -29.890 1.00 95.75 336 GLY A C 1
ATOM 2713 O O . GLY A 1 336 ? 17.502 9.221 -28.735 1.00 95.75 336 GLY A O 1
ATOM 2714 N N . ALA A 1 337 ? 17.621 10.767 -30.364 1.00 92.19 337 ALA A N 1
ATOM 2715 C CA . ALA A 1 337 ? 18.276 11.814 -29.584 1.00 92.19 337 ALA A CA 1
ATOM 2716 C C . ALA A 1 337 ? 17.541 13.143 -29.832 1.00 92.19 337 ALA A C 1
ATOM 2718 O O . ALA A 1 337 ? 17.844 13.854 -30.799 1.00 92.19 337 ALA A O 1
ATOM 2719 N N . PRO A 1 338 ? 16.519 13.470 -29.018 1.00 90.19 338 PRO A N 1
ATOM 2720 C CA . PRO A 1 338 ? 15.654 14.622 -29.249 1.00 90.19 338 PRO A CA 1
ATOM 2721 C C . PRO A 1 338 ? 16.478 15.908 -29.426 1.00 90.19 338 PRO A C 1
ATOM 2723 O O . PRO A 1 338 ? 17.373 16.176 -28.625 1.00 90.19 338 PRO A O 1
ATOM 2726 N N . PRO A 1 339 ? 16.197 16.723 -30.458 1.00 91.81 339 PRO A N 1
ATOM 2727 C CA . PRO A 1 339 ? 14.965 16.756 -31.248 1.00 91.81 339 PRO A CA 1
ATOM 2728 C C . PRO A 1 339 ? 14.963 15.852 -32.493 1.00 91.81 339 PRO A C 1
ATOM 2730 O O . PRO A 1 339 ? 14.088 16.026 -33.342 1.00 91.81 339 PRO A O 1
ATOM 2733 N N . ASN A 1 340 ? 15.924 14.935 -32.637 1.00 94.50 340 ASN A N 1
ATOM 2734 C CA . ASN A 1 340 ? 16.181 14.214 -33.880 1.00 94.50 340 ASN A CA 1
ATOM 2735 C C . ASN A 1 340 ? 16.033 12.693 -33.744 1.00 94.50 340 ASN A C 1
ATOM 2737 O O . ASN A 1 340 ? 16.403 12.090 -32.737 1.00 94.50 340 ASN A O 1
ATOM 2741 N N . LEU A 1 341 ? 15.573 12.083 -34.831 1.00 97.00 341 LEU A N 1
ATOM 2742 C CA . LEU A 1 341 ? 15.887 10.707 -35.183 1.00 97.00 341 LEU A CA 1
ATOM 2743 C C . LEU A 1 341 ? 17.131 10.726 -36.069 1.00 97.00 341 LEU A C 1
ATOM 2745 O O . LEU A 1 341 ? 17.117 11.319 -37.153 1.00 97.00 341 LEU A O 1
ATOM 2749 N N . LEU A 1 342 ? 18.192 10.088 -35.596 1.00 97.62 342 LEU A N 1
ATOM 2750 C CA . LEU A 1 342 ? 19.483 10.006 -36.260 1.00 97.62 342 LEU A CA 1
ATOM 2751 C C . LEU A 1 342 ? 19.696 8.608 -36.843 1.00 97.62 342 LEU A C 1
ATOM 2753 O O . LEU A 1 342 ? 19.282 7.617 -36.246 1.00 97.62 342 LEU A O 1
ATOM 2757 N N . PHE A 1 343 ? 20.384 8.537 -37.976 1.00 98.19 343 PHE A N 1
ATOM 2758 C CA . PHE A 1 343 ? 21.067 7.334 -38.433 1.00 98.19 343 PHE A CA 1
ATOM 2759 C C . PHE A 1 343 ? 22.572 7.565 -38.286 1.00 98.19 343 PHE A C 1
ATOM 2761 O O . PHE A 1 343 ? 23.104 8.541 -38.815 1.00 98.19 343 PHE A O 1
ATOM 2768 N N . VAL A 1 344 ? 23.229 6.703 -37.516 1.00 98.31 344 VAL A N 1
ATOM 2769 C CA . VAL A 1 344 ? 24.654 6.757 -37.188 1.00 98.31 344 VAL A CA 1
ATOM 2770 C C . VAL A 1 344 ? 25.321 5.545 -37.843 1.00 98.31 344 VAL A C 1
ATOM 2772 O O . VAL A 1 344 ? 25.161 4.430 -37.341 1.00 98.31 344 VAL A O 1
ATOM 2775 N N . PRO A 1 345 ? 26.000 5.728 -38.983 1.00 98.00 345 PRO A N 1
ATOM 2776 C CA . PRO A 1 345 ? 26.564 4.610 -39.723 1.00 98.00 345 PRO A CA 1
ATOM 2777 C C . PRO A 1 345 ? 27.835 4.042 -39.072 1.00 98.00 345 PRO A C 1
ATOM 2779 O O . PRO A 1 345 ? 28.538 4.737 -38.337 1.00 98.00 345 PRO A O 1
ATOM 2782 N N . ASP A 1 346 ? 28.107 2.774 -39.382 1.00 97.12 346 ASP A N 1
ATOM 2783 C CA . ASP A 1 346 ? 29.386 2.083 -39.162 1.00 97.12 346 ASP A CA 1
ATOM 2784 C C . ASP A 1 346 ? 29.790 1.413 -40.484 1.00 97.12 346 ASP A C 1
ATOM 2786 O O . ASP A 1 346 ? 29.616 0.211 -40.699 1.00 97.12 346 ASP A O 1
ATOM 2790 N N . ARG A 1 347 ? 30.230 2.220 -41.456 1.00 94.50 347 ARG A N 1
ATOM 2791 C CA . ARG A 1 347 ? 30.447 1.759 -42.838 1.00 94.50 347 ARG A CA 1
ATOM 2792 C C . ARG A 1 347 ? 31.668 0.862 -42.970 1.00 94.50 347 ARG A C 1
ATOM 2794 O O . ARG A 1 347 ? 31.761 0.099 -43.933 1.00 94.50 347 ARG A O 1
ATOM 2801 N N . ASN A 1 348 ? 32.638 1.017 -42.074 1.00 94.69 348 ASN A N 1
ATOM 2802 C CA . ASN A 1 348 ? 33.879 0.253 -42.087 1.00 94.69 348 ASN A CA 1
ATOM 2803 C C . ASN A 1 348 ? 33.815 -0.991 -41.175 1.00 94.69 348 ASN A C 1
ATOM 2805 O O . ASN A 1 348 ? 34.710 -1.835 -41.273 1.00 94.69 348 ASN A O 1
ATOM 2809 N N . GLY A 1 349 ? 32.761 -1.127 -40.360 1.00 94.88 349 GLY A N 1
ATOM 2810 C CA . GLY A 1 349 ? 32.532 -2.255 -39.464 1.00 94.88 349 GLY A CA 1
ATOM 2811 C C . GLY A 1 349 ? 33.539 -2.323 -38.317 1.00 94.88 349 GLY A C 1
ATOM 2812 O O . GLY A 1 349 ? 33.880 -3.427 -37.882 1.00 94.88 349 GLY A O 1
ATOM 2813 N N . ASP A 1 350 ? 34.084 -1.185 -37.878 1.00 96.62 350 ASP A N 1
ATOM 2814 C CA . ASP A 1 350 ? 35.108 -1.120 -36.829 1.00 96.62 350 ASP A CA 1
ATOM 2815 C C . ASP A 1 350 ? 34.536 -0.938 -35.413 1.00 96.62 350 ASP A C 1
ATOM 2817 O O . ASP A 1 350 ? 35.303 -0.795 -34.451 1.00 96.62 350 ASP A O 1
ATOM 2821 N N . ASP A 1 351 ? 33.207 -1.035 -35.280 1.00 96.69 351 ASP A N 1
ATOM 2822 C CA . ASP A 1 351 ? 32.449 -0.828 -34.050 1.00 96.69 351 ASP A CA 1
ATOM 2823 C C . ASP A 1 351 ? 32.608 0.599 -33.489 1.00 96.69 351 ASP A C 1
ATOM 2825 O O . ASP A 1 351 ? 32.573 0.805 -32.266 1.00 96.69 351 ASP A O 1
ATOM 2829 N N . LYS A 1 352 ? 32.772 1.600 -34.364 1.00 97.25 352 LYS A N 1
ATOM 2830 C CA . LYS A 1 352 ? 32.759 3.024 -34.005 1.00 97.25 352 LYS A CA 1
ATOM 2831 C C . LYS A 1 352 ? 31.844 3.809 -34.927 1.00 97.25 352 LYS A C 1
ATOM 2833 O O . LYS A 1 352 ? 31.733 3.539 -36.115 1.00 97.25 352 LYS A O 1
ATOM 2838 N N . ALA A 1 353 ? 31.205 4.825 -34.359 1.00 97.19 353 ALA A N 1
ATOM 2839 C CA . ALA A 1 353 ? 30.372 5.724 -35.136 1.00 97.19 353 ALA A CA 1
ATOM 2840 C C . ALA A 1 353 ? 31.202 6.512 -36.159 1.00 97.19 353 ALA A C 1
ATOM 2842 O O . ALA A 1 353 ? 32.150 7.216 -35.792 1.00 97.19 353 ALA A O 1
ATOM 2843 N N . ASP A 1 354 ? 30.756 6.502 -37.412 1.00 97.38 354 ASP A N 1
ATOM 2844 C CA . ASP A 1 354 ? 31.198 7.442 -38.438 1.00 97.38 354 ASP A CA 1
ATOM 2845 C C . ASP A 1 354 ? 30.555 8.816 -38.163 1.00 97.38 354 ASP A C 1
ATOM 2847 O O . ASP A 1 354 ? 29.564 9.215 -38.777 1.00 97.38 354 ASP A O 1
ATOM 2851 N N . VAL A 1 355 ? 31.083 9.535 -37.166 1.00 93.62 355 VAL A N 1
ATOM 2852 C CA . VAL A 1 355 ? 30.466 10.758 -36.611 1.00 93.62 355 VAL A CA 1
ATOM 2853 C C . VAL A 1 355 ? 30.247 11.875 -37.637 1.00 93.62 355 VAL A C 1
ATOM 2855 O O . VAL A 1 355 ? 29.297 12.647 -37.501 1.00 93.62 355 VAL A O 1
ATOM 2858 N N . ASP A 1 356 ? 31.096 11.946 -38.663 1.00 95.56 356 ASP A N 1
ATOM 2859 C CA . ASP A 1 356 ? 31.002 12.940 -39.737 1.00 95.56 356 ASP A CA 1
ATOM 2860 C C . ASP A 1 356 ? 29.876 12.623 -40.744 1.00 95.56 356 ASP A C 1
ATOM 2862 O O . ASP A 1 356 ? 29.426 13.518 -41.461 1.00 95.56 356 ASP A O 1
ATOM 2866 N N . ASP A 1 357 ? 29.378 11.381 -40.752 1.00 96.38 357 ASP A N 1
ATOM 2867 C CA . ASP A 1 357 ? 28.361 10.868 -41.679 1.00 96.38 357 ASP A CA 1
ATOM 2868 C C . ASP A 1 357 ? 26.979 10.687 -41.016 1.00 96.38 357 ASP A C 1
ATOM 2870 O O . ASP A 1 357 ? 26.078 10.082 -41.602 1.00 96.38 357 ASP A O 1
ATOM 2874 N N . ILE A 1 358 ? 26.778 11.201 -39.796 1.00 97.38 358 ILE A N 1
ATOM 2875 C CA . ILE A 1 358 ? 25.491 11.104 -39.091 1.00 97.38 358 ILE A CA 1
ATOM 2876 C C . ILE A 1 358 ? 24.389 11.827 -39.875 1.00 97.38 358 ILE A C 1
ATOM 2878 O O . ILE A 1 358 ? 24.470 13.022 -40.168 1.00 97.38 358 ILE A O 1
ATOM 2882 N N . GLU A 1 359 ? 23.292 11.119 -40.134 1.00 97.75 359 GLU A N 1
ATOM 2883 C CA . GLU A 1 359 ? 22.148 11.642 -40.875 1.00 97.75 359 GLU A CA 1
ATOM 2884 C C . GLU A 1 359 ? 20.970 11.955 -39.947 1.00 97.75 359 GLU A C 1
ATOM 2886 O O . GLU A 1 359 ? 20.504 11.101 -39.195 1.00 97.75 359 GLU A O 1
ATOM 2891 N N . VAL A 1 360 ? 20.396 13.156 -40.061 1.00 97.81 360 VAL A N 1
ATOM 2892 C CA . VAL A 1 360 ? 19.091 13.462 -39.453 1.00 97.81 360 VAL A CA 1
ATOM 2893 C C . VAL A 1 360 ? 17.990 12.915 -40.360 1.00 97.81 360 VAL A C 1
ATOM 2895 O O . VAL A 1 360 ? 17.711 13.473 -41.420 1.00 97.81 360 VAL A O 1
ATOM 2898 N N . ARG A 1 361 ? 17.348 11.824 -39.939 1.00 97.12 361 ARG A N 1
ATOM 2899 C CA . ARG A 1 361 ? 16.288 11.149 -40.705 1.00 97.12 361 ARG A CA 1
ATOM 2900 C C . ARG A 1 361 ? 14.920 11.783 -40.475 1.00 97.12 361 ARG A C 1
ATOM 2902 O O . ARG A 1 361 ? 14.119 11.874 -41.402 1.00 97.12 361 ARG A O 1
ATOM 2909 N N . LEU A 1 362 ? 14.664 12.241 -39.251 1.00 96.56 362 LEU A N 1
ATOM 2910 C CA . LEU A 1 362 ? 13.469 13.002 -38.891 1.00 96.56 362 LEU A CA 1
ATOM 2911 C C . LEU A 1 362 ? 13.793 13.968 -37.745 1.00 96.56 362 LEU A C 1
ATOM 2913 O O . LEU A 1 362 ? 14.707 13.732 -36.960 1.00 96.56 362 LEU A O 1
ATOM 2917 N N . THR A 1 363 ? 13.047 15.064 -37.637 1.00 94.56 363 THR A N 1
ATOM 2918 C CA . THR A 1 363 ? 13.215 16.065 -36.575 1.00 94.56 363 THR A CA 1
ATOM 2919 C C . THR A 1 363 ? 11.866 16.657 -36.173 1.00 94.56 363 THR A C 1
ATOM 2921 O O . THR A 1 363 ? 10.882 16.508 -36.898 1.00 94.56 363 THR A O 1
ATOM 2924 N N . GLY A 1 364 ? 11.818 17.351 -35.035 1.00 90.06 364 GLY A N 1
ATOM 2925 C CA . GLY A 1 364 ? 10.636 18.091 -34.579 1.00 90.06 364 GLY A CA 1
ATOM 2926 C C . GLY A 1 364 ? 10.176 17.761 -33.160 1.00 90.06 364 GLY A C 1
ATOM 2927 O O . GLY A 1 364 ? 9.214 18.365 -32.684 1.00 90.06 364 GLY A O 1
ATOM 2928 N N . TRP A 1 365 ? 10.856 16.847 -32.465 1.00 90.06 365 TRP A N 1
ATOM 2929 C CA . TRP A 1 365 ? 10.532 16.527 -31.076 1.00 90.06 365 TRP A CA 1
ATOM 2930 C C . TRP A 1 365 ? 10.942 17.645 -30.122 1.00 90.06 365 TRP A C 1
ATOM 2932 O O . TRP A 1 365 ? 11.953 18.325 -30.300 1.00 90.06 365 TRP A O 1
ATOM 2942 N N . GLY A 1 366 ? 10.137 17.827 -29.076 1.00 83.00 366 GLY A N 1
ATOM 2943 C CA . GLY A 1 366 ? 10.443 18.765 -28.009 1.00 83.00 366 GLY A CA 1
ATOM 2944 C C . GLY A 1 366 ? 11.604 18.279 -27.140 1.00 83.00 366 GLY A C 1
ATOM 2945 O O . GLY A 1 366 ? 11.745 17.094 -26.872 1.00 83.00 366 GLY A O 1
ATOM 2946 N N . ILE A 1 367 ? 12.395 19.229 -26.641 1.00 78.75 367 ILE A N 1
ATOM 2947 C CA . ILE A 1 367 ? 13.463 18.992 -25.650 1.00 78.75 367 ILE A CA 1
ATOM 2948 C C . ILE A 1 367 ? 13.059 19.420 -24.226 1.00 78.75 367 ILE A C 1
ATOM 2950 O O . ILE A 1 367 ? 13.876 19.437 -23.312 1.00 78.75 367 ILE A O 1
ATOM 2954 N N . ARG A 1 368 ? 11.803 19.856 -24.045 1.00 74.88 368 ARG A N 1
ATOM 2955 C CA . ARG A 1 368 ? 11.297 20.442 -22.787 1.00 74.88 368 ARG A CA 1
ATOM 2956 C C . ARG A 1 368 ? 10.611 19.423 -21.882 1.00 74.88 368 ARG A C 1
ATOM 2958 O O . ARG A 1 368 ? 10.607 19.616 -20.669 1.00 74.88 368 ARG A O 1
ATOM 2965 N N . ASP A 1 369 ? 10.041 18.372 -22.466 1.00 73.12 369 ASP A N 1
ATOM 2966 C CA . ASP A 1 369 ? 9.568 17.200 -21.737 1.00 73.12 369 ASP A CA 1
ATOM 2967 C C . ASP A 1 369 ? 10.457 16.010 -22.086 1.00 73.12 369 ASP A C 1
ATOM 2969 O O . ASP A 1 369 ? 10.881 15.837 -23.224 1.00 73.12 369 ASP A O 1
ATOM 2973 N N . ARG A 1 370 ? 10.766 15.216 -21.069 1.00 72.69 370 ARG A N 1
ATOM 2974 C CA . ARG A 1 370 ? 11.693 14.084 -21.117 1.00 72.69 370 ARG A CA 1
ATOM 2975 C C . ARG A 1 370 ? 10.966 12.744 -21.078 1.00 72.69 370 ARG A C 1
ATOM 2977 O O . ARG A 1 370 ? 11.611 11.712 -21.196 1.00 72.69 370 ARG A O 1
ATOM 2984 N N . HIS A 1 371 ? 9.648 12.772 -20.877 1.00 78.06 371 HIS A N 1
ATOM 2985 C CA . HIS A 1 371 ? 8.790 11.588 -20.862 1.00 78.06 371 HIS A CA 1
ATOM 2986 C C . HIS A 1 371 ? 8.033 11.431 -22.189 1.00 78.06 371 HIS A C 1
ATOM 2988 O O . HIS A 1 371 ? 7.697 10.315 -22.566 1.00 78.06 371 HIS A O 1
ATOM 2994 N N . GLU A 1 372 ? 7.791 12.534 -22.908 1.00 84.06 372 GLU A N 1
ATOM 2995 C CA . GLU A 1 372 ? 7.037 12.575 -24.168 1.00 84.06 372 GLU A CA 1
ATOM 2996 C C . GLU A 1 372 ? 7.976 12.772 -25.366 1.00 84.06 372 GLU A C 1
ATOM 2998 O O . GLU A 1 372 ? 7.981 13.813 -26.025 1.00 84.06 372 GLU A O 1
ATOM 3003 N N . THR A 1 373 ? 8.823 11.780 -25.629 1.00 86.69 373 THR A N 1
ATOM 3004 C CA . THR A 1 373 ? 9.765 11.824 -26.750 1.00 86.69 373 THR A CA 1
ATOM 3005 C C . THR A 1 373 ? 9.815 10.505 -27.513 1.00 86.69 373 THR A C 1
ATOM 3007 O O . THR A 1 373 ? 9.154 9.544 -27.124 1.00 86.69 373 THR A O 1
ATOM 3010 N N . LEU A 1 374 ? 10.556 10.469 -28.623 1.00 90.44 374 LEU A N 1
ATOM 3011 C CA . LEU A 1 374 ? 10.732 9.254 -29.411 1.00 90.44 374 LEU A CA 1
ATOM 3012 C C . LEU A 1 374 ? 11.335 8.129 -28.557 1.00 90.44 374 LEU A C 1
ATOM 3014 O O . LEU A 1 374 ? 12.368 8.311 -27.915 1.00 90.44 374 LEU A O 1
ATOM 3018 N N . ASN A 1 375 ? 10.663 6.981 -28.534 1.00 91.19 375 ASN A N 1
ATOM 3019 C CA . ASN A 1 375 ? 11.026 5.828 -27.721 1.00 91.19 375 ASN A CA 1
ATOM 3020 C C . ASN A 1 375 ? 10.673 4.509 -28.439 1.00 91.19 375 ASN A C 1
ATOM 3022 O O . ASN A 1 375 ? 10.062 4.525 -29.506 1.00 91.19 375 ASN A O 1
ATOM 3026 N N . SER A 1 376 ? 11.060 3.375 -27.841 1.00 91.06 376 SER A N 1
ATOM 3027 C CA . SER A 1 376 ? 10.572 2.032 -28.207 1.00 91.06 376 SER A CA 1
ATOM 3028 C C . SER A 1 376 ? 10.708 1.657 -29.692 1.00 91.06 376 SER A C 1
ATOM 3030 O O . SER A 1 376 ? 9.767 1.153 -30.299 1.00 91.06 376 SER A O 1
ATOM 3032 N N . PHE A 1 377 ? 11.886 1.886 -30.274 1.00 96.31 377 PHE A N 1
ATOM 3033 C CA . PHE A 1 377 ? 12.182 1.549 -31.670 1.00 96.31 377 PHE A CA 1
ATOM 3034 C C . PHE A 1 377 ? 12.167 0.042 -31.920 1.00 96.31 377 PHE A C 1
ATOM 3036 O O . PHE A 1 377 ? 12.847 -0.712 -31.226 1.00 96.31 377 PHE A O 1
ATOM 3043 N N . ILE A 1 378 ? 11.398 -0.389 -32.922 1.00 94.94 378 ILE A N 1
ATOM 3044 C CA . ILE A 1 378 ? 11.254 -1.792 -33.315 1.00 94.94 378 ILE A CA 1
ATOM 3045 C C . ILE A 1 378 ? 11.071 -1.844 -34.829 1.00 94.94 378 ILE A C 1
ATOM 3047 O O . ILE A 1 378 ? 10.180 -1.195 -35.362 1.00 94.94 378 ILE A O 1
ATOM 3051 N N . TRP A 1 379 ? 11.862 -2.670 -35.508 1.00 95.69 379 TRP A N 1
ATOM 3052 C CA . TRP A 1 379 ? 11.656 -2.937 -36.927 1.00 95.69 379 TRP A CA 1
ATOM 3053 C C . TRP A 1 379 ? 10.404 -3.781 -37.164 1.00 95.69 379 TRP A C 1
ATOM 3055 O O . TRP A 1 379 ? 10.243 -4.863 -36.591 1.00 95.69 379 TRP A O 1
ATOM 3065 N N . GLY A 1 380 ? 9.548 -3.317 -38.066 1.00 95.75 380 GLY A N 1
ATOM 3066 C CA . GLY A 1 380 ? 8.503 -4.131 -38.664 1.00 95.75 380 GLY A CA 1
ATOM 3067 C C . GLY A 1 380 ? 9.085 -5.213 -39.586 1.00 95.75 380 GLY A C 1
ATOM 3068 O O . GLY A 1 380 ? 10.170 -5.046 -40.152 1.00 95.75 380 GLY A O 1
ATOM 3069 N N . PRO A 1 381 ? 8.364 -6.330 -39.803 1.00 93.94 381 PRO A N 1
ATOM 3070 C CA . PRO A 1 381 ? 8.789 -7.384 -40.733 1.00 93.94 381 PRO A CA 1
ATOM 3071 C C . PRO A 1 381 ? 8.853 -6.917 -42.200 1.00 93.94 381 PRO A C 1
ATOM 3073 O O . PRO A 1 381 ? 9.386 -7.621 -43.053 1.00 93.94 381 PRO A O 1
ATOM 3076 N N . ASP A 1 382 ? 8.294 -5.748 -42.502 1.00 95.31 382 ASP A N 1
ATOM 3077 C CA . ASP A 1 382 ? 8.342 -5.051 -43.786 1.00 95.31 382 ASP A CA 1
ATOM 3078 C C . ASP A 1 382 ? 9.560 -4.119 -43.935 1.00 95.31 382 ASP A C 1
ATOM 3080 O O . ASP A 1 382 ? 9.725 -3.493 -44.984 1.00 95.31 382 ASP A O 1
ATOM 3084 N N . GLY A 1 383 ? 10.421 -4.040 -42.914 1.00 90.75 383 GLY A N 1
ATOM 3085 C CA . GLY A 1 383 ? 11.645 -3.240 -42.918 1.00 90.75 383 GLY A CA 1
ATOM 3086 C C . GLY A 1 383 ? 11.444 -1.765 -42.567 1.00 90.75 383 GLY A C 1
ATOM 3087 O O . GLY A 1 383 ? 12.360 -0.972 -42.782 1.00 90.75 383 GLY A O 1
ATOM 3088 N N . TRP A 1 384 ? 10.275 -1.383 -42.046 1.00 94.19 384 TRP A N 1
ATOM 3089 C CA . TRP A 1 384 ? 10.019 -0.029 -41.547 1.00 94.19 384 TRP A CA 1
ATOM 3090 C C . TRP A 1 384 ? 10.354 0.084 -40.059 1.00 94.19 384 TRP A C 1
ATOM 3092 O O . TRP A 1 384 ? 10.136 -0.869 -39.312 1.00 94.19 384 TRP A O 1
ATOM 3102 N N . LEU A 1 385 ? 10.896 1.238 -39.652 1.00 92.06 385 LEU A N 1
ATOM 3103 C CA . LEU A 1 385 ? 11.135 1.584 -38.245 1.00 92.06 385 LEU A CA 1
ATOM 3104 C C . LEU A 1 385 ? 9.934 2.303 -37.640 1.00 92.06 385 LEU A C 1
ATOM 3106 O O . LEU A 1 385 ? 9.439 3.242 -38.313 1.00 92.06 385 LEU A O 1
#